Protein AF-A0A849K4A9-F1 (afdb_monomer)

Organism: NCBI:txid2733572

Mean predicted aligned error: 15.66 Å

Foldseek 3Di:
DDVVVVVVVVVVVVVPPPPPPPPPVVVVVVVVVVVVVVVVVVVVPVPPPPPPPDDDDDDDDDDDDDDDDDDDDDDDDDDDDDDDDDDDDDDDDDDDDPPPPPDPPPDVCPLLAWDDDLQVLDIDFSLPVLADALQLVQLLLLLLLVQLQVLCVVVVCNVVDDSLAGRDRDDVLSLLLLRDHVVCLVDPVVVVLCVVVPVADDDPDRHHDPGPDDPCPVSVVSSVVSSVVSCCLLQDPVVVVVCVVPPPPPCPDVPLQAQLQDPVSLVPDDPLNNVLSVQLVVLVVQLQVQQVVVVHGCLLCVSSHNHNPDPPPVVVPDSDNPDDSVSNSVSSVSSNVSCSVSVSSRSNRRSVNNVVVVVCVVCVVVSVVSNVSSVSSSVSSVVSCVVVVGDRD

Structure (mmCIF, N/CA/C/O backbone):
data_AF-A0A849K4A9-F1
#
_entry.id   AF-A0A849K4A9-F1
#
loop_
_atom_site.group_PDB
_atom_site.id
_atom_site.type_symbol
_atom_site.label_atom_id
_atom_site.label_alt_id
_atom_site.label_comp_id
_atom_site.label_asym_id
_atom_site.label_entity_id
_atom_site.label_seq_id
_atom_site.pdbx_PDB_ins_code
_atom_site.Cartn_x
_atom_site.Cartn_y
_atom_site.Cartn_z
_atom_site.occupancy
_atom_site.B_iso_or_equiv
_atom_site.auth_seq_id
_atom_site.auth_comp_id
_atom_site.auth_asym_id
_atom_site.auth_atom_id
_atom_site.pdbx_PDB_model_num
ATOM 1 N N . MET A 1 1 ? 53.215 1.691 11.918 1.00 59.56 1 MET A N 1
ATOM 2 C CA . MET A 1 1 ? 53.792 1.700 10.558 1.00 59.56 1 MET A CA 1
ATOM 3 C C . MET A 1 1 ? 54.627 2.966 10.439 1.00 59.56 1 MET A C 1
ATOM 5 O O . MET A 1 1 ? 54.140 3.990 10.894 1.00 59.56 1 MET A O 1
ATOM 9 N N . ASN A 1 2 ? 55.882 2.895 9.983 1.00 85.06 2 ASN A N 1
ATOM 10 C CA . ASN A 1 2 ? 56.719 4.096 9.792 1.00 85.06 2 ASN A CA 1
ATOM 11 C C . ASN A 1 2 ? 56.353 4.767 8.453 1.00 85.06 2 ASN A C 1
ATOM 13 O O . ASN A 1 2 ? 55.974 4.059 7.521 1.00 85.06 2 ASN A O 1
ATOM 17 N N . ASP A 1 3 ? 56.487 6.088 8.349 1.00 82.00 3 ASP A N 1
ATOM 18 C CA . ASP A 1 3 ? 56.154 6.885 7.158 1.00 82.00 3 ASP A CA 1
ATOM 19 C C . ASP A 1 3 ? 56.850 6.363 5.893 1.00 82.00 3 ASP A C 1
ATOM 21 O O . ASP A 1 3 ? 56.256 6.346 4.817 1.00 82.00 3 ASP A O 1
ATOM 25 N N . ASP A 1 4 ? 58.061 5.818 6.029 1.00 89.88 4 ASP A N 1
ATOM 26 C CA . ASP A 1 4 ? 58.781 5.187 4.918 1.00 89.88 4 ASP A CA 1
ATOM 27 C C . ASP A 1 4 ? 58.033 3.966 4.354 1.00 89.88 4 ASP A C 1
ATOM 29 O O . ASP A 1 4 ? 57.944 3.799 3.142 1.00 89.88 4 ASP A O 1
ATOM 33 N N . GLN A 1 5 ? 57.412 3.147 5.213 1.00 84.44 5 GLN A N 1
ATOM 34 C CA . GLN A 1 5 ? 56.597 2.007 4.771 1.00 84.44 5 GLN A CA 1
ATOM 35 C C . GLN A 1 5 ? 55.302 2.463 4.097 1.00 84.44 5 GLN A C 1
ATOM 37 O O . GLN A 1 5 ? 54.872 1.835 3.132 1.00 84.44 5 GLN A O 1
ATOM 42 N N . LEU A 1 6 ? 54.691 3.557 4.562 1.00 81.62 6 LEU A N 1
ATOM 43 C CA . LEU A 1 6 ? 53.508 4.127 3.916 1.00 81.62 6 LEU A CA 1
ATOM 44 C C . LEU A 1 6 ? 53.853 4.646 2.513 1.00 81.62 6 LEU A C 1
ATOM 46 O O . LEU A 1 6 ? 53.142 4.348 1.557 1.00 81.62 6 LEU A O 1
ATOM 50 N N . ILE A 1 7 ? 54.974 5.356 2.370 1.00 90.31 7 ILE A N 1
ATOM 51 C CA . ILE A 1 7 ? 55.433 5.893 1.083 1.00 90.31 7 ILE A CA 1
ATOM 52 C C . ILE A 1 7 ? 55.787 4.766 0.102 1.00 90.31 7 ILE A C 1
ATOM 54 O O . ILE A 1 7 ? 55.416 4.850 -1.070 1.00 90.31 7 ILE A O 1
ATOM 58 N N . GLU A 1 8 ? 56.460 3.705 0.559 1.00 89.56 8 GLU A N 1
ATOM 59 C CA . GLU A 1 8 ? 56.766 2.531 -0.273 1.00 89.56 8 GLU A CA 1
ATOM 60 C C . GLU A 1 8 ? 55.475 1.839 -0.745 1.00 89.56 8 GLU A C 1
ATOM 62 O O . GLU A 1 8 ? 55.341 1.503 -1.922 1.00 89.56 8 GLU A O 1
ATOM 67 N N . THR A 1 9 ? 54.487 1.709 0.148 1.00 83.50 9 THR A N 1
ATOM 68 C CA . THR A 1 9 ? 53.190 1.081 -0.157 1.00 83.50 9 THR A CA 1
ATOM 69 C C . THR A 1 9 ? 52.392 1.917 -1.159 1.00 83.50 9 THR A C 1
ATOM 71 O O . THR A 1 9 ? 51.873 1.380 -2.136 1.00 83.50 9 THR A O 1
ATOM 74 N N . MET A 1 10 ? 52.353 3.245 -0.997 1.00 80.75 10 MET A N 1
ATOM 75 C CA . MET A 1 10 ? 51.682 4.127 -1.959 1.00 80.75 10 MET A CA 1
ATOM 76 C C . MET A 1 10 ? 52.372 4.142 -3.328 1.00 80.75 10 MET A C 1
ATOM 78 O O . MET A 1 10 ? 51.694 4.210 -4.350 1.00 80.75 10 MET A O 1
ATOM 82 N N . ARG A 1 11 ? 53.708 4.049 -3.383 1.00 86.56 11 ARG A N 1
ATOM 83 C CA . ARG A 1 11 ? 54.429 3.923 -4.661 1.00 86.56 11 ARG A CA 1
ATOM 84 C C . ARG A 1 11 ? 54.171 2.584 -5.343 1.00 86.56 11 ARG A C 1
ATOM 86 O O . ARG A 1 11 ? 54.077 2.565 -6.566 1.00 86.56 11 ARG A O 1
ATOM 93 N N . GLY A 1 12 ? 54.027 1.504 -4.574 1.00 88.75 12 GLY A N 1
ATOM 94 C CA . GLY A 1 12 ? 53.605 0.202 -5.090 1.00 88.75 12 GLY A CA 1
ATOM 95 C C . GLY A 1 12 ? 52.217 0.269 -5.728 1.00 88.75 12 GLY A C 1
ATOM 96 O O . GLY A 1 12 ? 52.056 -0.129 -6.875 1.00 88.75 12 GLY A O 1
ATOM 97 N N . MET A 1 13 ? 51.247 0.883 -5.042 1.00 78.69 13 MET A N 1
ATOM 98 C CA . MET A 1 13 ? 49.883 1.048 -5.569 1.00 78.69 13 MET A CA 1
ATOM 99 C C . MET A 1 13 ? 49.820 1.960 -6.805 1.00 78.69 13 MET A C 1
ATOM 101 O O . MET A 1 13 ? 49.035 1.715 -7.712 1.00 78.69 13 MET A O 1
ATOM 105 N N . ALA A 1 14 ? 50.674 2.985 -6.886 1.00 78.12 14 ALA A N 1
ATOM 106 C CA . ALA A 1 14 ? 50.741 3.864 -8.055 1.00 78.12 14 ALA A CA 1
ATOM 107 C C . ALA A 1 14 ? 51.431 3.224 -9.277 1.00 78.12 14 ALA A C 1
ATOM 109 O O . ALA A 1 14 ? 51.260 3.710 -10.395 1.00 78.12 14 ALA A O 1
ATOM 110 N N . ALA A 1 15 ? 52.228 2.167 -9.084 1.00 76.94 15 ALA A N 1
ATOM 111 C CA . ALA A 1 15 ? 52.869 1.437 -10.178 1.00 76.94 15 ALA A CA 1
ATOM 112 C C . ALA A 1 15 ? 51.908 0.449 -10.865 1.00 76.94 15 ALA A C 1
ATOM 114 O O . ALA A 1 15 ? 52.065 0.195 -12.058 1.00 76.94 15 ALA A O 1
ATOM 115 N N . ASP A 1 16 ? 50.890 -0.020 -10.139 1.00 67.94 16 ASP A N 1
ATOM 116 C CA . ASP A 1 16 ? 49.841 -0.932 -10.608 1.00 67.94 16 ASP A CA 1
ATOM 117 C C . ASP A 1 16 ? 48.513 -0.200 -10.862 1.00 67.94 16 ASP A C 1
ATOM 119 O O . ASP A 1 16 ? 47.443 -0.710 -10.547 1.00 67.94 16 ASP A O 1
ATOM 123 N N . ILE A 1 17 ? 48.544 1.005 -11.446 1.00 54.75 17 ILE A N 1
ATOM 124 C CA . ILE A 1 17 ? 47.300 1.623 -11.928 1.00 54.75 17 ILE A CA 1
ATOM 125 C C . ILE A 1 17 ? 46.862 0.836 -13.172 1.00 54.75 17 ILE A C 1
ATOM 127 O O . ILE A 1 17 ? 47.537 0.929 -14.207 1.00 54.75 17 ILE A O 1
ATOM 131 N N . PRO A 1 18 ? 45.756 0.067 -13.119 1.00 58.69 18 PRO A N 1
ATOM 132 C CA . PRO A 1 18 ? 45.256 -0.608 -14.300 1.00 58.69 18 PRO A CA 1
ATOM 133 C C . PRO A 1 18 ? 44.933 0.453 -15.350 1.00 58.69 18 PRO A C 1
ATOM 135 O O . PRO A 1 18 ? 44.260 1.452 -15.088 1.00 58.69 18 PRO A O 1
ATOM 138 N N . THR A 1 19 ? 45.443 0.256 -16.562 1.00 60.12 19 THR A N 1
ATOM 139 C CA . THR A 1 19 ? 45.056 1.098 -17.690 1.00 60.12 19 THR A CA 1
ATOM 140 C C . THR A 1 19 ? 43.611 0.766 -18.031 1.00 60.12 19 THR A C 1
ATOM 142 O O . THR A 1 19 ? 43.327 -0.216 -18.711 1.00 60.12 19 THR A O 1
ATOM 145 N N . VAL A 1 20 ? 42.680 1.574 -17.522 1.00 57.41 20 VAL A N 1
ATOM 146 C CA . VAL A 1 20 ? 41.265 1.466 -17.875 1.00 57.41 20 VAL A CA 1
ATOM 147 C C . VAL A 1 20 ? 41.126 1.873 -19.340 1.00 57.41 20 VAL A C 1
ATOM 149 O O . VAL A 1 20 ? 41.147 3.052 -19.700 1.00 57.41 20 VAL A O 1
ATOM 152 N N . GLY A 1 21 ? 41.053 0.870 -20.212 1.00 62.38 21 GLY A N 1
ATOM 153 C CA . GLY A 1 21 ? 40.758 1.057 -21.622 1.00 62.38 21 GLY A CA 1
ATOM 154 C C . GLY A 1 21 ? 39.309 1.494 -21.779 1.00 62.38 21 GLY A C 1
ATOM 155 O O . GLY A 1 21 ? 38.412 0.661 -21.811 1.00 62.38 21 GLY A O 1
ATOM 156 N N . VAL A 1 22 ? 39.067 2.800 -21.878 1.00 67.50 22 VAL A N 1
ATOM 157 C CA . VAL A 1 22 ? 37.732 3.311 -22.206 1.00 67.50 22 VAL A CA 1
ATOM 158 C C . VAL A 1 22 ? 37.428 2.971 -23.664 1.00 67.50 22 VAL A C 1
ATOM 160 O O . VAL A 1 22 ? 38.045 3.524 -24.582 1.00 67.50 22 VAL A O 1
ATOM 163 N N . ASP A 1 23 ? 36.455 2.086 -23.882 1.00 77.81 23 ASP A N 1
ATOM 164 C CA . ASP A 1 23 ? 35.909 1.794 -25.206 1.00 77.81 23 ASP A CA 1
ATOM 165 C C . ASP A 1 23 ? 35.144 3.019 -25.733 1.00 77.81 23 ASP A C 1
ATOM 167 O O . ASP A 1 23 ? 33.958 3.245 -25.469 1.00 77.81 23 ASP A O 1
ATOM 171 N N . ARG A 1 24 ? 35.867 3.855 -26.483 1.00 72.69 24 ARG A N 1
ATOM 172 C CA . ARG A 1 24 ? 35.331 5.083 -27.074 1.00 72.69 24 ARG A CA 1
ATOM 173 C C . ARG A 1 24 ? 34.186 4.817 -28.043 1.00 72.69 24 ARG A C 1
ATOM 175 O O . ARG A 1 24 ? 33.313 5.674 -28.158 1.00 72.69 24 ARG A O 1
ATOM 182 N N . GLU A 1 25 ? 34.164 3.687 -28.747 1.00 70.94 25 GLU A N 1
ATOM 183 C CA . GLU A 1 25 ? 33.076 3.395 -29.683 1.00 70.94 25 GLU A CA 1
ATOM 184 C C . GLU A 1 25 ? 31.790 3.097 -28.921 1.00 70.94 25 GLU A C 1
ATOM 186 O O . GLU A 1 25 ? 30.754 3.693 -29.231 1.00 70.94 25 GLU A O 1
ATOM 191 N N . ARG A 1 26 ? 31.873 2.297 -27.853 1.00 61.34 26 ARG A N 1
ATOM 192 C CA . ARG A 1 26 ? 30.731 1.993 -26.983 1.00 61.34 26 ARG A CA 1
ATOM 193 C C . ARG A 1 26 ? 30.163 3.251 -26.321 1.00 61.34 26 ARG A C 1
ATOM 195 O O . ARG A 1 26 ? 28.954 3.481 -26.385 1.00 61.34 26 ARG A O 1
ATOM 202 N N . VAL A 1 27 ? 31.023 4.135 -25.803 1.00 71.00 27 VAL A N 1
ATOM 203 C CA . VAL A 1 27 ? 30.610 5.432 -25.223 1.00 71.00 27 VAL A CA 1
ATOM 204 C C . VAL A 1 27 ? 29.942 6.334 -26.270 1.00 71.00 27 VAL A C 1
ATOM 206 O O . VAL A 1 27 ? 28.906 6.951 -26.007 1.00 71.00 27 VAL A O 1
ATOM 209 N N . LEU A 1 28 ? 30.478 6.394 -27.493 1.00 79.75 28 LEU A N 1
ATOM 210 C CA . LEU A 1 28 ? 29.915 7.221 -28.566 1.00 79.75 28 LEU A CA 1
ATOM 211 C C . LEU A 1 28 ? 28.611 6.660 -29.147 1.00 79.75 28 LEU A C 1
ATOM 213 O O . LEU A 1 28 ? 27.797 7.440 -29.649 1.00 79.75 28 LEU A O 1
ATOM 217 N N . VAL A 1 29 ? 28.396 5.343 -29.110 1.00 77.12 29 VAL A N 1
ATOM 218 C CA . VAL A 1 29 ? 27.121 4.714 -29.490 1.00 77.12 29 VAL A CA 1
ATOM 219 C C . VAL A 1 29 ? 26.054 5.005 -28.432 1.00 77.12 29 VAL A C 1
ATOM 221 O O . VAL A 1 29 ? 24.976 5.488 -28.792 1.00 77.12 29 VAL A O 1
ATOM 224 N N . ARG A 1 30 ? 26.372 4.848 -27.136 1.00 70.75 30 ARG A N 1
ATOM 225 C CA . ARG A 1 30 ? 25.461 5.192 -26.022 1.00 70.75 30 ARG A CA 1
ATOM 226 C C . ARG A 1 30 ? 25.084 6.680 -26.053 1.00 70.75 30 ARG A C 1
ATOM 228 O O . ARG A 1 30 ? 23.906 7.035 -26.031 1.00 70.75 30 ARG A O 1
ATOM 235 N N . GLY A 1 31 ? 26.065 7.562 -26.264 1.00 71.56 31 GLY A N 1
ATOM 236 C CA . GLY A 1 31 ? 25.840 9.006 -26.405 1.00 71.56 31 GLY A CA 1
ATOM 237 C C . GLY A 1 31 ? 25.082 9.426 -27.675 1.00 71.56 31 GLY A C 1
ATOM 238 O O . GLY A 1 31 ? 24.541 10.534 -27.725 1.00 71.56 31 GLY A O 1
ATOM 239 N N . ARG A 1 32 ? 25.035 8.580 -28.715 1.00 81.31 32 ARG A N 1
ATOM 240 C CA . ARG A 1 32 ? 24.205 8.801 -29.913 1.00 81.31 32 ARG A CA 1
ATOM 241 C C . ARG A 1 32 ? 22.761 8.350 -29.696 1.00 81.31 32 ARG A C 1
ATOM 243 O O . ARG A 1 32 ? 21.867 9.105 -30.067 1.00 81.31 32 ARG A O 1
ATOM 250 N N . ARG A 1 33 ? 22.533 7.207 -29.034 1.00 67.06 33 ARG A N 1
ATOM 251 C CA . ARG A 1 33 ? 21.183 6.748 -28.647 1.00 67.06 33 ARG A CA 1
ATOM 252 C C . ARG A 1 33 ? 20.481 7.758 -27.731 1.00 67.06 33 ARG A C 1
ATOM 254 O O . ARG A 1 33 ? 19.383 8.196 -28.058 1.00 67.06 33 ARG A O 1
ATOM 261 N N . ARG A 1 34 ? 21.164 8.253 -26.688 1.00 69.81 34 ARG A N 1
ATOM 262 C CA . ARG A 1 34 ? 20.619 9.285 -25.777 1.00 69.81 34 ARG A CA 1
ATOM 263 C C . ARG A 1 34 ? 20.249 10.594 -26.490 1.00 69.81 34 ARG A C 1
ATOM 265 O O . ARG A 1 34 ? 19.245 11.222 -26.169 1.00 69.81 34 ARG A O 1
ATOM 272 N N . ARG A 1 35 ? 21.037 11.016 -27.488 1.00 68.62 35 ARG A N 1
ATOM 273 C CA . ARG A 1 35 ? 20.726 12.215 -28.289 1.00 68.62 35 ARG A CA 1
ATOM 274 C C . ARG A 1 35 ? 19.554 12.008 -29.248 1.00 68.62 35 ARG A C 1
ATOM 276 O O . ARG A 1 35 ? 18.816 12.960 -29.476 1.00 68.62 35 ARG A O 1
ATOM 283 N N . ALA A 1 36 ? 19.376 10.801 -29.782 1.00 60.78 36 ALA A N 1
ATOM 284 C CA . ALA A 1 36 ? 18.223 10.473 -30.616 1.00 60.78 36 ALA A CA 1
ATOM 285 C C . ALA A 1 36 ? 16.921 10.483 -29.798 1.00 60.78 36 ALA A C 1
ATOM 287 O O . ALA A 1 36 ? 15.966 11.129 -30.217 1.00 60.78 36 ALA A O 1
ATOM 288 N N . ALA A 1 37 ? 16.920 9.887 -28.599 1.00 54.66 37 ALA A N 1
ATOM 289 C CA . ALA A 1 37 ? 15.764 9.896 -27.696 1.00 54.66 37 ALA A CA 1
ATOM 290 C C . ALA A 1 37 ? 15.331 11.327 -27.313 1.00 54.66 37 ALA A C 1
ATOM 292 O O . ALA A 1 37 ? 14.165 11.693 -27.447 1.00 54.66 37 ALA A O 1
ATOM 293 N N . ARG A 1 38 ? 16.287 12.200 -26.957 1.00 59.59 38 ARG A N 1
ATOM 294 C CA . ARG A 1 38 ? 15.994 13.608 -26.617 1.00 59.59 38 ARG A CA 1
ATOM 295 C C . ARG A 1 38 ? 15.502 14.448 -27.803 1.00 59.59 38 ARG A C 1
ATOM 297 O O . ARG A 1 38 ? 14.750 15.397 -27.605 1.00 59.59 38 ARG A O 1
ATOM 304 N N . ALA A 1 39 ? 15.908 14.128 -29.033 1.00 48.66 39 ALA A N 1
ATOM 305 C CA . ALA A 1 39 ? 15.461 14.861 -30.221 1.00 48.66 39 ALA A CA 1
ATOM 306 C C . ALA A 1 39 ? 13.988 14.580 -30.574 1.00 48.66 39 ALA A C 1
ATOM 308 O O . ALA A 1 39 ? 13.310 15.470 -31.092 1.00 48.66 39 ALA A O 1
ATOM 309 N N . VAL A 1 40 ? 13.489 13.380 -30.257 1.00 53.12 40 VAL A N 1
ATOM 310 C CA . VAL A 1 40 ? 12.086 12.994 -30.473 1.00 53.12 40 VAL A CA 1
ATOM 311 C C . VAL A 1 40 ? 11.171 13.644 -29.426 1.00 53.12 40 VAL A C 1
ATOM 313 O O . VAL A 1 40 ? 10.151 14.220 -29.794 1.00 53.12 40 VAL A O 1
ATOM 316 N N . GLY A 1 41 ? 11.578 13.693 -28.151 1.00 39.69 41 GLY A N 1
ATOM 317 C CA . GLY A 1 41 ? 10.775 14.326 -27.090 1.00 39.69 41 GLY A CA 1
ATOM 318 C C . GLY A 1 41 ? 10.592 15.846 -27.244 1.00 39.69 41 GLY A C 1
ATOM 319 O O . GLY A 1 41 ? 9.509 16.379 -27.016 1.00 39.69 41 GLY A O 1
ATOM 320 N N . VAL A 1 42 ? 11.617 16.571 -27.709 1.00 44.72 42 VAL A N 1
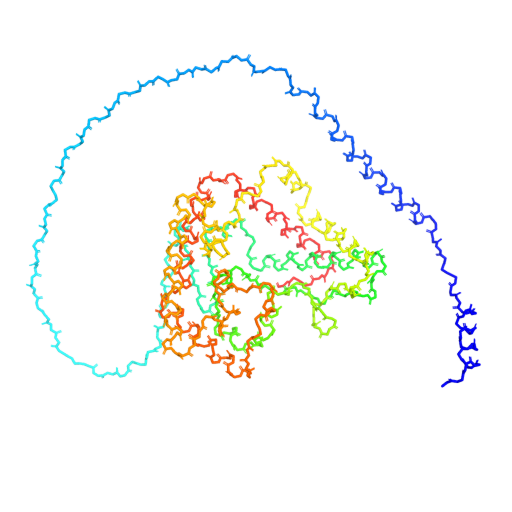ATOM 321 C CA . VAL A 1 42 ? 11.557 18.047 -27.813 1.00 44.72 42 VAL A CA 1
ATOM 322 C C . VAL A 1 42 ? 10.736 18.533 -29.020 1.00 44.72 42 VAL A C 1
ATOM 324 O O . VAL A 1 42 ? 10.240 19.660 -29.013 1.00 44.72 42 VAL A O 1
ATOM 327 N N . THR A 1 43 ? 10.534 17.704 -30.050 1.00 43.94 43 THR A N 1
ATOM 328 C CA . THR A 1 43 ? 9.702 18.086 -31.208 1.00 43.94 43 THR A CA 1
ATOM 329 C C . THR A 1 43 ? 8.205 17.824 -31.013 1.00 43.94 43 THR A C 1
ATOM 331 O O . THR A 1 43 ? 7.409 18.483 -31.680 1.00 43.94 43 THR A O 1
ATOM 334 N N . GLY A 1 44 ? 7.806 16.972 -30.061 1.00 37.75 44 GLY A N 1
ATOM 335 C CA . GLY A 1 44 ? 6.395 16.765 -29.700 1.00 37.75 44 GLY A CA 1
ATOM 336 C C . GLY A 1 44 ? 5.786 17.931 -28.909 1.00 37.75 44 GLY A C 1
ATOM 337 O O . GLY A 1 44 ? 4.706 18.415 -29.242 1.00 37.75 44 GLY A O 1
ATOM 338 N N . ALA A 1 45 ? 6.512 18.470 -27.923 1.00 39.88 45 ALA A N 1
ATOM 339 C CA . ALA A 1 45 ? 5.971 19.475 -26.999 1.00 39.88 45 ALA A CA 1
ATOM 340 C C . ALA A 1 45 ? 5.788 20.885 -27.608 1.00 39.88 45 ALA A C 1
ATOM 342 O O . ALA A 1 45 ? 4.931 21.651 -27.171 1.00 39.88 45 ALA A O 1
ATOM 343 N N . ALA A 1 46 ? 6.551 21.251 -28.644 1.00 38.81 46 ALA A N 1
ATOM 344 C CA . ALA A 1 46 ? 6.460 22.584 -29.256 1.00 38.81 46 ALA A CA 1
ATOM 345 C C . ALA A 1 46 ? 5.362 22.709 -30.336 1.00 38.81 46 ALA A C 1
ATOM 347 O O . ALA A 1 46 ? 5.012 23.824 -30.729 1.00 38.81 46 ALA A O 1
ATOM 348 N N . GLY A 1 47 ? 4.813 21.592 -30.829 1.00 34.94 47 GLY A N 1
ATOM 349 C CA . GLY A 1 47 ? 3.820 21.584 -31.911 1.00 34.94 47 GLY A CA 1
ATOM 350 C C . GLY A 1 47 ? 2.373 21.809 -31.462 1.00 34.94 47 GLY A C 1
ATOM 351 O O . GLY A 1 47 ? 1.581 22.361 -32.226 1.00 34.94 47 GLY A O 1
ATOM 352 N N . MET A 1 48 ? 2.019 21.433 -30.228 1.00 42.53 48 MET A N 1
ATOM 353 C CA . MET A 1 48 ? 0.621 21.426 -29.765 1.00 42.53 48 MET A CA 1
ATOM 354 C C . MET A 1 48 ? 0.152 22.705 -29.052 1.00 42.53 48 MET A C 1
ATOM 356 O O . MET A 1 48 ? -1.047 22.879 -28.855 1.00 42.53 48 MET A O 1
ATOM 360 N N . LEU A 1 49 ? 1.037 23.660 -28.746 1.00 42.03 49 LEU A N 1
ATOM 361 C CA . LEU A 1 49 ? 0.654 24.896 -28.039 1.00 42.03 49 LEU A CA 1
ATOM 362 C C . LEU A 1 49 ? 0.128 26.033 -28.940 1.00 42.03 49 LEU A C 1
ATOM 364 O O . LEU A 1 49 ? -0.383 27.027 -28.430 1.00 42.03 49 LEU A O 1
ATOM 368 N N . CYS A 1 50 ? 0.191 25.909 -30.272 1.00 39.44 50 CYS A N 1
ATOM 369 C CA . CYS A 1 50 ? -0.143 27.018 -31.186 1.00 39.44 50 CYS A CA 1
ATOM 370 C C . CYS A 1 50 ? -1.481 26.887 -31.942 1.00 39.44 50 CYS A C 1
ATOM 372 O O . CYS A 1 50 ? -1.832 27.803 -32.685 1.00 39.44 50 CYS A O 1
ATOM 374 N N . ALA A 1 51 ? -2.252 25.808 -31.764 1.00 39.91 51 ALA A N 1
ATOM 375 C CA . ALA A 1 51 ? -3.491 25.584 -32.529 1.00 39.91 51 ALA A CA 1
ATOM 376 C C . ALA A 1 51 ? -4.805 25.856 -31.759 1.00 39.91 51 ALA A C 1
ATOM 378 O O . ALA A 1 51 ? -5.873 25.834 -32.365 1.00 39.91 51 ALA A O 1
ATOM 379 N N . GLY A 1 52 ? -4.757 26.146 -30.452 1.00 36.38 52 GLY A N 1
ATOM 380 C CA . GLY A 1 52 ? -5.943 26.099 -29.579 1.00 36.38 52 GLY A CA 1
ATOM 381 C C . GLY A 1 52 ? -6.537 27.421 -29.070 1.00 36.38 52 GLY A C 1
ATOM 382 O O . GLY A 1 52 ? -7.352 27.369 -28.157 1.00 36.38 52 GLY A O 1
ATOM 383 N N . MET A 1 53 ? -6.161 28.606 -29.575 1.00 42.34 53 MET A N 1
ATOM 384 C CA . MET A 1 53 ? -6.596 29.891 -28.971 1.00 42.34 53 MET A CA 1
ATOM 385 C C . MET A 1 53 ? -7.304 30.881 -29.910 1.00 42.34 53 MET A C 1
ATOM 387 O O . MET A 1 53 ? -7.086 32.089 -29.820 1.00 42.34 53 MET A O 1
ATOM 391 N N . VAL A 1 54 ? -8.210 30.421 -30.780 1.00 42.59 54 VAL A N 1
ATOM 392 C CA . VAL A 1 54 ? -9.176 31.331 -31.426 1.00 42.59 54 VAL A CA 1
ATOM 393 C C . VAL A 1 54 ? -10.560 30.687 -31.505 1.00 42.59 54 VAL A C 1
ATOM 395 O O . VAL A 1 54 ? -10.874 29.997 -32.469 1.00 42.59 54 VAL A O 1
ATOM 398 N N . GLY A 1 55 ? -11.416 30.981 -30.520 1.00 38.34 55 GLY A N 1
ATOM 399 C CA . GLY A 1 55 ? -12.869 30.918 -30.710 1.00 38.34 55 GLY A CA 1
ATOM 400 C C . GLY A 1 55 ? -13.676 30.308 -29.569 1.00 38.34 55 GLY A C 1
ATOM 401 O O . GLY A 1 55 ? -14.121 29.181 -29.703 1.00 38.34 55 GLY A O 1
ATOM 402 N N . ALA A 1 56 ? -13.943 31.077 -28.507 1.00 34.12 56 ALA A N 1
ATOM 403 C CA . ALA A 1 56 ? -15.159 30.945 -27.686 1.00 34.12 56 ALA A CA 1
ATOM 404 C C . ALA A 1 56 ? -15.239 32.075 -26.642 1.00 34.12 56 ALA A C 1
ATOM 406 O O . ALA A 1 56 ? -15.160 31.856 -25.440 1.00 34.12 56 ALA A O 1
ATOM 407 N N . ALA A 1 57 ? -15.399 33.317 -27.097 1.00 38.41 57 ALA A N 1
ATOM 408 C CA . ALA A 1 57 ? -15.925 34.383 -26.252 1.00 38.41 57 ALA A CA 1
ATOM 409 C C . ALA A 1 57 ? -17.226 34.850 -26.901 1.00 38.41 57 ALA A C 1
ATOM 411 O O . ALA A 1 57 ? -17.174 35.335 -28.028 1.00 38.41 57 ALA A O 1
ATOM 412 N N . LEU A 1 58 ? -18.344 34.645 -26.189 1.00 42.78 58 LEU A N 1
ATOM 413 C CA . LEU A 1 58 ? -19.719 35.156 -26.371 1.00 42.78 58 LEU A CA 1
ATOM 414 C C . LEU A 1 58 ? -20.766 34.026 -26.319 1.00 42.78 58 LEU A C 1
ATOM 416 O O . LEU A 1 58 ? -21.203 33.548 -27.360 1.00 42.78 58 LEU A O 1
ATOM 420 N N . ALA A 1 59 ? -21.187 33.646 -25.106 1.00 39.38 59 ALA A N 1
ATOM 421 C CA . ALA A 1 59 ? -22.592 33.421 -24.716 1.00 39.38 59 ALA A CA 1
ATOM 422 C C . ALA A 1 59 ? -22.670 32.647 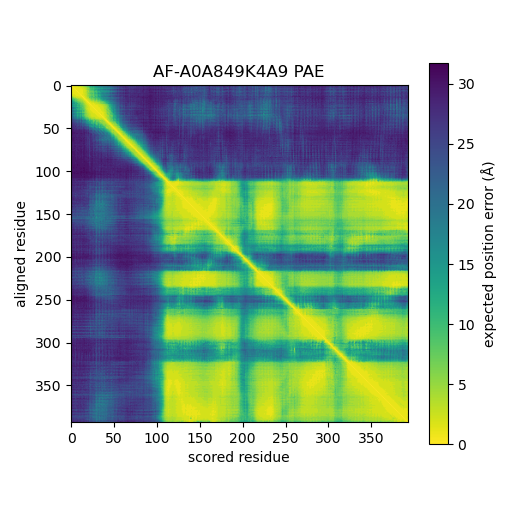-23.386 1.00 39.38 59 ALA A C 1
ATOM 424 O O . ALA A 1 59 ? -22.649 31.420 -23.371 1.00 39.38 59 ALA A O 1
ATOM 425 N N . TRP A 1 60 ? -22.833 33.358 -22.270 1.00 38.84 60 TRP A N 1
ATOM 426 C CA . TRP A 1 60 ? -23.431 32.773 -21.068 1.00 38.84 60 TRP A CA 1
ATOM 427 C C . TRP A 1 60 ? -24.863 33.293 -20.932 1.00 38.84 60 TRP A C 1
ATOM 429 O O . TRP A 1 60 ? -25.048 34.503 -20.769 1.00 38.84 60 TRP A O 1
ATOM 439 N N . PRO A 1 61 ? -25.889 32.429 -21.021 1.00 47.44 61 PRO A N 1
ATOM 440 C CA . PRO A 1 61 ? -27.222 32.777 -20.572 1.00 47.44 61 PRO A CA 1
ATOM 441 C C . PRO A 1 61 ? -27.301 32.655 -19.047 1.00 47.44 61 PRO A C 1
ATOM 443 O O . PRO A 1 61 ? -26.815 31.700 -18.450 1.00 47.44 61 PRO A O 1
ATOM 446 N N . VAL A 1 62 ? -27.954 33.636 -18.432 1.00 49.59 62 VAL A N 1
ATOM 447 C CA . VAL A 1 62 ? -28.399 33.615 -17.036 1.00 49.59 62 VAL A CA 1
ATOM 448 C C . VAL A 1 62 ? -29.668 32.754 -16.941 1.00 49.59 62 VAL A C 1
ATOM 450 O O . VAL A 1 62 ? -30.651 33.101 -17.599 1.00 49.59 62 VAL A O 1
ATOM 453 N N . PRO A 1 63 ? -29.725 31.700 -16.108 1.00 51.28 63 PRO A N 1
ATOM 454 C CA . PRO A 1 63 ? -30.982 31.157 -15.598 1.00 51.28 63 PRO A CA 1
ATOM 455 C C . PRO A 1 63 ? -31.213 31.756 -14.195 1.00 51.28 63 PRO A C 1
ATOM 457 O O . PRO A 1 63 ? -30.364 31.656 -13.321 1.00 51.28 63 PRO A O 1
ATOM 460 N N . GLY A 1 64 ? -32.279 32.498 -13.901 1.00 39.59 64 GLY A N 1
ATOM 461 C CA . GLY A 1 64 ? -33.670 32.209 -14.235 1.00 39.59 64 GLY A CA 1
ATOM 462 C C . GLY A 1 64 ? -34.290 31.455 -13.057 1.00 39.59 64 GLY A C 1
ATOM 463 O O . GLY A 1 64 ? -34.248 30.232 -13.026 1.00 39.59 64 GLY A O 1
ATOM 464 N N . GLY A 1 65 ? -34.795 32.192 -12.060 1.00 47.75 65 GLY A N 1
ATOM 465 C CA . GLY A 1 65 ? -35.353 31.637 -10.825 1.00 47.75 65 GLY A CA 1
ATOM 466 C C . GLY A 1 65 ? -36.543 30.708 -11.073 1.00 47.75 65 GLY A C 1
ATOM 467 O O . GLY A 1 65 ? -37.537 31.110 -11.677 1.00 47.75 65 GLY A O 1
ATOM 468 N N . GLY A 1 66 ? -36.429 29.473 -10.586 1.00 54.03 66 GLY A N 1
ATOM 469 C CA . GLY A 1 66 ? -37.518 28.502 -10.535 1.00 54.03 66 GLY A CA 1
ATOM 470 C C . GLY A 1 66 ? -38.369 28.651 -9.263 1.00 54.03 66 GLY A C 1
ATOM 471 O O . GLY A 1 66 ? -37.867 29.126 -8.241 1.00 54.03 66 GLY A O 1
ATOM 472 N N . PRO A 1 67 ? -39.660 28.277 -9.308 1.00 51.69 67 PRO A N 1
ATOM 473 C CA . PRO A 1 67 ? -40.575 28.389 -8.177 1.00 51.69 67 PRO A CA 1
ATOM 474 C C . PRO A 1 67 ? -40.283 27.361 -7.074 1.00 51.69 67 PRO A C 1
ATOM 476 O O . PRO A 1 67 ? -40.031 26.187 -7.334 1.00 51.69 67 PRO A O 1
ATOM 479 N N . THR A 1 68 ? -40.379 27.829 -5.830 1.00 51.81 68 THR A N 1
ATOM 480 C CA . THR A 1 68 ? -40.301 27.057 -4.586 1.00 51.81 68 THR A CA 1
ATOM 481 C C . THR A 1 68 ? -41.331 25.914 -4.565 1.00 51.81 68 THR A C 1
ATOM 483 O O . THR A 1 68 ? -42.515 26.180 -4.798 1.00 51.81 68 THR A O 1
ATOM 486 N N . PRO A 1 69 ? -40.946 24.662 -4.254 1.00 54.69 69 PRO A N 1
ATOM 487 C CA . PRO A 1 69 ? -41.908 23.580 -4.076 1.00 54.69 69 PRO A CA 1
ATOM 488 C C . PRO A 1 69 ? -42.703 23.737 -2.770 1.00 54.69 69 PRO A C 1
ATOM 490 O O . PRO A 1 69 ? -42.186 24.171 -1.740 1.00 54.69 69 PRO A O 1
ATOM 493 N N . ALA A 1 70 ? -43.989 23.384 -2.836 1.00 60.75 70 ALA A N 1
ATOM 494 C CA . ALA A 1 70 ? -44.914 23.356 -1.707 1.00 60.75 70 ALA A CA 1
ATOM 495 C C . ALA A 1 70 ? -44.591 22.199 -0.735 1.00 60.75 70 ALA A C 1
ATOM 497 O O . ALA A 1 70 ? -44.120 21.150 -1.178 1.00 60.75 70 ALA A O 1
ATOM 498 N N . PRO A 1 71 ? -44.867 22.348 0.575 1.00 54.81 71 PRO A N 1
ATOM 499 C CA . PRO A 1 71 ? -44.589 21.310 1.562 1.00 54.81 71 PRO A CA 1
ATOM 500 C C . PRO A 1 71 ? -45.518 20.096 1.400 1.00 54.81 71 PRO A C 1
ATOM 502 O O . PRO A 1 71 ? -46.729 20.238 1.221 1.00 54.81 71 PRO A O 1
ATOM 505 N N . ALA A 1 72 ? -44.935 18.899 1.493 1.00 61.16 72 ALA A N 1
ATOM 506 C CA . ALA A 1 72 ? -45.645 17.624 1.494 1.00 61.16 72 ALA A CA 1
ATOM 507 C C . ALA A 1 72 ? -46.442 17.410 2.803 1.00 61.16 72 ALA A C 1
ATOM 509 O O . ALA A 1 72 ? -46.020 17.884 3.862 1.00 61.16 72 ALA A O 1
ATOM 510 N N . PRO A 1 73 ? -47.586 16.699 2.766 1.00 55.44 73 PRO A N 1
ATOM 511 C CA . PRO A 1 73 ? -48.361 16.384 3.962 1.00 55.44 73 PRO A CA 1
ATOM 512 C C . PRO A 1 73 ? -47.693 15.284 4.800 1.00 55.44 73 PRO A C 1
ATOM 514 O O . PRO A 1 73 ? -47.127 14.330 4.272 1.00 55.44 73 PRO A O 1
ATOM 517 N N . ALA A 1 74 ? -47.805 15.420 6.121 1.00 47.38 74 ALA A N 1
ATOM 518 C CA . ALA A 1 74 ? -47.306 14.467 7.104 1.00 47.38 74 ALA A CA 1
ATOM 519 C C . ALA A 1 74 ? -47.986 13.094 6.960 1.00 47.38 74 ALA A C 1
ATOM 521 O O . ALA A 1 74 ? -49.207 12.980 7.088 1.00 47.38 74 ALA A O 1
ATOM 522 N N . ALA A 1 75 ? -47.187 12.050 6.740 1.00 47.66 75 ALA A N 1
ATOM 523 C CA . ALA A 1 75 ? -47.627 10.670 6.879 1.00 47.66 75 ALA A CA 1
ATOM 524 C C . ALA A 1 75 ? -47.640 10.292 8.368 1.00 47.66 75 ALA A C 1
ATOM 526 O O . ALA A 1 75 ? -46.639 10.422 9.070 1.00 47.66 75 ALA A O 1
ATOM 527 N N . SER A 1 76 ? -48.798 9.855 8.861 1.00 49.97 76 SER A N 1
ATOM 528 C CA . SER A 1 76 ? -48.938 9.231 10.175 1.00 49.97 76 SER A CA 1
ATOM 529 C C . SER A 1 76 ? -48.512 7.768 10.084 1.00 49.97 76 SER A C 1
ATOM 531 O O . SER A 1 76 ? -49.198 6.971 9.450 1.00 49.97 76 SER A O 1
ATOM 533 N N . THR A 1 77 ? -47.406 7.414 10.734 1.00 46.50 77 THR A N 1
ATOM 534 C CA . THR A 1 77 ? -47.016 6.017 10.949 1.00 46.50 77 THR A CA 1
ATOM 535 C C . THR A 1 77 ? -47.643 5.530 12.250 1.00 46.50 77 THR A C 1
ATOM 537 O O . THR A 1 77 ? -47.369 6.058 13.327 1.00 46.50 77 THR A O 1
ATOM 540 N N . SER A 1 78 ? -48.534 4.548 12.140 1.00 47.75 78 SER A N 1
ATOM 541 C CA . SER A 1 78 ? -49.128 3.836 13.270 1.00 47.75 78 SER A CA 1
ATOM 542 C C . SER A 1 78 ? -48.112 2.869 13.885 1.00 47.75 78 SER A C 1
ATOM 544 O O . SER A 1 78 ? -47.435 2.138 13.168 1.00 47.75 78 SER A O 1
ATOM 546 N N . ALA A 1 79 ? -48.022 2.873 15.214 1.00 51.62 79 ALA A N 1
ATOM 547 C CA . ALA A 1 79 ? -47.218 1.947 16.004 1.00 51.62 79 ALA A CA 1
ATOM 548 C C . ALA A 1 79 ? -47.847 0.537 16.032 1.00 51.62 79 ALA A C 1
ATOM 550 O O . ALA A 1 79 ? -49.072 0.445 16.151 1.00 51.62 79 ALA A O 1
ATOM 551 N N . PRO A 1 80 ? -47.057 -0.552 15.979 1.00 61.31 80 PRO A N 1
ATOM 552 C CA . PRO A 1 80 ? -47.550 -1.886 16.295 1.00 61.31 80 PRO A CA 1
ATOM 553 C C . PRO A 1 80 ? -47.517 -2.160 17.810 1.00 61.31 80 PRO A C 1
ATOM 555 O O . PRO A 1 80 ? -46.583 -1.780 18.516 1.00 61.31 80 PRO A O 1
ATOM 558 N N . GLU A 1 81 ? -48.570 -2.821 18.295 1.00 54.03 81 GLU A N 1
ATOM 559 C CA . GLU A 1 81 ? -48.734 -3.306 19.670 1.00 54.03 81 GLU A CA 1
ATOM 560 C C . GLU A 1 81 ? -47.749 -4.449 20.004 1.00 54.03 81 GLU A C 1
ATOM 562 O O . GLU A 1 81 ? -47.477 -5.292 19.145 1.00 54.03 81 GLU A O 1
ATOM 567 N N . PRO A 1 82 ? -47.245 -4.542 21.251 1.00 51.19 82 PRO A N 1
ATOM 568 C CA . PRO A 1 82 ? -46.414 -5.659 21.689 1.00 51.19 82 PRO A CA 1
ATOM 569 C C . PRO A 1 82 ? -47.268 -6.894 22.019 1.00 51.19 82 PRO A C 1
ATOM 571 O O . PRO A 1 82 ? -48.081 -6.882 22.945 1.00 51.19 82 PRO A O 1
ATOM 574 N N . SER A 1 83 ? -47.041 -7.990 21.291 1.00 51.88 83 SER A N 1
ATOM 575 C CA . SER A 1 83 ? -47.564 -9.315 21.640 1.00 51.88 83 SER A CA 1
ATOM 576 C C . SER A 1 83 ? -46.655 -9.974 22.676 1.00 51.88 83 SER A C 1
ATOM 578 O O . SER A 1 83 ? -45.450 -10.093 22.471 1.00 51.88 83 SER A O 1
ATOM 580 N N . SER A 1 84 ? -47.251 -10.396 23.788 1.00 57.91 84 SER A N 1
ATOM 581 C CA . SER A 1 84 ? -46.604 -11.113 24.889 1.00 57.91 84 SER A CA 1
ATOM 582 C C . SER A 1 84 ? -47.013 -12.583 24.815 1.00 57.91 84 SER A C 1
ATOM 584 O O . SER A 1 84 ? -48.207 -12.854 24.872 1.00 57.91 84 SER A O 1
ATOM 586 N N . ASP A 1 85 ? -46.065 -13.512 24.717 1.00 46.72 85 ASP A N 1
ATOM 587 C CA . ASP A 1 85 ? -46.275 -14.921 25.088 1.00 46.72 85 ASP A CA 1
ATOM 588 C C . ASP A 1 85 ? -44.922 -15.588 25.422 1.00 46.72 85 ASP A C 1
ATOM 590 O O . ASP A 1 85 ? -43.875 -15.049 25.049 1.00 46.72 85 ASP A O 1
ATOM 594 N N . PRO A 1 86 ? -44.899 -16.679 26.215 1.00 60.81 86 PRO A N 1
ATOM 595 C CA . PRO A 1 86 ? -43.902 -16.875 27.257 1.00 60.81 86 PRO A CA 1
ATOM 596 C C . PRO A 1 86 ? -42.889 -17.984 26.944 1.00 60.81 86 PRO A C 1
ATOM 598 O O . PRO A 1 86 ? -43.143 -18.912 26.176 1.00 60.81 86 PRO A O 1
ATOM 601 N N . SER A 1 87 ? -41.753 -17.893 27.638 1.00 53.16 87 SER A N 1
ATOM 602 C CA . SER A 1 87 ? -40.674 -18.881 27.720 1.00 53.16 87 SER A CA 1
ATOM 603 C C . SER A 1 87 ? -41.130 -20.317 27.988 1.00 53.16 87 SER A C 1
ATOM 605 O O . SER A 1 87 ? -42.022 -20.555 28.807 1.00 53.16 87 SER A O 1
ATOM 607 N N . PRO A 1 88 ? -40.330 -21.270 27.488 1.00 55.56 88 PRO A N 1
ATOM 608 C CA . PRO A 1 88 ? -39.905 -22.397 28.299 1.00 55.56 88 PRO A CA 1
ATOM 609 C C . PRO A 1 88 ? -38.373 -22.490 28.388 1.00 55.56 88 PRO A C 1
ATOM 611 O O . PRO A 1 88 ? -37.669 -22.544 27.386 1.00 55.56 88 PRO A O 1
ATOM 614 N N . ASP A 1 89 ? -37.902 -22.560 29.626 1.00 47.41 89 ASP A N 1
ATOM 615 C CA . ASP A 1 89 ? -36.668 -23.230 30.066 1.00 47.41 89 ASP A CA 1
ATOM 616 C C . ASP A 1 89 ? -37.137 -24.579 30.697 1.00 47.41 89 ASP A C 1
ATOM 618 O O . ASP A 1 89 ? -38.318 -24.634 31.081 1.00 47.41 89 ASP A O 1
ATOM 622 N N . PRO A 1 90 ? -36.328 -25.652 30.898 1.00 60.19 90 PRO A N 1
ATOM 623 C CA . PRO A 1 90 ? -34.882 -25.579 31.101 1.00 60.19 90 PRO A CA 1
ATOM 624 C C . PRO A 1 90 ? -34.015 -26.789 30.652 1.00 60.19 90 PRO A C 1
ATOM 626 O O . PRO A 1 90 ? -34.499 -27.863 30.298 1.00 60.19 90 PRO A O 1
ATOM 629 N N . SER A 1 91 ? -32.702 -26.607 30.841 1.00 49.09 91 SER A N 1
ATOM 630 C CA . SER A 1 91 ? -31.709 -27.616 31.261 1.00 49.09 91 SER A CA 1
ATOM 631 C C . SER A 1 91 ? -31.176 -28.630 30.238 1.00 49.09 91 SER A C 1
ATOM 633 O O . SER A 1 91 ? -31.809 -29.634 29.921 1.00 49.09 91 SER A O 1
ATOM 635 N N . GLY A 1 92 ? -29.896 -28.456 29.896 1.00 37.75 92 GLY A N 1
ATOM 636 C CA . GLY A 1 92 ? -29.042 -29.493 29.322 1.00 37.75 92 GLY A CA 1
ATOM 637 C C . GLY A 1 92 ? -27.566 -29.108 29.393 1.00 37.75 92 GLY A C 1
ATOM 638 O O . GLY A 1 92 ? -27.041 -28.527 28.453 1.00 37.75 92 GLY A O 1
ATOM 639 N N . ASP A 1 93 ? -26.919 -29.434 30.514 1.00 47.56 93 ASP A N 1
ATOM 640 C CA . ASP A 1 93 ? -25.467 -29.394 30.699 1.00 47.56 93 ASP A CA 1
ATOM 641 C C . ASP A 1 93 ? -24.742 -30.237 29.636 1.00 47.56 93 ASP A C 1
ATOM 643 O O . ASP A 1 93 ? -24.855 -31.465 29.619 1.00 47.56 93 ASP A O 1
ATOM 647 N N . ALA A 1 94 ? -23.930 -29.586 28.808 1.00 43.12 94 ALA A N 1
ATOM 648 C CA . ALA A 1 94 ? -22.714 -30.156 28.243 1.00 43.12 94 ALA A CA 1
ATOM 649 C C . ALA A 1 94 ? -21.765 -29.006 27.891 1.00 43.12 94 ALA A C 1
ATOM 651 O O . ALA A 1 94 ? -22.146 -28.070 27.196 1.00 43.12 94 ALA A O 1
ATOM 652 N N . ALA A 1 95 ? -20.541 -29.086 28.407 1.00 46.78 95 ALA A N 1
ATOM 653 C CA . ALA A 1 95 ? -19.447 -28.178 28.111 1.00 46.78 95 ALA A CA 1
ATOM 654 C C . ALA A 1 95 ? -19.272 -28.007 26.592 1.00 46.78 95 ALA A C 1
ATOM 656 O O . ALA A 1 95 ? -18.812 -28.924 25.913 1.00 46.78 95 ALA A O 1
ATOM 657 N N . GLN A 1 96 ? -19.650 -26.841 26.075 1.00 38.19 96 GLN A N 1
ATOM 658 C CA . GLN A 1 96 ? -19.144 -26.339 24.807 1.00 38.19 96 GLN A CA 1
ATOM 659 C C . GLN A 1 96 ? -17.921 -25.490 25.135 1.00 38.19 96 GLN A C 1
ATOM 661 O O . GLN A 1 96 ? -18.017 -24.474 25.825 1.00 38.19 96 GLN A O 1
ATOM 666 N N . GLU A 1 97 ? -16.759 -25.964 24.702 1.00 37.69 97 GLU A N 1
ATOM 667 C CA . GLU A 1 97 ? -15.577 -25.123 24.567 1.00 37.69 97 GLU A CA 1
ATOM 668 C C . GLU A 1 97 ? -15.929 -23.946 23.636 1.00 37.69 97 GLU A C 1
ATOM 670 O O . GLU A 1 97 ? -16.556 -24.173 22.598 1.00 37.69 97 GLU A O 1
ATOM 675 N N . PRO A 1 98 ? -15.574 -22.695 23.971 1.00 39.31 98 PRO A N 1
ATOM 676 C CA . PRO A 1 98 ? -15.758 -21.573 23.064 1.00 39.31 98 PRO A CA 1
ATOM 677 C C . PRO A 1 98 ? -14.654 -21.616 21.999 1.00 39.31 98 PRO A C 1
ATOM 679 O O . PRO A 1 98 ? -13.622 -20.967 22.130 1.00 39.31 98 PRO A O 1
ATOM 682 N N . THR A 1 99 ? -14.847 -22.415 20.954 1.00 39.28 99 THR A N 1
ATOM 683 C CA . THR A 1 99 ? -14.003 -22.421 19.748 1.00 39.28 99 THR A CA 1
ATOM 684 C C . THR A 1 99 ? -14.874 -22.444 18.498 1.00 39.28 99 THR A C 1
ATOM 686 O O . THR A 1 99 ? -14.776 -23.324 17.648 1.00 39.28 99 THR A O 1
ATOM 689 N N . SER A 1 100 ? -15.740 -21.443 18.368 1.00 38.09 100 SER A N 1
ATOM 690 C CA . SER A 1 100 ? -16.312 -21.080 17.076 1.00 38.09 100 SER A CA 1
ATOM 691 C C . SER A 1 100 ? -16.263 -19.564 16.891 1.00 38.09 100 SER A C 1
ATOM 693 O O . SER A 1 100 ? -17.197 -18.826 17.180 1.00 38.09 100 SER A O 1
ATOM 695 N N . TRP A 1 101 ? -15.155 -19.091 16.323 1.00 38.97 101 TRP A N 1
ATOM 696 C CA . TRP A 1 101 ? -15.101 -17.897 15.464 1.00 38.97 101 TRP A CA 1
ATOM 697 C C . TRP A 1 101 ? -15.874 -18.179 14.160 1.00 38.97 101 TRP A C 1
ATOM 699 O O . TRP A 1 101 ? -15.378 -17.973 13.060 1.00 38.97 101 TRP A O 1
ATOM 709 N N . GLU A 1 102 ? -17.068 -18.759 14.318 1.00 37.00 102 GLU A N 1
ATOM 710 C CA . GLU A 1 102 ? -17.902 -19.389 13.307 1.00 37.00 102 GLU A CA 1
ATOM 711 C C . GLU A 1 102 ? -17.957 -18.498 12.075 1.00 37.00 102 GLU A C 1
ATOM 713 O O . GLU A 1 102 ? -18.483 -17.389 12.108 1.00 37.00 102 GLU A O 1
ATOM 718 N N . THR A 1 103 ? -17.316 -19.025 11.036 1.00 38.00 103 THR A N 1
ATOM 719 C CA . THR A 1 103 ? -17.283 -18.593 9.650 1.00 38.00 103 THR A CA 1
ATOM 720 C C . THR A 1 103 ? -18.441 -17.648 9.357 1.00 38.00 103 THR A C 1
ATOM 722 O O . THR A 1 103 ? -19.591 -18.093 9.284 1.00 38.00 103 THR A O 1
ATOM 725 N N . TYR A 1 104 ? -18.146 -16.352 9.186 1.00 39.03 104 TYR A N 1
ATOM 726 C CA . TYR A 1 104 ? -19.088 -15.477 8.500 1.00 39.03 104 TYR A CA 1
ATOM 727 C C . TYR A 1 104 ? -19.457 -16.215 7.211 1.00 39.03 104 TYR A C 1
ATOM 729 O O . TYR A 1 104 ? -18.550 -16.625 6.477 1.00 39.03 104 TYR A O 1
ATOM 737 N N . PRO A 1 105 ? -20.747 -16.515 6.965 1.00 34.34 105 PRO A N 1
ATOM 738 C CA . PRO A 1 105 ? -21.111 -17.120 5.700 1.00 34.34 105 PRO A CA 1
ATOM 739 C C . PRO A 1 105 ? -20.549 -16.202 4.622 1.00 34.34 105 PRO A C 1
ATOM 741 O O . PRO A 1 105 ? -20.623 -14.984 4.786 1.00 34.34 105 PRO A O 1
ATOM 744 N N . ALA A 1 106 ? -19.978 -16.775 3.560 1.00 41.09 106 ALA A N 1
ATOM 745 C CA . ALA A 1 106 ? -19.723 -16.033 2.337 1.00 41.09 106 ALA A CA 1
ATOM 746 C C . ALA A 1 106 ? -21.075 -15.455 1.908 1.00 41.09 106 ALA A C 1
ATOM 748 O O . ALA A 1 106 ? -21.881 -16.128 1.257 1.00 41.09 106 ALA A O 1
ATOM 749 N N . SER A 1 107 ? -21.387 -14.253 2.398 1.00 39.41 107 SER A N 1
ATOM 750 C CA . SER A 1 107 ? -22.478 -13.462 1.881 1.00 39.41 107 SER A CA 1
ATOM 751 C C . SER A 1 107 ? -22.160 -13.352 0.397 1.00 39.41 107 SER A C 1
ATOM 753 O O . SER A 1 107 ? -20.983 -13.192 0.061 1.00 39.41 107 SER A O 1
ATOM 755 N N . PRO A 1 108 ? -23.131 -13.555 -0.505 1.00 41.53 108 PRO A N 1
ATOM 756 C CA . PRO A 1 108 ? -22.932 -13.185 -1.891 1.00 41.53 108 PRO A CA 1
ATOM 757 C C . PRO A 1 108 ? -22.626 -11.689 -1.871 1.00 41.53 108 PRO A C 1
ATOM 759 O O . PRO A 1 108 ? -23.533 -10.880 -1.710 1.00 41.53 108 PRO A O 1
ATOM 762 N N . ASP A 1 109 ? -21.331 -11.397 -1.879 1.00 53.88 109 ASP A N 1
ATOM 763 C CA . ASP A 1 109 ? -20.736 -10.082 -1.794 1.00 53.88 109 ASP A CA 1
ATOM 764 C C . ASP A 1 109 ? -21.319 -9.296 -2.962 1.00 53.88 109 ASP A C 1
ATOM 766 O O . ASP A 1 109 ? -21.107 -9.635 -4.129 1.00 53.88 109 ASP A O 1
ATOM 770 N N . ASP A 1 110 ? -22.179 -8.334 -2.648 1.00 61.19 110 ASP A N 1
ATOM 771 C CA . ASP A 1 110 ? -22.727 -7.406 -3.627 1.00 61.19 110 ASP A CA 1
ATOM 772 C C . ASP A 1 110 ? -21.656 -6.418 -4.111 1.00 61.19 110 ASP A C 1
ATOM 774 O O . ASP A 1 110 ? -21.931 -5.622 -5.009 1.00 61.19 110 ASP A O 1
ATOM 778 N N . GLY A 1 111 ? -20.428 -6.516 -3.579 1.00 66.69 111 GLY A N 1
ATOM 779 C CA . GLY A 1 111 ? -19.324 -5.611 -3.861 1.00 66.69 111 GLY A CA 1
ATOM 780 C C . GLY A 1 111 ? -19.506 -4.261 -3.175 1.00 66.69 111 GLY A C 1
ATOM 781 O O . GLY A 1 111 ? -18.796 -3.317 -3.509 1.00 66.69 111 GLY A O 1
ATOM 782 N N . GLU A 1 112 ? -20.467 -4.145 -2.249 1.00 79.69 112 GLU A N 1
ATOM 783 C CA . GLU A 1 112 ? -20.778 -2.895 -1.550 1.00 79.69 112 GLU A CA 1
ATOM 784 C C . GLU A 1 112 ? -20.076 -2.788 -0.182 1.00 79.69 112 GLU A C 1
ATOM 786 O O . GLU A 1 112 ? -20.072 -1.718 0.432 1.00 79.69 112 GLU A O 1
ATOM 791 N N . HIS A 1 113 ? -19.458 -3.873 0.298 1.00 88.56 113 HIS A N 1
ATOM 792 C CA . HIS A 1 113 ? -18.847 -3.962 1.624 1.00 88.56 113 HIS A CA 1
ATOM 793 C C . HIS A 1 113 ? -17.465 -4.613 1.583 1.00 88.56 113 HIS A C 1
ATOM 795 O O . HIS A 1 113 ? -17.128 -5.337 0.649 1.00 88.56 113 HIS A O 1
ATOM 801 N N . ALA A 1 114 ? -16.660 -4.361 2.616 1.00 92.12 114 ALA A N 1
ATOM 802 C CA . ALA A 1 114 ? -15.390 -5.049 2.761 1.00 92.12 114 ALA A CA 1
ATOM 803 C C . ALA A 1 114 ? -15.609 -6.463 3.308 1.00 92.12 114 ALA A C 1
ATOM 805 O O . ALA A 1 114 ? -16.504 -6.701 4.122 1.00 92.12 114 ALA A O 1
ATOM 806 N N . VAL A 1 115 ? -14.742 -7.400 2.938 1.00 92.50 115 VAL A N 1
ATOM 807 C CA . VAL A 1 115 ? -14.744 -8.754 3.505 1.00 92.50 115 VAL A CA 1
ATOM 808 C C . VAL A 1 115 ? -13.409 -9.005 4.192 1.00 92.50 115 VAL A C 1
ATOM 810 O O . VAL A 1 115 ? -12.385 -9.138 3.525 1.00 92.50 115 VAL A O 1
ATOM 813 N N . VAL A 1 116 ? -13.414 -9.076 5.526 1.00 90.75 116 VAL A N 1
ATOM 814 C CA . VAL A 1 116 ? -12.214 -9.380 6.320 1.00 90.75 116 VAL A CA 1
ATOM 815 C C . VAL A 1 116 ? -12.154 -10.874 6.646 1.00 90.75 116 VAL A C 1
ATOM 817 O O . VAL A 1 116 ? -12.989 -11.397 7.386 1.00 90.75 116 VAL A O 1
ATOM 820 N N . ASP A 1 117 ? -11.124 -11.560 6.152 1.00 89.94 117 ASP A N 1
ATOM 821 C CA . ASP A 1 117 ? -10.770 -12.918 6.565 1.00 89.94 117 ASP A CA 1
ATOM 822 C C . ASP A 1 117 ? -9.612 -12.867 7.567 1.00 89.94 117 ASP A C 1
ATOM 824 O O . ASP A 1 117 ? -8.434 -12.862 7.207 1.00 89.94 117 ASP A O 1
ATOM 828 N N . TYR A 1 118 ? -9.955 -12.870 8.855 1.00 84.69 118 TYR A N 1
ATOM 829 C CA . TYR A 1 118 ? -8.981 -12.872 9.950 1.00 84.69 118 TYR A CA 1
ATOM 830 C C . TYR A 1 118 ? -8.067 -14.104 9.972 1.00 84.69 118 TYR A C 1
ATOM 832 O O . TYR A 1 118 ? -6.979 -14.040 10.540 1.00 84.69 118 TYR A O 1
ATOM 840 N N . SER A 1 119 ? -8.507 -15.229 9.402 1.00 83.94 119 SER A N 1
ATOM 841 C CA . SER A 1 119 ? -7.728 -16.470 9.398 1.00 83.94 119 SER A CA 1
ATOM 842 C C . SER A 1 119 ? -6.674 -16.471 8.298 1.00 83.94 119 SER A C 1
ATOM 844 O O . SER A 1 119 ? -5.546 -16.896 8.535 1.00 83.94 119 SER A O 1
ATOM 846 N N . ALA A 1 120 ? -7.032 -15.942 7.127 1.00 83.19 120 ALA A N 1
ATOM 847 C CA . ALA A 1 120 ? -6.113 -15.717 6.021 1.00 83.19 120 ALA A CA 1
ATOM 848 C C . ALA A 1 120 ? -5.293 -14.429 6.192 1.00 83.19 120 ALA A C 1
ATOM 850 O O . ALA A 1 120 ? -4.315 -14.240 5.478 1.00 83.19 120 ALA A O 1
ATOM 851 N N . GLY A 1 121 ? -5.693 -13.550 7.116 1.00 83.56 121 GLY A N 1
ATOM 852 C CA . GLY A 1 121 ? -5.093 -12.231 7.285 1.00 83.56 121 GLY A CA 1
ATOM 853 C C . GLY A 1 121 ? -5.403 -11.291 6.127 1.00 83.56 121 GLY A C 1
ATOM 854 O O . GLY A 1 121 ? -4.623 -10.381 5.909 1.00 83.56 121 GLY A O 1
ATOM 855 N N . THR A 1 122 ? -6.514 -11.493 5.403 1.00 86.62 122 THR A N 1
ATOM 856 C CA . THR A 1 122 ? -6.832 -10.729 4.184 1.00 86.62 122 THR A CA 1
ATOM 857 C C . THR A 1 122 ? -8.042 -9.810 4.320 1.00 86.62 122 THR A C 1
ATOM 859 O O . THR A 1 122 ? -8.957 -10.078 5.101 1.00 86.62 122 THR A O 1
ATOM 862 N N . ILE A 1 123 ? -8.050 -8.721 3.547 1.00 89.00 123 ILE A N 1
ATOM 863 C CA . ILE A 1 123 ? -9.191 -7.812 3.381 1.00 89.00 123 ILE A CA 1
ATOM 864 C C . ILE A 1 123 ? -9.472 -7.727 1.889 1.00 89.00 123 ILE A C 1
ATOM 866 O O . ILE A 1 123 ? -8.571 -7.384 1.130 1.00 89.00 123 ILE A O 1
ATOM 870 N N . ARG A 1 124 ? -10.707 -8.025 1.486 1.00 91.19 124 ARG A N 1
ATOM 871 C CA . ARG A 1 124 ? -11.199 -7.728 0.142 1.00 91.19 124 ARG A CA 1
ATOM 872 C C . ARG A 1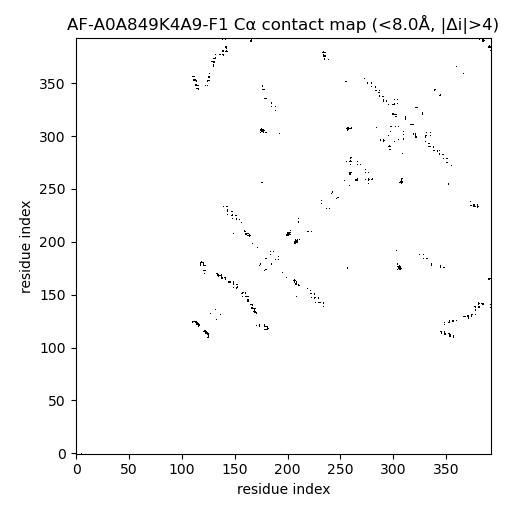 124 ? -11.985 -6.422 0.168 1.00 91.19 124 ARG A C 1
ATOM 874 O O . ARG A 1 124 ? -12.919 -6.293 0.961 1.00 91.19 124 ARG A O 1
ATOM 881 N N . LEU A 1 125 ? -11.616 -5.488 -0.698 1.00 90.31 125 LEU A N 1
ATOM 882 C CA . LEU A 1 125 ? -12.261 -4.192 -0.890 1.00 90.31 125 LEU A CA 1
ATOM 883 C C . LEU A 1 125 ? -12.895 -4.102 -2.292 1.00 90.31 125 LEU A C 1
ATOM 885 O O . LEU A 1 125 ? -12.457 -4.803 -3.206 1.00 90.31 125 LEU A O 1
ATOM 889 N N . PRO A 1 126 ? -13.900 -3.233 -2.503 1.00 92.06 126 PRO A N 1
ATOM 890 C CA . PRO A 1 126 ? -14.519 -3.028 -3.816 1.00 92.06 126 PRO A CA 1
ATOM 891 C C . PRO A 1 126 ? -13.531 -2.674 -4.942 1.00 92.06 126 PRO A C 1
ATOM 893 O O . PRO A 1 126 ? -13.726 -3.079 -6.088 1.00 92.06 126 PRO A O 1
ATOM 896 N N . GLU A 1 127 ? -12.456 -1.940 -4.643 1.00 89.69 127 GLU A N 1
ATOM 897 C CA . GLU A 1 127 ? -11.432 -1.575 -5.631 1.00 89.69 127 GLU A CA 1
ATOM 898 C C . GLU A 1 127 ? -10.574 -2.758 -6.112 1.00 89.69 127 GLU A C 1
ATOM 900 O O . GLU A 1 127 ? -9.925 -2.650 -7.155 1.00 89.69 127 GLU A O 1
ATOM 905 N N . ASP A 1 128 ? -10.568 -3.882 -5.385 1.00 90.44 128 ASP A N 1
ATOM 906 C CA . ASP A 1 128 ? -9.710 -5.037 -5.684 1.00 90.44 128 ASP A CA 1
ATOM 907 C C . ASP A 1 128 ? -10.026 -5.666 -7.035 1.00 90.44 128 ASP A C 1
ATOM 909 O O . ASP A 1 128 ? -9.146 -6.238 -7.668 1.00 90.44 128 ASP A O 1
ATOM 913 N N . ASP A 1 129 ? -11.260 -5.515 -7.516 1.00 91.06 129 ASP A N 1
ATOM 914 C CA . ASP A 1 129 ? -11.672 -6.017 -8.829 1.00 91.06 129 ASP A CA 1
ATOM 915 C C . ASP A 1 129 ? -11.013 -5.252 -10.000 1.00 91.06 129 ASP A C 1
ATOM 917 O O . ASP A 1 129 ? -11.137 -5.657 -11.161 1.00 91.06 129 ASP A O 1
ATOM 921 N N . TRP A 1 130 ? -10.312 -4.150 -9.711 1.00 91.00 130 TRP A N 1
ATOM 922 C CA . TRP A 1 130 ? -9.665 -3.272 -10.692 1.00 91.00 130 TRP A CA 1
ATOM 923 C C . TRP A 1 130 ? -8.156 -3.127 -10.479 1.00 91.00 130 TRP A C 1
ATOM 925 O O . TRP A 1 130 ? -7.501 -2.401 -11.228 1.00 91.00 130 TRP A O 1
ATOM 935 N N . ARG A 1 131 ? -7.604 -3.785 -9.457 1.00 88.62 131 ARG A N 1
ATOM 936 C CA . ARG A 1 131 ? -6.189 -3.729 -9.076 1.00 88.62 131 ARG A CA 1
ATOM 937 C C . ARG A 1 131 ? -5.546 -5.108 -9.200 1.00 88.62 131 ARG A C 1
ATOM 939 O O . ARG A 1 131 ? -6.225 -6.114 -9.367 1.00 88.62 131 ARG A O 1
ATOM 946 N N . LEU A 1 132 ? -4.217 -5.140 -9.115 1.00 89.50 132 LEU A N 1
ATOM 947 C CA . LEU A 1 132 ? -3.492 -6.397 -8.966 1.00 89.50 132 LEU A CA 1
ATOM 948 C C . LEU 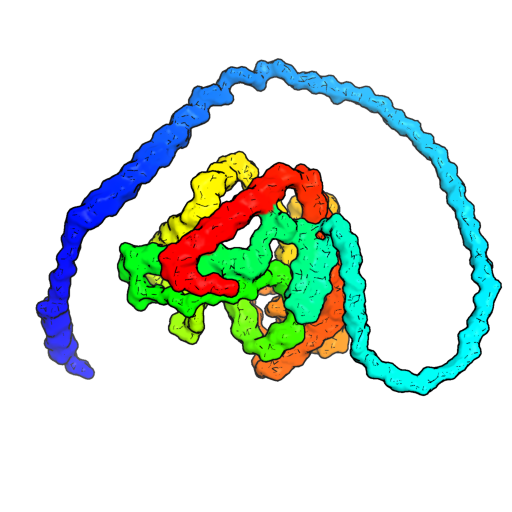A 1 132 ? -3.785 -6.994 -7.590 1.00 89.50 132 LEU A C 1
ATOM 950 O O . LEU A 1 132 ? -3.731 -6.294 -6.578 1.00 89.50 132 LEU A O 1
ATOM 954 N N . THR A 1 133 ? -4.028 -8.297 -7.547 1.00 90.94 133 THR A N 1
ATOM 955 C CA . THR A 1 133 ? -3.985 -9.070 -6.305 1.00 90.94 133 THR A CA 1
ATOM 956 C C . THR A 1 133 ? -2.566 -9.074 -5.727 1.00 90.94 133 THR A C 1
ATOM 958 O O . THR A 1 133 ? -1.591 -8.835 -6.437 1.00 90.94 133 THR A O 1
ATOM 961 N N . ALA A 1 134 ? -2.412 -9.427 -4.448 1.00 87.06 134 ALA A N 1
ATOM 962 C CA . ALA A 1 134 ? -1.094 -9.531 -3.808 1.00 87.06 134 ALA A CA 1
ATOM 963 C C . ALA A 1 134 ? -0.122 -10.469 -4.553 1.00 87.06 134 ALA A C 1
ATOM 965 O O . ALA A 1 134 ? 1.079 -10.208 -4.614 1.00 87.06 134 ALA A O 1
ATOM 966 N N . GLN A 1 135 ? -0.644 -11.554 -5.138 1.00 91.50 135 GLN A N 1
ATOM 967 C CA . GLN A 1 135 ? 0.151 -12.492 -5.932 1.00 91.50 135 GLN A CA 1
ATOM 968 C C . GLN A 1 135 ? 0.613 -11.853 -7.245 1.00 91.50 135 GLN A C 1
ATOM 970 O O . GLN A 1 135 ? 1.786 -11.930 -7.596 1.00 91.50 135 GLN A O 1
ATOM 975 N N . GLU A 1 136 ? -0.294 -11.193 -7.961 1.00 94.06 136 GLU A N 1
ATOM 976 C CA . GLU A 1 136 ? 0.025 -10.525 -9.224 1.00 94.06 136 GLU A CA 1
ATOM 977 C C . GLU A 1 136 ? 0.965 -9.331 -9.004 1.00 94.06 136 GLU A C 1
ATOM 979 O O . GLU A 1 136 ? 1.896 -9.115 -9.777 1.00 94.06 136 GLU A O 1
ATOM 984 N N . GLN A 1 137 ? 0.793 -8.592 -7.906 1.00 91.00 137 GLN A N 1
ATOM 985 C CA . GLN A 1 137 ? 1.715 -7.535 -7.504 1.00 91.00 137 GLN A CA 1
ATOM 986 C C . GLN A 1 137 ? 3.116 -8.089 -7.232 1.00 91.00 137 GLN A C 1
ATOM 988 O O . GLN A 1 137 ? 4.095 -7.483 -7.663 1.00 91.00 137 GLN A O 1
ATOM 993 N N . ALA A 1 138 ? 3.232 -9.248 -6.578 1.00 89.75 138 ALA A N 1
ATOM 994 C CA . ALA A 1 138 ? 4.518 -9.908 -6.382 1.00 89.75 138 ALA A CA 1
ATOM 995 C C . ALA A 1 138 ? 5.175 -10.341 -7.700 1.00 89.75 138 ALA A C 1
ATOM 997 O O . ALA A 1 138 ? 6.390 -10.200 -7.838 1.00 89.75 138 ALA A O 1
ATOM 998 N N . VAL A 1 139 ? 4.405 -10.803 -8.692 1.00 95.19 139 VAL A N 1
ATOM 999 C CA . VAL A 1 139 ? 4.920 -11.077 -10.049 1.00 95.19 139 VAL A CA 1
ATOM 1000 C C . VAL A 1 139 ? 5.490 -9.796 -10.670 1.00 95.19 139 VAL A C 1
ATOM 1002 O O . VAL A 1 139 ? 6.643 -9.780 -11.106 1.00 95.19 139 VAL A O 1
ATOM 1005 N N . VAL A 1 140 ? 4.727 -8.698 -10.643 1.00 94.06 140 VAL A N 1
ATOM 1006 C CA . VAL A 1 140 ? 5.158 -7.397 -11.186 1.00 94.06 140 VAL A CA 1
ATOM 1007 C C . VAL A 1 140 ? 6.395 -6.855 -10.470 1.00 94.06 140 VAL A C 1
ATOM 1009 O O . VAL A 1 140 ? 7.338 -6.410 -11.125 1.00 94.06 140 VAL A O 1
ATOM 1012 N N . GLU A 1 141 ? 6.433 -6.919 -9.142 1.00 89.88 141 GLU A N 1
ATOM 1013 C CA . GLU A 1 141 ? 7.568 -6.449 -8.346 1.00 89.88 141 GLU A CA 1
ATOM 1014 C C . GLU A 1 141 ? 8.813 -7.320 -8.569 1.00 89.88 141 GLU A C 1
ATOM 1016 O O . GLU A 1 141 ? 9.912 -6.793 -8.734 1.00 89.88 141 GLU A O 1
ATOM 1021 N N . THR A 1 142 ? 8.651 -8.640 -8.698 1.00 92.75 142 THR A N 1
ATOM 1022 C CA . THR A 1 142 ? 9.755 -9.545 -9.058 1.00 92.75 142 THR A CA 1
ATOM 1023 C C . THR A 1 142 ? 10.359 -9.166 -10.411 1.00 92.75 142 THR A C 1
ATOM 1025 O O . THR A 1 142 ? 11.583 -9.063 -10.541 1.00 92.75 142 THR A O 1
ATOM 1028 N N . ALA A 1 143 ? 9.516 -8.904 -11.416 1.00 95.69 143 ALA A N 1
ATOM 1029 C CA . ALA A 1 143 ? 9.967 -8.459 -12.732 1.00 95.69 143 ALA A CA 1
ATOM 1030 C C . ALA A 1 143 ? 10.675 -7.097 -12.661 1.00 95.69 143 ALA A C 1
ATOM 1032 O O . ALA A 1 143 ? 11.748 -6.924 -13.248 1.00 95.69 143 ALA A O 1
ATOM 1033 N N . ARG A 1 144 ? 10.126 -6.145 -11.894 1.00 94.88 144 ARG A N 1
ATOM 1034 C CA . ARG A 1 144 ? 10.725 -4.822 -11.662 1.00 94.88 144 ARG A CA 1
ATOM 1035 C C . ARG A 1 144 ? 12.119 -4.937 -11.057 1.00 94.88 144 ARG A C 1
ATOM 1037 O O . ARG A 1 144 ? 13.053 -4.331 -11.585 1.00 94.88 144 ARG A O 1
ATOM 1044 N N . GLN A 1 145 ? 12.277 -5.726 -9.995 1.00 91.00 145 GLN A N 1
ATOM 1045 C CA . GLN A 1 145 ? 13.562 -5.922 -9.321 1.00 91.00 145 GLN A CA 1
ATOM 1046 C C . GLN A 1 145 ? 14.587 -6.585 -10.236 1.00 91.00 145 GLN A C 1
ATOM 1048 O O . GLN A 1 145 ? 15.727 -6.123 -10.318 1.00 91.00 145 GLN A O 1
ATOM 1053 N N . TYR A 1 146 ? 14.181 -7.608 -10.990 1.00 94.81 146 TYR A N 1
ATOM 1054 C CA . TYR A 1 146 ? 15.052 -8.240 -11.977 1.00 94.81 146 TYR A CA 1
ATOM 1055 C C . TYR A 1 146 ? 15.560 -7.231 -13.022 1.00 94.81 146 TYR A C 1
ATOM 1057 O O . TYR A 1 146 ? 16.770 -7.124 -13.250 1.00 94.81 146 TYR A O 1
ATOM 1065 N N . LEU A 1 147 ? 14.658 -6.443 -13.621 1.00 95.44 147 LEU A N 1
ATOM 1066 C CA . LEU A 1 147 ? 15.010 -5.406 -14.599 1.00 95.44 147 LEU A CA 1
ATOM 1067 C C . LEU A 1 147 ? 15.923 -4.331 -13.996 1.00 95.44 147 LEU A C 1
ATOM 1069 O O . LEU A 1 147 ? 16.881 -3.897 -14.640 1.00 95.44 147 LEU A O 1
ATOM 1073 N N . MET A 1 148 ? 15.657 -3.927 -12.753 1.00 93.38 148 MET A N 1
ATOM 1074 C CA . MET A 1 148 ? 16.458 -2.938 -12.037 1.00 93.38 148 MET A CA 1
ATOM 1075 C C . MET A 1 148 ? 17.895 -3.431 -11.822 1.00 93.38 148 MET A C 1
ATOM 1077 O O . MET A 1 148 ? 18.841 -2.715 -12.155 1.00 93.38 148 MET A O 1
ATOM 1081 N N . VAL A 1 149 ? 18.081 -4.676 -11.367 1.00 92.12 149 VAL A N 1
ATOM 1082 C CA . VAL A 1 149 ? 19.410 -5.291 -11.196 1.00 92.12 149 VAL A CA 1
ATOM 1083 C C . VAL A 1 149 ? 20.152 -5.405 -12.531 1.00 92.12 149 VAL A C 1
ATOM 1085 O O . VAL A 1 149 ? 21.347 -5.096 -12.597 1.00 92.12 149 VAL A O 1
ATOM 1088 N N . GLN A 1 150 ? 19.468 -5.791 -13.616 1.00 95.75 150 GLN A N 1
ATOM 1089 C CA . GLN A 1 150 ? 20.067 -5.823 -14.958 1.00 95.75 150 GLN A CA 1
ATOM 1090 C C . GLN A 1 150 ? 20.556 -4.433 -15.384 1.00 95.75 150 GLN A C 1
ATOM 1092 O O . GLN A 1 150 ? 21.711 -4.273 -15.788 1.00 95.75 150 GLN A O 1
ATOM 1097 N N . CYS A 1 151 ? 19.713 -3.410 -15.240 1.00 96.25 151 CYS A N 1
ATOM 1098 C CA . CYS A 1 151 ? 20.055 -2.039 -15.604 1.00 96.25 151 CYS A CA 1
ATOM 1099 C C . CYS A 1 151 ? 21.243 -1.495 -14.790 1.00 96.25 151 CYS A C 1
ATOM 1101 O O . CYS A 1 151 ? 22.198 -0.958 -15.363 1.00 96.25 151 CYS A O 1
ATOM 1103 N N . LEU A 1 152 ? 21.245 -1.698 -13.470 1.00 92.69 152 LEU A N 1
ATOM 1104 C CA . LEU A 1 152 ? 22.337 -1.272 -12.587 1.00 92.69 152 LEU A CA 1
ATOM 1105 C C . LEU A 1 152 ? 23.643 -2.018 -12.903 1.00 92.69 152 LEU A C 1
ATOM 1107 O O . LEU A 1 152 ? 24.718 -1.411 -12.969 1.00 92.69 152 LEU A O 1
ATOM 1111 N N . THR A 1 153 ? 23.559 -3.309 -13.227 1.00 93.81 153 THR A N 1
ATOM 1112 C CA . THR A 1 153 ? 24.703 -4.092 -13.716 1.00 93.81 153 THR A CA 1
ATOM 1113 C C . THR A 1 153 ? 25.277 -3.488 -15.001 1.00 93.81 153 THR A C 1
ATOM 1115 O O . THR A 1 153 ? 26.490 -3.288 -15.120 1.00 93.81 153 THR A O 1
ATOM 1118 N N . GLU A 1 154 ? 24.425 -3.106 -15.956 1.00 95.88 154 GLU A N 1
ATOM 1119 C CA . GLU A 1 154 ? 24.841 -2.436 -17.194 1.00 95.88 154 GLU A CA 1
ATOM 1120 C C . GLU A 1 154 ? 25.387 -1.009 -17.003 1.00 95.88 154 GLU A C 1
ATOM 1122 O O . GLU A 1 154 ? 26.093 -0.483 -17.890 1.00 95.88 154 GLU A O 1
ATOM 1127 N N . ALA A 1 155 ? 25.037 -0.371 -15.885 1.00 94.56 155 ALA A N 1
ATOM 1128 C CA . ALA A 1 155 ? 25.572 0.909 -15.439 1.00 94.56 155 ALA A CA 1
ATOM 1129 C C . ALA A 1 155 ? 26.949 0.772 -14.763 1.00 94.56 155 ALA A C 1
ATOM 1131 O O . ALA A 1 155 ? 27.645 1.773 -14.605 1.00 94.56 155 ALA A O 1
ATOM 1132 N N . GLY A 1 156 ? 27.392 -0.457 -14.473 1.00 94.50 156 GLY A N 1
ATOM 1133 C CA . GLY A 1 156 ? 28.682 -0.749 -13.844 1.00 94.50 156 GLY A CA 1
ATOM 1134 C C . GLY A 1 156 ? 28.611 -0.962 -12.333 1.00 94.50 156 GLY A C 1
ATOM 1135 O O . GLY A 1 156 ? 29.662 -1.007 -11.706 1.00 94.50 156 GLY A O 1
ATOM 1136 N N . LEU A 1 157 ? 27.406 -1.114 -11.774 1.00 91.31 157 LEU A N 1
ATOM 1137 C CA . LEU A 1 157 ? 27.153 -1.342 -10.346 1.00 91.31 157 LEU A CA 1
ATOM 1138 C C . LEU A 1 157 ? 26.901 -2.825 -10.018 1.00 91.31 157 LEU A C 1
ATOM 1140 O O . LEU A 1 157 ? 26.431 -3.149 -8.939 1.00 91.31 157 LEU A O 1
ATOM 1144 N N . GLY A 1 158 ? 27.206 -3.747 -10.937 1.00 90.06 158 GLY A N 1
ATOM 1145 C CA . GLY A 1 158 ? 26.879 -5.173 -10.783 1.00 90.06 158 GLY A CA 1
ATOM 1146 C C . GLY A 1 158 ? 27.610 -5.906 -9.651 1.00 90.06 158 GLY A C 1
ATOM 1147 O O . GLY A 1 158 ? 27.213 -7.009 -9.308 1.00 90.06 158 GLY A O 1
ATOM 1148 N N . ASP A 1 159 ? 28.662 -5.316 -9.074 1.00 89.00 159 ASP A N 1
ATOM 1149 C CA . ASP A 1 159 ? 29.325 -5.859 -7.877 1.00 89.00 159 ASP A CA 1
ATOM 1150 C C . ASP A 1 159 ? 28.597 -5.454 -6.575 1.00 89.00 159 ASP A C 1
ATOM 1152 O O . ASP A 1 159 ? 28.905 -5.984 -5.509 1.00 89.00 159 ASP A O 1
ATOM 1156 N N . GLU A 1 160 ? 27.661 -4.501 -6.653 1.00 84.38 160 GLU A N 1
ATOM 1157 C CA . GLU A 1 160 ? 26.919 -3.934 -5.518 1.00 84.38 160 GLU A CA 1
ATOM 1158 C C . GLU A 1 160 ? 25.465 -4.415 -5.460 1.00 84.38 160 GLU A C 1
ATOM 1160 O O . GLU A 1 160 ? 24.803 -4.214 -4.446 1.00 84.38 160 GLU A O 1
ATOM 1165 N N . VAL A 1 161 ? 24.963 -5.041 -6.529 1.00 84.69 161 VAL A N 1
ATOM 1166 C CA . VAL A 1 161 ? 23.574 -5.502 -6.622 1.00 84.69 161 VAL A CA 1
ATOM 1167 C C . VAL A 1 161 ? 23.499 -6.961 -7.045 1.00 84.69 161 VAL A C 1
ATOM 1169 O O . VAL A 1 161 ? 24.219 -7.411 -7.935 1.00 84.69 161 VAL A O 1
ATOM 1172 N N . GLU A 1 162 ? 22.574 -7.694 -6.440 1.00 88.19 162 GLU A N 1
ATOM 1173 C CA . GLU A 1 162 ? 22.252 -9.070 -6.796 1.00 88.19 162 GLU A CA 1
ATOM 1174 C C . GLU A 1 162 ? 20.733 -9.236 -6.797 1.00 88.19 162 GLU A C 1
ATOM 1176 O O . GLU A 1 162 ? 20.033 -8.695 -5.946 1.00 88.19 162 GLU A O 1
ATOM 1181 N N . PHE A 1 163 ? 20.212 -9.985 -7.766 1.00 88.94 163 PHE A N 1
ATOM 1182 C CA . PHE A 1 163 ? 18.817 -10.401 -7.740 1.00 88.94 163 PHE A CA 1
ATOM 1183 C C . PHE A 1 163 ? 18.710 -11.670 -6.897 1.00 88.94 163 PHE A C 1
ATOM 1185 O O . PHE A 1 163 ? 19.226 -12.716 -7.295 1.00 88.94 163 PHE A O 1
ATOM 1192 N N . VAL A 1 164 ? 18.063 -11.574 -5.736 1.00 87.50 164 VAL A N 1
ATOM 1193 C CA . VAL A 1 164 ? 18.104 -12.643 -4.727 1.00 87.50 164 VAL A CA 1
ATOM 1194 C C . VAL A 1 164 ? 16.942 -13.640 -4.853 1.00 87.50 164 VAL A C 1
ATOM 1196 O O . VAL A 1 164 ? 17.007 -14.747 -4.316 1.00 87.50 164 VAL A O 1
ATOM 1199 N N . GLY A 1 165 ? 15.924 -13.324 -5.655 1.00 88.25 165 GLY A N 1
ATOM 1200 C CA . GLY A 1 165 ? 14.866 -14.263 -6.012 1.00 88.25 165 GLY A CA 1
ATOM 1201 C C . GLY A 1 165 ? 13.487 -13.618 -6.118 1.00 88.25 165 GLY A C 1
ATOM 1202 O O . GLY A 1 165 ? 13.377 -12.393 -6.148 1.00 88.25 165 GLY A O 1
ATOM 1203 N N . PRO A 1 166 ? 12.434 -14.449 -6.197 1.00 90.31 166 PRO A N 1
ATOM 1204 C CA . PRO A 1 166 ? 11.061 -13.979 -6.291 1.00 90.31 166 PRO A CA 1
ATOM 1205 C C . PRO A 1 166 ? 10.636 -13.199 -5.046 1.00 90.31 166 PRO A C 1
ATOM 1207 O O . PRO A 1 166 ? 10.935 -13.585 -3.911 1.00 90.31 166 PRO A O 1
ATOM 1210 N N . VAL A 1 167 ? 9.904 -12.113 -5.270 1.00 86.06 167 VAL A N 1
ATOM 1211 C CA . VAL A 1 167 ? 9.315 -11.293 -4.211 1.00 86.06 167 VAL A CA 1
ATOM 1212 C C . VAL A 1 167 ? 8.095 -12.034 -3.669 1.00 86.06 167 VAL A C 1
ATOM 1214 O O . VAL A 1 167 ? 7.248 -12.448 -4.456 1.00 86.06 167 VAL A O 1
ATOM 1217 N N . PRO A 1 168 ? 7.973 -12.250 -2.349 1.00 83.81 168 PRO A N 1
ATOM 1218 C CA . PRO A 1 168 ? 6.809 -12.931 -1.799 1.00 83.81 168 PRO A CA 1
ATOM 1219 C C . PRO A 1 168 ? 5.542 -12.081 -1.968 1.00 83.81 168 PRO A C 1
ATOM 1221 O O . PRO A 1 168 ? 5.586 -10.862 -1.815 1.00 83.81 168 PRO A O 1
ATOM 1224 N N . ALA A 1 169 ? 4.404 -12.737 -2.209 1.00 85.75 169 ALA A N 1
ATOM 1225 C CA . ALA A 1 169 ? 3.096 -12.088 -2.194 1.00 85.75 169 ALA A CA 1
ATOM 1226 C C . ALA A 1 169 ? 2.836 -11.415 -0.841 1.00 85.75 169 ALA A C 1
ATOM 1228 O O . ALA A 1 169 ? 2.921 -12.051 0.214 1.00 85.75 169 ALA A O 1
ATOM 1229 N N . TYR A 1 170 ? 2.530 -10.122 -0.889 1.00 78.94 170 TYR A N 1
ATOM 1230 C CA . TYR A 1 170 ? 2.280 -9.299 0.282 1.00 78.94 170 TYR A CA 1
ATOM 1231 C C . TYR A 1 170 ? 1.268 -8.203 -0.062 1.00 78.94 170 TYR A C 1
ATOM 1233 O O . TYR A 1 170 ? 1.450 -7.488 -1.043 1.00 78.94 170 TYR A O 1
ATOM 1241 N N . ASP A 1 171 ? 0.203 -8.079 0.731 1.00 76.62 171 ASP A N 1
ATOM 1242 C CA . ASP A 1 171 ? -0.798 -7.022 0.568 1.00 76.62 171 ASP A CA 1
ATOM 1243 C C . ASP A 1 171 ? -0.606 -5.959 1.651 1.00 76.62 171 ASP A C 1
ATOM 1245 O O . ASP A 1 171 ? -1.082 -6.093 2.782 1.00 76.62 171 ASP A O 1
ATOM 1249 N N . ALA A 1 172 ? 0.100 -4.885 1.301 1.00 68.94 172 ALA A N 1
ATOM 1250 C CA . ALA A 1 172 ? 0.389 -3.792 2.226 1.00 68.94 172 ALA A CA 1
ATOM 1251 C C . ALA A 1 172 ? -0.886 -3.110 2.763 1.00 68.94 172 ALA A C 1
ATOM 1253 O O . ALA A 1 172 ? -0.902 -2.617 3.891 1.00 68.94 172 ALA A O 1
ATOM 1254 N N . ARG A 1 173 ? -1.995 -3.131 2.008 1.00 69.75 173 ARG A N 1
ATOM 1255 C CA . ARG A 1 173 ? -3.246 -2.453 2.398 1.00 69.75 173 ARG A CA 1
ATOM 1256 C C . ARG A 1 173 ? -3.905 -3.105 3.608 1.00 69.75 173 ARG A C 1
ATOM 1258 O O . ARG A 1 173 ? -4.544 -2.433 4.415 1.00 69.75 173 ARG A O 1
ATOM 1265 N N . GLN A 1 174 ? -3.714 -4.413 3.768 1.00 71.50 174 GLN A N 1
ATOM 1266 C CA . GLN A 1 174 ? -4.259 -5.168 4.898 1.00 71.50 174 GLN A CA 1
ATOM 1267 C C . GLN A 1 174 ? -3.667 -4.668 6.221 1.00 71.50 174 GLN A C 1
ATOM 1269 O O . GLN A 1 174 ? -4.380 -4.548 7.223 1.00 71.50 174 GLN A O 1
ATOM 1274 N N . ARG A 1 175 ? -2.387 -4.277 6.205 1.00 70.56 175 ARG A N 1
ATOM 1275 C CA . ARG A 1 175 ? -1.718 -3.685 7.368 1.00 70.56 175 ARG A CA 1
ATOM 1276 C C . ARG A 1 175 ? -2.103 -2.237 7.609 1.00 70.56 175 ARG A C 1
ATOM 1278 O O . ARG A 1 175 ? -2.240 -1.858 8.771 1.00 70.56 175 ARG A O 1
ATOM 1285 N N . GLY A 1 176 ? -2.411 -1.486 6.553 1.00 70.50 176 GLY A N 1
ATOM 1286 C CA . GLY A 1 176 ? -2.975 -0.141 6.666 1.00 70.50 176 GLY A CA 1
ATOM 1287 C C . GLY A 1 176 ? -4.273 -0.093 7.484 1.00 70.50 176 GLY A C 1
ATOM 1288 O O . GLY A 1 176 ? -4.532 0.882 8.178 1.00 70.50 176 GLY A O 1
ATOM 1289 N N . LEU A 1 177 ? -5.050 -1.181 7.526 1.00 75.94 177 LEU A N 1
ATOM 1290 C CA . LEU A 1 177 ? -6.234 -1.316 8.392 1.00 75.94 177 LEU A CA 1
ATOM 1291 C C . LEU A 1 177 ? -5.965 -2.092 9.694 1.00 75.94 177 LEU A C 1
ATOM 1293 O O . LEU A 1 177 ? -6.889 -2.415 10.446 1.00 75.94 177 LEU A O 1
ATOM 1297 N N . GLY A 1 178 ? -4.696 -2.372 9.988 1.00 75.06 178 GLY A N 1
ATOM 1298 C CA . GLY A 1 178 ? -4.236 -3.046 11.193 1.00 75.06 178 GLY A CA 1
ATOM 1299 C C . GLY A 1 178 ? -4.673 -4.503 11.290 1.00 75.06 178 GLY A C 1
ATOM 1300 O O . GLY A 1 178 ? -4.877 -4.979 12.414 1.00 75.06 178 GLY A O 1
ATOM 1301 N N . LEU A 1 179 ? -4.870 -5.188 10.158 1.00 82.56 179 LEU A N 1
ATOM 1302 C CA . LEU A 1 179 ? -5.122 -6.623 10.143 1.00 82.56 179 LEU A CA 1
ATOM 1303 C C . LEU A 1 179 ? -3.811 -7.382 10.342 1.00 82.56 179 LEU A C 1
ATOM 1305 O O . LEU A 1 179 ? -2.877 -7.254 9.558 1.00 82.56 179 LEU A O 1
ATOM 1309 N N . TRP A 1 180 ? -3.785 -8.203 11.386 1.00 79.31 180 TRP A N 1
ATOM 1310 C CA . TRP A 1 180 ? -2.689 -9.116 11.686 1.00 79.31 180 TRP A CA 1
ATOM 1311 C C . TRP A 1 180 ? -3.270 -10.512 11.859 1.00 79.31 180 TRP A C 1
ATOM 1313 O O . TRP A 1 180 ? -4.228 -10.699 12.620 1.00 79.31 180 TRP A O 1
ATOM 1323 N N . SER A 1 181 ? -2.710 -11.495 11.160 1.00 76.12 181 SER A N 1
ATOM 1324 C CA . SER A 1 181 ? -3.053 -12.895 11.383 1.00 76.12 181 SER A CA 1
ATOM 1325 C C . SER A 1 181 ? -2.304 -13.432 12.605 1.00 76.12 181 SER A C 1
ATOM 1327 O O . SER A 1 181 ? -1.243 -12.938 12.990 1.00 76.12 181 SER A O 1
ATOM 1329 N N . SER A 1 182 ? -2.807 -14.507 13.214 1.00 72.69 182 SER A N 1
ATOM 1330 C CA . SER A 1 182 ? -2.043 -15.211 14.255 1.00 72.69 182 SER A CA 1
ATOM 1331 C C . SER A 1 182 ? -0.715 -15.763 13.728 1.00 72.69 182 SER A C 1
ATOM 1333 O O . SER A 1 182 ? 0.230 -15.916 14.493 1.00 72.69 182 SER A O 1
ATOM 1335 N N . GLN A 1 183 ? -0.640 -16.056 12.427 1.00 74.06 183 GLN A N 1
ATOM 1336 C CA . GLN A 1 183 ? 0.584 -16.520 11.785 1.00 74.06 183 GLN A CA 1
ATOM 1337 C C . GLN A 1 183 ? 1.630 -15.402 11.680 1.00 74.06 183 GLN A C 1
ATOM 1339 O O . GLN A 1 183 ? 2.817 -15.681 11.842 1.00 74.06 183 GLN A O 1
ATOM 1344 N N . ASP A 1 184 ? 1.207 -14.148 11.499 1.00 73.25 184 ASP A N 1
ATOM 1345 C CA . ASP A 1 184 ? 2.100 -12.987 11.582 1.00 73.25 184 ASP A CA 1
ATOM 1346 C C . ASP A 1 184 ? 2.682 -12.854 12.995 1.00 73.25 184 ASP A C 1
ATOM 1348 O O . ASP A 1 184 ? 3.872 -12.606 13.161 1.00 73.25 184 ASP A O 1
ATOM 1352 N N . LEU A 1 185 ? 1.888 -13.133 14.033 1.00 70.38 185 LEU A N 1
ATOM 1353 C CA . LEU A 1 185 ? 2.370 -13.117 15.422 1.00 70.38 185 LEU A CA 1
ATOM 1354 C C . LEU A 1 185 ? 3.371 -14.239 15.747 1.00 70.38 185 LEU A C 1
ATOM 1356 O O . LEU A 1 185 ? 4.146 -14.129 16.700 1.00 70.38 185 LEU A O 1
ATOM 1360 N N . ASP A 1 186 ? 3.342 -15.330 14.980 1.00 72.25 186 ASP A N 1
ATOM 1361 C CA . ASP A 1 186 ? 4.295 -16.437 15.087 1.00 72.25 186 ASP A CA 1
ATOM 1362 C C . ASP A 1 186 ? 5.570 -16.212 14.254 1.00 72.25 186 ASP A C 1
ATOM 1364 O O . ASP A 1 186 ? 6.564 -16.920 14.450 1.00 72.25 186 ASP A O 1
ATOM 1368 N N . GLY A 1 187 ? 5.554 -15.237 13.340 1.00 67.69 187 GLY A N 1
ATOM 1369 C CA . GLY A 1 187 ? 6.712 -14.817 12.559 1.00 67.69 187 GLY A CA 1
ATOM 1370 C C . GLY A 1 187 ? 7.745 -14.046 13.384 1.00 67.69 187 GLY A C 1
ATOM 1371 O O . GLY A 1 187 ? 7.511 -13.654 14.528 1.00 67.69 187 GLY A O 1
ATOM 1372 N N . ASP A 1 188 ? 8.920 -13.811 12.795 1.00 64.81 188 ASP A N 1
ATOM 1373 C CA . ASP A 1 188 ? 9.865 -12.847 13.358 1.00 64.81 188 ASP A CA 1
ATOM 1374 C C . ASP A 1 188 ? 9.238 -11.452 13.248 1.00 64.81 188 ASP A C 1
ATOM 1376 O O . ASP A 1 188 ? 9.209 -10.851 12.175 1.00 64.81 188 ASP A O 1
ATOM 1380 N N . TYR A 1 189 ? 8.672 -10.981 14.359 1.00 61.09 189 TYR A N 1
ATOM 1381 C CA . TYR A 1 189 ? 8.008 -9.687 14.465 1.00 61.09 189 TYR A CA 1
ATOM 1382 C C . TYR A 1 189 ? 8.894 -8.548 13.944 1.00 61.09 189 TYR A C 1
ATOM 1384 O O . TYR A 1 189 ? 8.401 -7.652 13.266 1.00 61.09 189 TYR A O 1
ATOM 1392 N N . ASP A 1 190 ? 10.205 -8.600 14.211 1.00 60.53 190 ASP A N 1
ATOM 1393 C CA . ASP A 1 190 ? 11.138 -7.579 13.727 1.00 60.53 190 ASP A CA 1
ATOM 1394 C C . ASP A 1 190 ? 11.282 -7.655 12.206 1.00 60.53 190 ASP A C 1
ATOM 1396 O O . ASP A 1 190 ? 11.325 -6.624 11.542 1.00 60.53 190 ASP A O 1
ATOM 1400 N N . ALA A 1 191 ? 11.264 -8.861 11.632 1.00 62.19 191 ALA A N 1
ATOM 1401 C CA . ALA A 1 191 ? 11.233 -9.035 10.184 1.00 62.19 191 ALA A CA 1
ATOM 1402 C C . ALA A 1 191 ? 9.901 -8.583 9.567 1.00 62.19 191 ALA A C 1
ATOM 1404 O O . ALA A 1 191 ? 9.884 -8.151 8.422 1.00 62.19 191 ALA A O 1
ATOM 1405 N N . LEU A 1 192 ? 8.782 -8.675 10.292 1.00 54.69 192 LEU A N 1
ATOM 1406 C CA . LEU A 1 192 ? 7.475 -8.214 9.816 1.00 54.69 192 LEU A CA 1
ATOM 1407 C C . LEU A 1 192 ? 7.329 -6.693 9.902 1.00 54.69 192 LEU A C 1
ATOM 1409 O O . LEU A 1 192 ? 6.854 -6.097 8.942 1.00 54.69 192 LEU A O 1
ATOM 1413 N N . ALA A 1 193 ? 7.793 -6.069 10.984 1.00 53.72 193 ALA A N 1
ATOM 1414 C CA . ALA A 1 193 ? 7.855 -4.614 11.109 1.00 53.72 193 ALA A CA 1
ATOM 1415 C C . ALA A 1 193 ? 8.849 -4.004 10.105 1.00 53.72 193 ALA A C 1
ATOM 1417 O O . ALA A 1 193 ? 8.559 -2.985 9.490 1.00 53.72 193 ALA A O 1
ATOM 1418 N N . ALA A 1 194 ? 9.977 -4.679 9.854 1.00 53.47 194 ALA A N 1
ATOM 1419 C CA . ALA A 1 194 ? 10.889 -4.319 8.772 1.00 53.47 194 ALA A CA 1
ATOM 1420 C C . ALA A 1 194 ? 10.327 -4.658 7.377 1.00 53.47 194 ALA A C 1
ATOM 1422 O O . ALA A 1 194 ? 10.848 -4.181 6.379 1.00 53.47 194 ALA A O 1
ATOM 1423 N N . ARG A 1 195 ? 9.269 -5.477 7.260 1.00 48.19 195 ARG A N 1
ATOM 1424 C CA . ARG A 1 195 ? 8.679 -5.846 5.959 1.00 48.19 195 ARG A CA 1
ATOM 1425 C C . ARG A 1 195 ? 7.861 -4.747 5.309 1.00 48.19 195 ARG A C 1
ATOM 1427 O O . ARG A 1 195 ? 7.806 -4.740 4.087 1.00 48.19 195 ARG A O 1
ATOM 1434 N N . ASP A 1 196 ? 7.327 -3.798 6.074 1.00 42.56 196 ASP A N 1
ATOM 1435 C CA . ASP A 1 196 ? 6.741 -2.585 5.481 1.00 42.56 196 ASP A CA 1
ATOM 1436 C C . ASP A 1 196 ? 7.809 -1.680 4.838 1.00 42.56 196 ASP A C 1
ATOM 1438 O O . ASP A 1 196 ? 7.491 -0.774 4.075 1.00 42.56 196 ASP A O 1
ATOM 1442 N N . THR A 1 197 ? 9.092 -1.987 5.060 1.00 38.25 197 THR A N 1
ATOM 1443 C CA . THR A 1 197 ? 10.240 -1.426 4.337 1.00 38.25 197 THR A CA 1
ATOM 1444 C C . THR A 1 197 ? 10.786 -2.353 3.236 1.00 38.25 197 THR A C 1
ATOM 1446 O O . THR A 1 197 ? 11.675 -1.954 2.487 1.00 38.25 197 THR A O 1
ATOM 1449 N N . LEU A 1 198 ? 10.261 -3.574 3.063 1.00 35.91 198 LEU A N 1
ATOM 1450 C CA . LEU A 1 198 ? 10.853 -4.593 2.186 1.00 35.91 198 LEU A CA 1
ATOM 1451 C C . LEU A 1 198 ? 10.229 -4.640 0.786 1.00 35.91 198 LEU A C 1
ATOM 1453 O O . LEU A 1 198 ? 9.427 -5.509 0.456 1.00 35.91 198 LEU A O 1
ATOM 1457 N N . GLY A 1 199 ? 10.747 -3.758 -0.065 1.00 34.25 199 GLY A N 1
ATOM 1458 C CA . GLY A 1 199 ? 11.235 -4.125 -1.403 1.00 34.25 199 GLY A CA 1
ATOM 1459 C C . GLY A 1 199 ? 12.749 -3.907 -1.558 1.00 34.25 199 GLY A C 1
ATOM 1460 O O . GLY A 1 199 ? 13.312 -4.219 -2.600 1.00 34.25 199 GLY A O 1
ATOM 1461 N N . VAL A 1 200 ? 13.409 -3.345 -0.536 1.00 34.09 200 VAL A N 1
ATOM 1462 C CA . VAL A 1 200 ? 14.814 -2.926 -0.550 1.00 34.09 200 VAL A CA 1
ATOM 1463 C C . VAL A 1 200 ? 15.302 -2.921 0.911 1.00 34.09 200 VAL A C 1
ATOM 1465 O O . VAL A 1 200 ? 14.592 -2.397 1.761 1.00 34.09 200 VAL A O 1
ATOM 1468 N N . GLY A 1 201 ? 16.472 -3.451 1.270 1.00 32.16 201 GLY A N 1
ATOM 1469 C CA . GLY A 1 201 ? 16.963 -3.295 2.648 1.00 32.16 201 GLY A CA 1
ATOM 1470 C C . GLY A 1 201 ? 18.329 -3.897 2.963 1.00 32.16 201 GLY A C 1
ATOM 1471 O O . GLY A 1 201 ? 18.444 -5.101 2.906 1.00 32.16 201 GLY A O 1
ATOM 1472 N N . ILE A 1 202 ? 19.300 -3.056 3.351 1.00 30.42 202 ILE A N 1
ATOM 1473 C CA . ILE A 1 202 ? 20.620 -3.245 4.017 1.00 30.42 202 ILE A CA 1
ATOM 1474 C C . ILE A 1 202 ? 21.432 -4.563 3.768 1.00 30.42 202 ILE A C 1
ATOM 1476 O O . ILE A 1 202 ? 20.914 -5.654 4.008 1.00 30.42 202 ILE A O 1
ATOM 1480 N N . PRO A 1 203 ? 22.769 -4.499 3.508 1.00 33.75 203 PRO A N 1
ATOM 1481 C CA . PRO A 1 203 ? 23.622 -5.589 2.974 1.00 33.75 203 PRO A CA 1
ATOM 1482 C C . PRO A 1 203 ? 23.718 -6.942 3.712 1.00 33.75 203 PRO A C 1
ATOM 1484 O O . PRO A 1 203 ? 24.451 -7.818 3.257 1.00 33.75 203 PRO A O 1
ATOM 1487 N N . ASP A 1 204 ? 23.030 -7.138 4.837 1.00 37.91 204 ASP A N 1
ATOM 1488 C CA . ASP A 1 204 ? 23.031 -8.394 5.603 1.00 37.91 204 ASP A CA 1
ATOM 1489 C C . ASP A 1 204 ? 21.653 -9.105 5.609 1.00 37.91 204 ASP A C 1
ATOM 1491 O O . ASP A 1 204 ? 21.491 -10.141 6.261 1.00 37.91 204 ASP A O 1
ATOM 1495 N N . GLY A 1 205 ? 20.655 -8.572 4.890 1.00 35.84 205 GLY A N 1
ATOM 1496 C CA . GLY A 1 205 ? 19.327 -9.168 4.710 1.00 35.84 205 GLY A CA 1
ATOM 1497 C C . GLY A 1 205 ? 19.189 -9.939 3.387 1.00 35.84 205 GLY A C 1
ATOM 1498 O O . GLY A 1 205 ? 19.816 -9.582 2.394 1.00 35.84 205 GLY A O 1
ATOM 1499 N N . PRO A 1 206 ? 18.363 -10.999 3.321 1.00 36.38 206 PRO A N 1
ATOM 1500 C CA . PRO A 1 206 ? 18.308 -11.899 2.171 1.00 36.38 206 PRO A CA 1
ATOM 1501 C C . PRO A 1 206 ? 17.612 -11.336 0.919 1.00 36.38 206 PRO A C 1
ATOM 1503 O O . PRO A 1 206 ? 17.268 -12.151 0.088 1.00 36.38 206 PRO A O 1
ATOM 1506 N N . ASN A 1 207 ? 17.374 -10.026 0.763 1.00 39.84 207 ASN A N 1
ATOM 1507 C CA . ASN A 1 207 ? 16.740 -9.427 -0.430 1.00 39.84 207 ASN A CA 1
ATOM 1508 C C . ASN A 1 207 ? 17.019 -7.900 -0.509 1.00 39.84 207 ASN A C 1
ATOM 1510 O O . ASN A 1 207 ? 16.083 -7.102 -0.479 1.00 39.84 207 ASN A O 1
ATOM 1514 N N . ASP A 1 208 ? 18.290 -7.472 -0.554 1.00 57.38 208 ASP A N 1
ATOM 1515 C CA . ASP A 1 208 ? 18.649 -6.043 -0.638 1.00 57.38 208 ASP A CA 1
ATOM 1516 C C . ASP A 1 208 ? 19.111 -5.585 -2.029 1.00 57.38 208 ASP A C 1
ATOM 1518 O O . ASP A 1 208 ? 20.017 -6.179 -2.609 1.00 57.38 208 ASP A O 1
ATOM 1522 N N . THR A 1 209 ? 18.587 -4.451 -2.501 1.00 42.62 209 THR A N 1
ATOM 1523 C CA . THR A 1 209 ? 19.144 -3.667 -3.620 1.00 42.62 209 THR A CA 1
ATOM 1524 C C . THR A 1 209 ? 19.379 -2.188 -3.267 1.00 42.62 209 THR A C 1
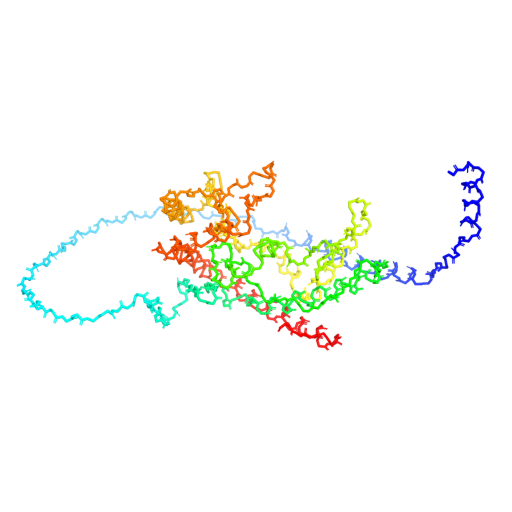ATOM 1526 O O . THR A 1 209 ? 19.454 -1.345 -4.163 1.00 42.62 209 THR A O 1
ATOM 1529 N N . SER A 1 210 ? 19.429 -1.819 -1.985 1.00 44.84 210 SER A N 1
ATOM 1530 C CA . SER A 1 210 ? 19.716 -0.451 -1.554 1.00 44.84 210 SER A CA 1
ATOM 1531 C C . SER A 1 210 ? 21.139 -0.098 -1.952 1.00 44.84 210 SER A C 1
ATOM 1533 O O . SER A 1 210 ? 22.089 -0.843 -1.714 1.00 44.84 210 SER A O 1
ATOM 1535 N N . VAL A 1 211 ? 21.280 1.049 -2.614 1.00 46.72 211 VAL A N 1
ATOM 1536 C CA . VAL A 1 211 ? 22.578 1.567 -3.029 1.00 46.72 211 VAL A CA 1
ATOM 1537 C C . VAL A 1 211 ? 23.456 1.721 -1.779 1.00 46.72 211 VAL A C 1
ATOM 1539 O O . VAL A 1 211 ? 23.087 2.481 -0.875 1.00 46.72 211 VAL A O 1
ATOM 1542 N N . PRO A 1 212 ? 24.617 1.048 -1.696 1.00 40.44 212 PRO A N 1
ATOM 1543 C CA . PRO A 1 212 ? 25.496 1.196 -0.554 1.00 40.44 212 PRO A CA 1
ATOM 1544 C C . PRO A 1 212 ? 26.070 2.619 -0.514 1.00 40.44 212 PRO A C 1
ATOM 1546 O O . PRO A 1 212 ? 27.020 2.959 -1.216 1.00 40.44 212 PRO A O 1
ATOM 1549 N N . GLY A 1 213 ? 25.530 3.448 0.379 1.00 47.03 213 GLY A N 1
ATOM 1550 C CA . GLY A 1 213 ? 26.225 4.609 0.927 1.00 47.03 213 GLY A CA 1
ATOM 1551 C C . GLY A 1 213 ? 25.595 5.969 0.635 1.00 47.03 213 GLY A C 1
ATOM 1552 O O . GLY A 1 213 ? 25.495 6.420 -0.506 1.00 47.03 213 GLY A O 1
ATOM 1553 N N . GLU A 1 214 ? 25.314 6.698 1.717 1.00 44.34 214 GLU A N 1
ATOM 1554 C CA . GLU A 1 214 ? 25.203 8.155 1.706 1.00 44.34 214 GLU A CA 1
ATOM 1555 C C . GLU A 1 214 ? 26.492 8.753 1.106 1.00 44.34 214 GLU A C 1
ATOM 1557 O O . GLU A 1 214 ? 27.549 8.776 1.741 1.00 44.34 214 GLU A O 1
ATOM 1562 N N . GLY A 1 215 ? 26.432 9.204 -0.150 1.00 55.00 215 GLY A N 1
ATOM 1563 C CA . GLY A 1 215 ? 27.563 9.856 -0.819 1.00 55.00 215 GLY A CA 1
ATOM 1564 C C . GLY A 1 215 ? 27.718 9.592 -2.316 1.00 55.00 215 GLY A C 1
ATOM 1565 O O . GLY A 1 215 ? 28.561 10.239 -2.941 1.00 55.00 215 GLY A O 1
ATOM 1566 N N . LEU A 1 216 ? 26.928 8.698 -2.912 1.00 57.91 216 LEU A N 1
ATOM 1567 C CA . LEU A 1 216 ? 27.028 8.374 -4.336 1.00 57.91 216 LEU A CA 1
ATOM 1568 C C . LEU A 1 216 ? 25.868 8.981 -5.129 1.00 57.91 216 LEU A C 1
ATOM 1570 O O . LEU A 1 216 ? 24.974 8.272 -5.578 1.00 57.91 216 LEU A O 1
ATOM 1574 N N . SER A 1 217 ? 25.925 10.292 -5.390 1.00 75.88 217 SER A N 1
ATOM 1575 C CA . SER A 1 217 ? 24.966 10.958 -6.293 1.00 75.88 217 SER A CA 1
ATOM 1576 C C . SER A 1 217 ? 24.876 10.284 -7.673 1.00 75.88 217 SER A C 1
ATOM 1578 O O . SER A 1 217 ? 23.881 10.417 -8.375 1.00 75.88 217 SER A O 1
ATOM 1580 N N . GLU A 1 218 ? 25.940 9.588 -8.096 1.00 80.50 218 GLU A N 1
ATOM 1581 C CA . GLU A 1 218 ? 25.951 8.817 -9.344 1.00 80.50 218 GLU A CA 1
ATOM 1582 C C . GLU A 1 218 ? 25.120 7.531 -9.256 1.00 80.50 218 GLU A C 1
ATOM 1584 O O . GLU A 1 218 ? 24.467 7.182 -10.236 1.00 80.50 218 GLU A O 1
ATOM 1589 N N . ALA A 1 219 ? 25.111 6.851 -8.109 1.00 82.69 219 ALA A N 1
ATOM 1590 C CA . ALA A 1 219 ? 24.353 5.619 -7.927 1.00 82.69 219 ALA A CA 1
ATOM 1591 C C . ALA A 1 219 ? 22.869 5.899 -7.644 1.00 82.69 219 ALA A C 1
ATOM 1593 O O . ALA A 1 219 ? 22.022 5.205 -8.190 1.00 82.69 219 ALA A O 1
ATOM 1594 N N . GLU A 1 220 ? 22.549 6.974 -6.916 1.00 84.62 220 GLU A N 1
ATOM 1595 C CA . GLU A 1 220 ? 21.171 7.475 -6.776 1.00 84.62 220 GLU A CA 1
ATOM 1596 C C . GLU A 1 220 ? 20.572 7.838 -8.144 1.00 84.62 220 GLU A C 1
ATOM 1598 O O . GLU A 1 220 ? 19.519 7.333 -8.519 1.00 84.62 220 GLU A O 1
ATOM 1603 N N . SER A 1 221 ? 21.297 8.615 -8.960 1.00 87.94 221 SER A N 1
ATOM 1604 C CA . SER A 1 221 ? 20.840 8.949 -10.315 1.00 87.94 221 SER A CA 1
ATOM 1605 C C . SER A 1 221 ? 20.704 7.716 -11.214 1.00 87.94 221 SER A C 1
ATOM 1607 O O . SER A 1 221 ? 19.805 7.680 -12.051 1.00 87.94 221 SER A O 1
ATOM 1609 N N . ALA A 1 222 ? 21.593 6.725 -11.087 1.00 90.56 222 ALA A N 1
ATOM 1610 C CA . ALA A 1 222 ? 21.484 5.478 -11.842 1.00 90.56 222 ALA A CA 1
ATOM 1611 C C . ALA A 1 222 ? 20.273 4.652 -11.392 1.00 90.56 222 ALA A C 1
ATOM 1613 O O . ALA A 1 222 ? 19.603 4.062 -12.232 1.00 90.56 222 ALA A O 1
ATOM 1614 N N . TRP A 1 223 ? 19.984 4.637 -10.092 1.00 89.31 223 TRP A N 1
ATOM 1615 C CA . TRP A 1 223 ? 18.815 3.978 -9.530 1.00 89.31 223 TRP A CA 1
ATOM 1616 C C . TRP A 1 223 ? 17.520 4.613 -10.039 1.00 89.31 223 TRP A C 1
ATOM 1618 O O . TRP A 1 223 ? 16.677 3.895 -10.564 1.00 89.31 223 TRP A O 1
ATOM 1628 N N . GLU A 1 224 ? 17.395 5.944 -9.996 1.00 88.19 224 GLU A N 1
ATOM 1629 C CA . GLU A 1 224 ? 16.227 6.660 -10.534 1.00 88.19 224 GLU A CA 1
ATOM 1630 C C . GLU A 1 224 ? 16.034 6.397 -12.036 1.00 88.19 224 GLU A C 1
ATOM 1632 O O . GLU A 1 224 ? 14.923 6.096 -12.478 1.00 88.19 224 GLU A O 1
ATOM 1637 N N . ASP A 1 225 ? 17.120 6.460 -12.821 1.00 92.19 225 ASP A N 1
ATOM 1638 C CA . ASP A 1 225 ? 17.097 6.151 -14.255 1.00 92.19 225 ASP A CA 1
ATOM 1639 C C . ASP A 1 225 ? 16.627 4.699 -14.490 1.00 92.19 225 ASP A C 1
ATOM 1641 O O . ASP A 1 225 ? 15.745 4.457 -15.315 1.00 92.19 225 ASP A O 1
ATOM 1645 N N . CYS A 1 226 ? 17.182 3.730 -13.753 1.00 93.94 226 CYS A N 1
ATOM 1646 C CA . CYS A 1 226 ? 16.845 2.312 -13.891 1.00 93.94 226 CYS A CA 1
ATOM 1647 C C . CYS A 1 226 ? 15.430 1.979 -13.409 1.00 93.94 226 CYS A C 1
ATOM 1649 O O . CYS A 1 226 ? 14.767 1.150 -14.031 1.00 93.94 226 CYS A O 1
ATOM 1651 N N . HIS A 1 227 ? 14.949 2.630 -12.350 1.00 90.31 227 HIS A N 1
ATOM 1652 C CA . HIS A 1 227 ? 13.570 2.522 -11.885 1.00 90.31 227 HIS A CA 1
ATOM 1653 C C . HIS A 1 227 ? 12.596 3.065 -12.940 1.00 90.31 227 HIS A C 1
ATOM 1655 O O . HIS A 1 227 ? 11.590 2.432 -13.251 1.00 90.31 227 HIS A O 1
ATOM 1661 N N . GLY A 1 228 ? 12.910 4.211 -13.553 1.00 89.44 228 GLY A N 1
ATOM 1662 C CA . GLY A 1 228 ? 12.118 4.753 -14.658 1.00 89.44 228 GLY A CA 1
ATOM 1663 C C . GLY A 1 228 ? 12.103 3.836 -15.888 1.00 89.44 228 GLY A C 1
ATOM 1664 O O . GLY A 1 228 ? 11.050 3.635 -16.493 1.00 89.44 228 GLY A O 1
ATOM 1665 N N . GLU A 1 229 ? 13.249 3.253 -16.255 1.00 93.25 229 GLU A N 1
ATOM 1666 C CA . GLU A 1 229 ? 13.344 2.310 -17.377 1.00 93.25 229 GLU A CA 1
ATOM 1667 C C . GLU A 1 229 ? 12.582 1.001 -17.105 1.00 93.25 229 GLU A C 1
ATOM 1669 O O . GLU A 1 229 ? 11.850 0.545 -17.985 1.00 93.25 229 GLU A O 1
ATOM 1674 N N . SER A 1 230 ? 12.693 0.416 -15.906 1.00 93.56 230 SER A N 1
ATOM 1675 C CA . SER A 1 230 ? 11.952 -0.802 -15.546 1.00 93.56 230 SER A CA 1
ATOM 1676 C C . SER A 1 230 ? 10.446 -0.549 -15.497 1.00 93.56 230 SER A C 1
ATOM 1678 O O . SER A 1 230 ? 9.678 -1.320 -16.072 1.00 93.56 230 SER A O 1
ATOM 1680 N N . GLN A 1 231 ? 10.015 0.572 -14.912 1.00 91.88 231 GLN A N 1
ATOM 1681 C CA . GLN A 1 231 ? 8.609 0.963 -14.878 1.00 91.88 231 GLN A CA 1
ATOM 1682 C C . GLN A 1 231 ? 8.040 1.154 -16.289 1.00 91.88 231 GLN A C 1
ATOM 1684 O O . GLN A 1 231 ? 6.928 0.704 -16.559 1.00 91.88 231 GLN A O 1
ATOM 1689 N N . ALA A 1 232 ? 8.797 1.763 -17.207 1.00 92.25 232 ALA A N 1
ATOM 1690 C CA . ALA A 1 232 ? 8.368 1.945 -18.594 1.00 92.25 232 ALA A CA 1
ATOM 1691 C C . ALA A 1 232 ? 8.236 0.618 -19.364 1.00 92.25 232 ALA A C 1
ATOM 1693 O O . ALA A 1 232 ? 7.384 0.505 -20.243 1.00 92.25 232 ALA A O 1
ATOM 1694 N N . VAL A 1 233 ? 9.064 -0.387 -19.050 1.00 95.12 233 VAL A N 1
ATOM 1695 C CA . VAL A 1 233 ? 8.928 -1.738 -19.623 1.00 95.12 233 VAL A CA 1
ATOM 1696 C C . VAL A 1 233 ? 7.654 -2.407 -19.119 1.00 95.12 233 VAL A C 1
ATOM 1698 O O . VAL A 1 233 ? 6.916 -2.973 -19.917 1.00 95.12 233 VAL A O 1
ATOM 1701 N N . LEU A 1 234 ? 7.386 -2.323 -17.815 1.00 93.94 234 LEU A N 1
ATOM 1702 C CA . LEU A 1 234 ? 6.242 -2.997 -17.206 1.00 93.94 234 LEU A CA 1
ATOM 1703 C C . LEU A 1 234 ? 4.918 -2.335 -17.580 1.00 93.94 234 LEU A C 1
ATOM 1705 O O . LEU A 1 234 ? 3.984 -3.017 -17.972 1.00 93.94 234 LEU A O 1
ATOM 1709 N N . THR A 1 235 ? 4.830 -1.012 -17.505 1.00 91.19 235 THR A N 1
ATOM 1710 C CA . THR A 1 235 ? 3.567 -0.290 -17.739 1.00 91.19 235 THR A CA 1
ATOM 1711 C C . THR A 1 235 ? 3.230 -0.065 -19.213 1.00 91.19 235 THR A C 1
ATOM 1713 O O . THR A 1 235 ? 2.100 0.295 -19.527 1.00 91.19 235 THR A O 1
ATOM 1716 N N . GLY A 1 236 ? 4.184 -0.280 -20.122 1.00 89.00 236 GLY A N 1
ATOM 1717 C CA . GLY A 1 236 ? 3.980 -0.067 -21.551 1.00 89.00 236 GLY A CA 1
ATOM 1718 C C . GLY A 1 236 ? 3.942 1.418 -21.963 1.00 89.00 236 GLY A C 1
ATOM 1719 O O . GLY A 1 236 ? 4.035 2.331 -21.138 1.00 89.00 236 GLY A O 1
ATOM 1720 N N . PRO A 1 237 ? 3.855 1.702 -23.276 1.00 79.44 237 PRO A N 1
ATOM 1721 C CA . PRO A 1 237 ? 3.875 3.068 -23.806 1.00 79.44 237 PRO A CA 1
ATOM 1722 C C . PRO A 1 237 ? 2.620 3.884 -23.456 1.00 79.44 237 PRO A C 1
ATOM 1724 O O . PRO A 1 237 ? 2.702 5.113 -23.404 1.00 79.44 237 PRO A O 1
ATOM 1727 N N . ASP A 1 238 ? 1.490 3.219 -23.213 1.00 75.75 238 ASP A N 1
ATOM 1728 C CA . ASP A 1 238 ? 0.187 3.865 -23.033 1.00 75.75 238 ASP A CA 1
ATOM 1729 C C . ASP A 1 238 ? 0.015 4.443 -21.612 1.00 75.75 238 ASP A C 1
ATOM 1731 O O . ASP A 1 238 ? -0.674 5.449 -21.422 1.00 75.75 238 ASP A O 1
ATOM 1735 N N . ALA A 1 239 ? 0.733 3.911 -20.616 1.00 73.44 239 ALA A N 1
ATOM 1736 C CA . ALA A 1 239 ? 0.716 4.422 -19.243 1.00 73.44 239 ALA A CA 1
ATOM 1737 C C . ALA A 1 239 ? 1.262 5.853 -19.116 1.00 73.44 239 ALA A C 1
ATOM 1739 O O . ALA A 1 239 ? 0.711 6.678 -18.386 1.00 73.44 239 ALA A O 1
ATOM 1740 N N . VAL A 1 240 ? 2.308 6.178 -19.886 1.00 67.06 240 VAL A N 1
ATOM 1741 C CA . VAL A 1 240 ? 2.895 7.529 -19.925 1.00 67.06 240 VAL A CA 1
ATOM 1742 C C . VAL A 1 240 ? 1.890 8.542 -20.479 1.00 67.06 240 VAL A C 1
ATOM 1744 O O . VAL A 1 240 ? 1.868 9.704 -20.063 1.00 67.06 240 VAL A O 1
ATOM 1747 N N . GLU A 1 241 ? 1.034 8.120 -21.415 1.00 67.88 241 GLU A N 1
ATOM 1748 C CA . GLU A 1 241 ? -0.027 8.974 -21.943 1.00 67.88 241 GLU A CA 1
ATOM 1749 C C . GLU A 1 241 ? -1.098 9.219 -20.873 1.00 67.88 241 GLU A C 1
ATOM 1751 O O . GLU A 1 241 ? -1.513 10.368 -20.689 1.00 67.88 241 GLU A O 1
ATOM 1756 N N . LEU A 1 242 ? -1.443 8.193 -20.087 1.00 64.31 242 LEU A N 1
ATOM 1757 C CA . LEU A 1 242 ? -2.388 8.294 -18.978 1.00 64.31 242 LEU A CA 1
ATOM 1758 C C . LEU A 1 242 ? -1.953 9.326 -17.928 1.00 64.31 242 LEU A C 1
ATOM 1760 O O . LEU A 1 242 ? -2.712 10.248 -17.627 1.00 64.31 242 LEU A O 1
ATOM 1764 N N . GLU A 1 243 ? -0.705 9.247 -17.454 1.00 65.31 243 GLU A N 1
ATOM 1765 C CA . GLU A 1 243 ? -0.132 10.230 -16.520 1.00 65.31 243 GLU A CA 1
ATOM 1766 C C . GLU A 1 243 ? -0.145 11.651 -17.109 1.00 65.31 243 GLU A C 1
ATOM 1768 O O . GLU A 1 243 ? -0.415 12.639 -16.419 1.00 65.31 243 GLU A O 1
ATOM 1773 N N . SER A 1 244 ? 0.110 11.772 -18.417 1.00 61.81 244 SER A N 1
ATOM 1774 C CA . SER A 1 244 ? 0.192 13.064 -19.101 1.00 61.81 244 SER A CA 1
ATOM 1775 C C . SER A 1 244 ? -1.162 13.734 -19.355 1.00 61.81 244 SER A C 1
ATOM 1777 O O . SER A 1 244 ? -1.223 14.964 -19.456 1.00 61.81 244 SER A O 1
ATOM 1779 N N . THR A 1 245 ? -2.255 12.964 -19.449 1.00 57.41 245 THR A N 1
ATOM 1780 C CA . THR A 1 245 ? -3.592 13.515 -19.736 1.00 57.41 245 THR A CA 1
ATOM 1781 C C . THR A 1 245 ? -4.172 14.344 -18.596 1.00 57.41 245 THR A C 1
ATOM 1783 O O . THR A 1 245 ? -5.203 14.995 -18.778 1.00 57.41 245 THR A O 1
ATOM 1786 N N . GLY A 1 246 ? -3.503 14.413 -17.441 1.00 46.12 246 GLY A N 1
ATOM 1787 C CA . GLY A 1 246 ? -3.950 15.275 -16.355 1.00 46.12 246 GLY A CA 1
ATOM 1788 C C . GLY A 1 246 ? -5.309 14.855 -15.798 1.00 46.12 246 GLY A C 1
ATOM 1789 O O . GLY A 1 246 ? -5.913 15.626 -15.049 1.00 46.12 246 GLY A O 1
ATOM 1790 N N . SER A 1 247 ? -5.742 13.614 -16.061 1.00 46.91 247 SER A N 1
ATOM 1791 C CA . SER A 1 247 ? -6.443 12.791 -15.075 1.00 46.91 247 SER A CA 1
ATOM 1792 C C . SER A 1 247 ? -5.480 12.569 -13.911 1.00 46.91 247 SER A C 1
ATOM 1794 O O . SER A 1 247 ? -5.037 11.453 -13.659 1.00 46.91 247 SER A O 1
ATOM 1796 N N . GLY A 1 248 ? -5.048 13.681 -13.296 1.00 44.62 248 GLY A N 1
ATOM 1797 C CA . GLY A 1 248 ? -4.171 13.689 -12.143 1.00 44.62 248 GLY A CA 1
ATOM 1798 C C . GLY A 1 248 ? -4.786 12.733 -11.169 1.00 44.62 248 GLY A C 1
ATOM 1799 O O . GLY A 1 248 ? -6.018 12.768 -11.092 1.00 44.62 248 GLY A O 1
ATOM 1800 N N . GLU A 1 249 ? -3.936 11.878 -10.584 1.00 44.69 249 GLU A N 1
ATOM 1801 C CA . GLU A 1 249 ? -4.322 10.794 -9.691 1.00 44.69 249 GLU A CA 1
ATOM 1802 C C . GLU A 1 249 ? -5.711 11.115 -9.166 1.00 44.69 249 GLU A C 1
ATOM 1804 O O . GLU A 1 249 ? -5.846 12.035 -8.340 1.00 44.69 249 GLU A O 1
ATOM 1809 N N . PRO A 1 250 ? -6.786 10.479 -9.696 1.00 45.31 250 PRO A N 1
ATOM 1810 C CA . PRO A 1 250 ? -8.001 10.475 -8.912 1.00 45.31 250 PRO A CA 1
ATOM 1811 C C . PRO A 1 250 ? -7.528 10.084 -7.526 1.00 45.31 250 PRO A C 1
ATOM 1813 O O . PRO A 1 250 ? -6.528 9.378 -7.398 1.00 45.31 250 PRO A O 1
ATOM 1816 N N . ALA A 1 251 ? -8.153 10.604 -6.488 1.00 47.19 251 ALA A N 1
ATOM 1817 C CA . ALA A 1 251 ? -7.757 10.255 -5.137 1.00 47.19 251 ALA A CA 1
ATOM 1818 C C . ALA A 1 251 ? -8.011 8.747 -4.847 1.00 47.19 251 ALA A C 1
ATOM 1820 O O . ALA A 1 251 ? -8.620 8.440 -3.831 1.00 47.19 251 ALA A O 1
ATOM 1821 N N . LEU A 1 252 ? -7.665 7.815 -5.756 1.00 44.44 252 LEU A N 1
ATOM 1822 C CA . LEU A 1 252 ? -6.886 6.604 -5.528 1.00 44.44 252 LEU A CA 1
ATOM 1823 C C . LEU A 1 252 ? -6.116 6.804 -4.244 1.00 44.44 252 LEU A C 1
ATOM 1825 O O . LEU A 1 252 ? -5.103 7.494 -4.179 1.00 44.44 252 LEU A O 1
ATOM 1829 N N . ALA A 1 253 ? -6.724 6.258 -3.208 1.00 47.12 253 ALA A N 1
ATOM 1830 C CA . ALA A 1 253 ? -6.307 6.435 -1.850 1.00 47.12 253 ALA A CA 1
ATOM 1831 C C . ALA A 1 253 ? -6.381 7.912 -1.388 1.00 47.12 253 ALA A C 1
ATOM 1833 O O . ALA A 1 253 ? -5.428 8.502 -0.884 1.00 47.12 253 ALA A O 1
ATOM 1834 N N . ALA A 1 254 ? -7.607 8.435 -1.279 1.00 47.28 254 ALA A N 1
ATOM 1835 C CA . ALA A 1 254 ? -8.037 8.900 0.038 1.00 47.28 254 ALA A CA 1
ATOM 1836 C C . ALA A 1 254 ? -7.996 7.689 0.972 1.00 47.28 254 ALA A C 1
ATOM 1838 O O . ALA A 1 254 ? -9.038 7.208 1.405 1.00 47.28 254 ALA A O 1
ATOM 1839 N N . ASP A 1 255 ? -6.778 7.179 1.185 1.00 55.56 255 ASP A N 1
ATOM 1840 C CA . ASP A 1 255 ? -6.478 6.141 2.125 1.00 55.56 255 ASP A CA 1
ATOM 1841 C C . ASP A 1 255 ? -6.999 6.739 3.401 1.00 55.56 255 ASP A C 1
ATOM 1843 O O . ASP A 1 255 ? -6.532 7.797 3.872 1.00 55.56 255 ASP A O 1
ATOM 1847 N N . LEU A 1 256 ? -8.080 6.134 3.869 1.00 54.88 256 LEU A N 1
ATOM 1848 C CA . LEU A 1 256 ? -8.618 6.480 5.151 1.00 54.88 256 LEU A CA 1
ATOM 1849 C C . LEU A 1 256 ? -7.435 6.475 6.128 1.00 54.88 256 LEU A C 1
ATOM 1851 O O . LEU A 1 256 ? -7.271 7.501 6.789 1.00 54.88 256 LEU A O 1
ATOM 1855 N N . GLY A 1 257 ? -6.528 5.486 5.999 1.00 54.62 257 GLY A N 1
ATOM 1856 C CA . GLY A 1 257 ? -5.123 5.482 6.410 1.00 54.62 257 GLY A CA 1
ATOM 1857 C C . GLY A 1 257 ? -4.686 6.749 7.122 1.00 54.62 257 GLY A C 1
ATOM 1858 O O . GLY A 1 257 ? -4.978 6.911 8.290 1.00 54.62 257 GLY A O 1
ATOM 1859 N N . THR A 1 258 ? -4.052 7.710 6.455 1.00 49.50 258 THR A N 1
ATOM 1860 C CA . THR A 1 258 ? -3.423 8.865 7.138 1.00 49.50 258 THR A CA 1
ATOM 1861 C C . THR A 1 258 ? -4.298 10.115 7.282 1.00 49.50 258 THR A C 1
ATOM 1863 O O . THR A 1 258 ? -4.017 10.992 8.107 1.00 49.50 258 THR A O 1
ATOM 1866 N N . SER A 1 259 ? -5.376 10.231 6.505 1.00 54.88 259 SER A N 1
ATOM 1867 C CA . SER A 1 259 ? -6.015 11.523 6.215 1.00 54.88 259 SER A CA 1
ATOM 1868 C C . SER A 1 259 ? -7.114 11.955 7.204 1.00 54.88 259 SER A C 1
ATOM 1870 O O . SER A 1 259 ? -7.562 13.107 7.179 1.00 54.88 259 SER A O 1
ATOM 1872 N N . TYR A 1 260 ? -7.525 11.090 8.137 1.00 65.38 260 TYR A N 1
ATOM 1873 C CA . TYR A 1 260 ? -8.568 11.405 9.126 1.00 65.38 260 TYR A CA 1
ATOM 1874 C C . TYR A 1 260 ? -8.066 11.902 10.493 1.00 65.38 260 TYR A C 1
ATOM 1876 O O . TYR A 1 260 ? -8.886 12.358 11.299 1.00 65.38 260 TYR A O 1
ATOM 1884 N N . ARG A 1 261 ? -6.750 11.857 10.769 1.00 61.72 261 ARG A N 1
ATOM 1885 C CA . ARG A 1 261 ? -6.194 12.139 12.110 1.00 61.72 261 ARG A CA 1
ATOM 1886 C C . ARG A 1 261 ? -6.427 13.566 12.565 1.00 61.72 261 ARG A C 1
ATOM 1888 O O . ARG A 1 261 ? -7.031 13.826 13.609 1.00 61.72 261 ARG A O 1
ATOM 1895 N N . THR A 1 262 ? -5.888 14.506 11.803 1.00 65.00 262 THR A N 1
ATOM 1896 C CA . THR A 1 262 ? -5.790 15.887 12.254 1.00 65.00 262 THR A CA 1
ATOM 1897 C C . THR A 1 262 ? -7.057 16.637 11.880 1.00 65.00 262 THR A C 1
ATOM 1899 O O . THR A 1 262 ? -7.775 16.306 10.930 1.00 65.00 262 THR A O 1
ATOM 1902 N N . GLU A 1 263 ? -7.411 17.638 12.681 1.00 73.88 263 GLU A N 1
ATOM 1903 C CA . GLU A 1 263 ? -8.471 18.561 12.275 1.00 73.88 263 GLU A CA 1
ATOM 1904 C C . GLU A 1 263 ? -8.084 19.240 10.953 1.00 73.88 263 GLU A C 1
ATOM 1906 O O . GLU A 1 263 ? -8.938 19.459 10.100 1.00 73.88 263 GLU A O 1
ATOM 1911 N N . GLU A 1 264 ? -6.791 19.495 10.757 1.00 74.00 264 GLU A N 1
ATOM 1912 C CA . GLU A 1 264 ? -6.191 20.063 9.557 1.00 74.00 264 GLU A CA 1
ATOM 1913 C C . GLU A 1 264 ? -6.410 19.184 8.316 1.00 74.00 264 GLU A C 1
ATOM 1915 O O . GLU A 1 264 ? -6.935 19.682 7.320 1.00 74.00 264 GLU A O 1
ATOM 1920 N N . ALA A 1 265 ? -6.091 17.886 8.371 1.00 69.12 265 ALA A N 1
ATOM 1921 C CA . ALA A 1 265 ? -6.291 16.968 7.244 1.00 69.12 265 ALA A CA 1
ATOM 1922 C C . ALA A 1 265 ? -7.780 16.853 6.868 1.00 69.12 265 ALA A C 1
ATOM 1924 O O . ALA A 1 265 ? -8.147 16.852 5.692 1.00 69.12 265 ALA A O 1
ATOM 1925 N N . ARG A 1 266 ? -8.669 16.900 7.869 1.00 77.75 266 ARG A N 1
ATOM 1926 C CA . ARG A 1 266 ? -10.122 16.841 7.660 1.00 77.75 266 ARG A CA 1
ATOM 1927 C C . ARG A 1 266 ? -10.722 18.116 7.072 1.00 77.75 266 ARG A C 1
ATOM 1929 O O . ARG A 1 266 ? -11.810 18.050 6.503 1.00 77.75 266 ARG A O 1
ATOM 1936 N N . GLN A 1 267 ? -10.066 19.272 7.181 1.00 78.19 267 GLN A N 1
ATOM 1937 C CA . GLN A 1 267 ? -10.601 20.533 6.646 1.00 78.19 267 GLN A CA 1
ATOM 1938 C C . GLN A 1 267 ? -10.679 20.549 5.113 1.00 78.19 267 GLN A C 1
ATOM 1940 O O . GLN A 1 267 ? -11.542 21.241 4.570 1.00 78.19 267 GLN A O 1
ATOM 1945 N N . GLY A 1 268 ? -9.818 19.785 4.432 1.00 76.62 268 GLY A N 1
ATOM 1946 C CA . GLY A 1 268 ? -9.810 19.658 2.970 1.00 76.62 268 GLY A CA 1
ATOM 1947 C C . GLY A 1 268 ? -10.821 18.653 2.413 1.00 76.62 268 GLY A C 1
ATOM 1948 O O . GLY A 1 268 ? -11.097 18.675 1.216 1.00 76.62 268 GLY A O 1
ATOM 1949 N N . LEU A 1 269 ? -11.392 17.798 3.266 1.00 79.19 269 LEU A N 1
ATOM 1950 C CA . LEU A 1 269 ? -12.309 16.739 2.856 1.00 79.19 269 LEU A CA 1
ATOM 1951 C C . LEU A 1 269 ? -13.719 17.286 2.577 1.00 79.19 269 LEU A C 1
ATOM 1953 O O . LEU A 1 269 ? -14.237 18.169 3.278 1.00 79.19 269 LEU A O 1
ATOM 1957 N N . ASP A 1 270 ? -14.393 16.710 1.584 1.00 84.25 270 ASP A N 1
ATOM 1958 C CA . ASP A 1 270 ? -15.806 16.981 1.335 1.00 84.25 270 ASP A CA 1
ATOM 1959 C C . ASP A 1 270 ? -16.686 16.523 2.531 1.00 84.25 270 ASP A C 1
ATOM 1961 O O . ASP A 1 270 ? -16.226 15.841 3.455 1.00 84.25 270 ASP A O 1
ATOM 1965 N N . PRO A 1 271 ? -17.961 16.950 2.611 1.00 86.62 271 PRO A N 1
ATOM 1966 C CA . PRO A 1 271 ? -18.828 16.606 3.737 1.00 86.62 271 PRO A CA 1
ATOM 1967 C C . PRO A 1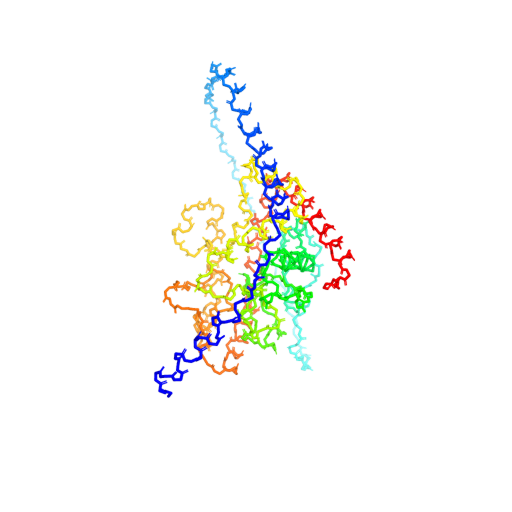 271 ? -19.004 15.102 4.007 1.00 86.62 271 PRO A C 1
ATOM 1969 O O . PRO A 1 271 ? -19.121 14.746 5.183 1.00 86.62 271 PRO A O 1
ATOM 1972 N N . ALA A 1 272 ? -19.034 14.255 2.972 1.00 81.62 272 ALA A N 1
ATOM 1973 C CA . ALA A 1 272 ? -19.219 12.813 3.119 1.00 81.62 272 ALA A CA 1
ATOM 1974 C C . ALA A 1 272 ? -17.952 12.177 3.702 1.00 81.62 272 ALA A C 1
ATOM 1976 O O . ALA A 1 272 ? -18.014 11.562 4.769 1.00 81.62 272 ALA A O 1
ATOM 1977 N N . ARG A 1 273 ? -16.777 12.470 3.131 1.00 83.38 273 ARG A N 1
ATOM 1978 C CA . ARG A 1 273 ? -15.488 11.985 3.664 1.00 83.38 273 ARG A CA 1
ATOM 1979 C C . ARG A 1 273 ? -15.210 12.469 5.088 1.00 83.38 273 ARG A C 1
ATOM 1981 O O . ARG A 1 273 ? -14.709 11.720 5.921 1.00 83.38 273 ARG A O 1
ATOM 1988 N N . ARG A 1 274 ? -15.624 13.692 5.445 1.00 85.44 274 ARG A N 1
ATOM 1989 C CA . ARG A 1 274 ? -15.544 14.167 6.843 1.00 85.44 274 ARG A CA 1
ATOM 1990 C C . ARG A 1 274 ? -16.423 13.375 7.806 1.00 85.44 274 ARG A C 1
ATOM 1992 O O . ARG A 1 274 ? -16.097 13.318 8.990 1.00 85.44 274 ARG A O 1
ATOM 1999 N N . GLN A 1 275 ? -17.567 12.860 7.355 1.00 86.94 275 GLN A N 1
ATOM 2000 C CA . GLN A 1 275 ? -18.416 12.001 8.181 1.00 86.94 275 GLN A CA 1
ATOM 2001 C C . GLN A 1 275 ? -17.741 10.652 8.419 1.00 86.94 275 GLN A C 1
ATOM 2003 O O . GLN A 1 275 ? -17.652 10.244 9.575 1.00 86.94 275 GLN A O 1
ATOM 2008 N N . VAL A 1 276 ? -17.196 10.041 7.367 1.00 86.56 276 VAL A N 1
ATOM 2009 C CA . VAL A 1 276 ? -16.433 8.790 7.453 1.00 86.56 276 VAL A CA 1
ATOM 2010 C C . VAL A 1 276 ? -15.244 8.936 8.407 1.00 86.56 276 VAL A C 1
ATOM 2012 O O . VAL A 1 276 ? -15.118 8.172 9.358 1.00 86.56 276 VAL A O 1
ATOM 2015 N N . ALA A 1 277 ? -14.457 10.007 8.268 1.00 84.75 277 ALA A N 1
ATOM 2016 C CA . ALA A 1 277 ? -13.335 10.307 9.160 1.00 84.75 277 ALA A CA 1
ATOM 2017 C C . ALA A 1 277 ? -13.739 10.424 10.646 1.00 84.75 277 ALA A C 1
ATOM 2019 O O . ALA A 1 277 ? -12.984 10.040 11.538 1.00 84.75 277 ALA A O 1
ATOM 2020 N N . ARG A 1 278 ? -14.937 10.954 10.947 1.00 87.12 278 ARG A N 1
ATOM 2021 C CA . ARG A 1 278 ? -15.447 10.995 12.331 1.00 87.12 278 ARG A CA 1
ATOM 2022 C C . ARG A 1 278 ? -15.777 9.601 12.855 1.00 87.12 278 ARG A C 1
ATOM 2024 O O . ARG A 1 278 ? -15.440 9.311 13.996 1.00 87.12 278 ARG A O 1
ATOM 2031 N N . GLN A 1 279 ? -16.405 8.764 12.032 1.00 89.69 279 GLN A N 1
ATOM 2032 C CA . GLN A 1 279 ? -16.760 7.393 12.402 1.00 89.69 279 GLN A CA 1
ATOM 2033 C C . GLN A 1 279 ? -15.514 6.525 12.600 1.00 89.69 279 GLN A C 1
ATOM 2035 O O . GLN A 1 279 ? -15.431 5.811 13.595 1.00 89.69 279 GLN A O 1
ATOM 2040 N N . ALA A 1 280 ? -14.515 6.653 11.722 1.00 86.50 280 ALA A N 1
ATOM 2041 C CA . ALA A 1 280 ? -13.228 5.976 11.867 1.00 86.50 280 ALA A CA 1
ATOM 2042 C C . ALA A 1 280 ? -12.566 6.321 13.210 1.00 86.50 280 ALA A C 1
ATOM 2044 O O . ALA A 1 280 ? -12.149 5.436 13.953 1.00 86.50 280 ALA A O 1
ATOM 2045 N N . ARG A 1 281 ? -12.569 7.605 13.593 1.00 85.94 281 ARG A N 1
ATOM 2046 C CA . ARG A 1 281 ? -12.038 8.042 14.891 1.00 85.94 281 ARG A CA 1
ATOM 2047 C C . ARG A 1 281 ? -12.793 7.447 16.081 1.00 85.94 281 ARG A C 1
ATOM 2049 O O . ARG A 1 281 ? -12.166 7.110 17.076 1.00 85.94 281 ARG A O 1
ATOM 2056 N N . GLU A 1 282 ? -14.117 7.343 16.007 1.00 89.19 282 GLU A N 1
ATOM 2057 C CA . GLU A 1 282 ? -14.915 6.706 17.065 1.00 89.19 282 GLU A CA 1
ATOM 2058 C C . GLU A 1 282 ? -14.536 5.224 17.227 1.00 89.19 282 GLU A C 1
ATOM 2060 O O . GLU A 1 282 ? -14.313 4.779 18.350 1.00 89.19 282 GLU A O 1
ATOM 2065 N N . ILE A 1 283 ? -14.357 4.496 16.117 1.00 89.25 283 ILE A N 1
ATOM 2066 C CA . ILE A 1 283 ? -13.901 3.094 16.117 1.00 89.25 283 ILE A CA 1
ATOM 2067 C C . ILE A 1 283 ? -12.510 2.955 16.755 1.00 89.25 283 ILE A C 1
ATOM 2069 O O . ILE A 1 283 ? -12.284 2.048 17.556 1.00 89.25 283 ILE A O 1
ATOM 2073 N N . VAL A 1 284 ? -11.587 3.858 16.419 1.00 86.38 284 VAL A N 1
ATOM 2074 C CA . VAL A 1 284 ? -10.229 3.873 16.982 1.00 86.38 284 VAL A CA 1
ATOM 2075 C C . VAL A 1 284 ? -10.258 4.123 18.488 1.00 86.38 284 VAL A C 1
ATOM 2077 O O . VAL A 1 284 ? -9.609 3.390 19.224 1.00 86.38 284 VAL A O 1
ATOM 2080 N N . VAL A 1 285 ? -11.048 5.089 18.969 1.00 88.31 285 VAL A N 1
ATOM 2081 C CA . VAL A 1 285 ? -11.168 5.374 20.412 1.00 88.31 285 VAL A CA 1
ATOM 2082 C C . VAL A 1 285 ? -11.677 4.154 21.186 1.00 88.31 285 VAL A C 1
ATOM 2084 O O . VAL A 1 285 ? -11.154 3.851 22.253 1.00 88.31 285 VAL A O 1
ATOM 2087 N N . GLU A 1 286 ? -12.651 3.413 20.649 1.00 93.31 286 GLU A N 1
ATOM 2088 C CA . GLU A 1 286 ? -13.126 2.174 21.285 1.00 93.31 286 GLU A CA 1
ATOM 2089 C C . GLU A 1 286 ? -12.016 1.113 21.401 1.00 93.31 286 GLU A C 1
ATOM 2091 O O . GLU A 1 286 ? -11.924 0.404 22.406 1.00 93.31 286 GLU A O 1
ATOM 2096 N N . TRP A 1 287 ? -11.162 1.007 20.381 1.00 91.69 287 TRP A N 1
ATOM 2097 C CA . TRP A 1 287 ? -10.003 0.117 20.395 1.00 91.69 287 TRP A CA 1
ATOM 2098 C C . TRP A 1 287 ? -8.933 0.574 21.396 1.00 91.69 287 TRP A C 1
ATOM 2100 O O . TRP A 1 287 ? -8.459 -0.247 22.183 1.00 91.69 287 TRP A O 1
ATOM 2110 N N . GLU A 1 288 ? -8.621 1.870 21.455 1.00 88.88 288 GLU A N 1
ATOM 2111 C CA . GLU A 1 288 ? -7.710 2.441 22.456 1.00 88.88 288 GLU A CA 1
ATOM 2112 C C . GLU A 1 288 ? -8.210 2.200 23.889 1.00 88.88 288 GLU A C 1
ATOM 2114 O O . GLU A 1 288 ? -7.426 1.834 24.767 1.00 88.88 288 GLU A O 1
ATOM 2119 N N . ASP A 1 289 ? -9.517 2.338 24.125 1.00 92.94 289 ASP A N 1
ATOM 2120 C CA . ASP A 1 289 ? -10.141 2.043 25.418 1.00 92.94 289 ASP A CA 1
ATOM 2121 C C . ASP A 1 289 ? -9.991 0.556 25.798 1.00 92.94 289 ASP A C 1
ATOM 2123 O O . ASP A 1 289 ? -9.767 0.234 26.970 1.00 92.94 289 ASP A O 1
ATOM 2127 N N . CYS A 1 290 ? -10.064 -0.361 24.824 1.00 95.06 290 CYS A N 1
ATOM 2128 C CA . CYS A 1 290 ? -9.811 -1.787 25.052 1.00 95.06 290 CYS A CA 1
ATOM 2129 C C . CYS A 1 290 ? -8.353 -2.057 25.441 1.00 95.06 290 CYS A C 1
ATOM 2131 O O . CYS A 1 290 ? -8.102 -2.758 26.423 1.00 95.06 290 CYS A O 1
ATOM 2133 N N . LEU A 1 291 ? -7.393 -1.451 24.737 1.00 91.38 291 LEU A N 1
ATOM 2134 C CA . LEU A 1 291 ? -5.973 -1.555 25.087 1.00 91.38 291 LEU A CA 1
ATOM 2135 C C . LEU A 1 291 ? -5.695 -1.017 26.492 1.00 91.38 291 LEU A C 1
ATOM 2137 O O . LEU A 1 291 ? -5.020 -1.671 27.288 1.00 91.38 291 LEU A O 1
ATOM 2141 N N . ALA A 1 292 ? -6.271 0.141 26.826 1.00 92.62 292 ALA A N 1
ATOM 2142 C CA . ALA A 1 292 ? -6.122 0.761 28.137 1.00 92.62 292 ALA A CA 1
ATOM 2143 C C . ALA A 1 292 ? -6.667 -0.128 29.265 1.00 92.62 292 ALA A C 1
ATOM 2145 O O . ALA A 1 292 ? -6.072 -0.191 30.346 1.00 92.62 292 ALA A O 1
ATOM 2146 N N . ALA A 1 293 ? -7.765 -0.853 29.024 1.00 96.19 293 ALA A N 1
ATOM 2147 C CA . ALA A 1 293 ? -8.309 -1.821 29.976 1.00 96.19 293 ALA A CA 1
ATOM 2148 C C . ALA A 1 293 ? -7.365 -3.015 30.229 1.00 96.19 293 ALA A C 1
ATOM 2150 O O . ALA A 1 293 ? -7.386 -3.589 31.320 1.00 96.19 293 ALA A O 1
ATOM 2151 N N . GLU A 1 294 ? -6.512 -3.343 29.259 1.00 95.69 294 GLU A N 1
ATOM 2152 C CA . GLU A 1 294 ? -5.473 -4.381 29.331 1.00 95.69 294 GLU A CA 1
ATOM 2153 C C . GLU A 1 294 ? -4.121 -3.832 29.834 1.00 95.69 294 GLU A C 1
ATOM 2155 O O . GLU A 1 294 ? -3.141 -4.566 29.952 1.00 95.69 294 GLU A O 1
ATOM 2160 N N . GLY A 1 295 ? -4.064 -2.543 30.187 1.00 93.38 295 GLY A N 1
ATOM 2161 C CA . GLY A 1 295 ? -2.861 -1.882 30.693 1.00 93.38 295 GLY A CA 1
ATOM 2162 C C . GLY A 1 295 ? -1.862 -1.467 29.613 1.00 93.38 295 GLY A C 1
ATOM 2163 O O . GLY A 1 295 ? -0.722 -1.155 29.956 1.00 93.38 295 GLY A O 1
ATOM 2164 N N . LEU A 1 296 ? -2.279 -1.454 28.345 1.00 89.69 296 LEU A N 1
ATOM 2165 C CA . LEU A 1 296 ? -1.495 -0.981 27.206 1.00 89.69 296 LEU A CA 1
ATOM 2166 C C . LEU A 1 296 ? -1.948 0.414 26.759 1.00 89.69 296 LEU A C 1
ATOM 2168 O O . LEU A 1 296 ? -3.054 0.862 27.055 1.00 89.69 296 LEU A O 1
ATOM 2172 N N . THR A 1 297 ? -1.094 1.107 26.016 1.00 83.94 297 THR A N 1
ATOM 2173 C CA . THR A 1 297 ? -1.405 2.366 25.330 1.00 83.94 297 THR A CA 1
ATOM 2174 C C . THR A 1 297 ? -1.281 2.199 23.815 1.00 83.94 297 THR A C 1
ATOM 2176 O O . THR A 1 297 ? -0.597 1.295 23.343 1.00 83.94 297 THR A O 1
ATOM 2179 N N . ALA A 1 298 ? -1.885 3.096 23.027 1.00 69.75 298 ALA A N 1
ATOM 2180 C CA . ALA A 1 298 ? -1.748 3.082 21.564 1.00 69.75 298 ALA A CA 1
ATOM 2181 C C . ALA A 1 298 ? -0.281 3.200 21.097 1.00 69.75 298 ALA A C 1
ATOM 2183 O O . ALA A 1 298 ? 0.101 2.639 20.075 1.00 69.75 298 ALA A O 1
ATOM 2184 N N . MET A 1 299 ? 0.568 3.892 21.865 1.00 68.06 299 MET A N 1
ATOM 2185 C CA . MET A 1 299 ? 2.004 3.958 21.582 1.00 68.06 299 MET A CA 1
ATOM 2186 C C . MET A 1 299 ? 2.689 2.600 21.740 1.00 68.06 299 MET A C 1
ATOM 2188 O O . MET A 1 299 ? 3.575 2.275 20.946 1.00 68.06 299 MET A O 1
ATOM 2192 N N . ASP A 1 300 ? 2.257 1.806 22.724 1.00 67.56 300 ASP A N 1
ATOM 2193 C CA . ASP A 1 300 ? 2.807 0.473 22.972 1.00 67.56 300 ASP A CA 1
ATOM 2194 C C . ASP A 1 300 ? 2.519 -0.484 21.818 1.00 67.56 300 ASP A C 1
ATOM 2196 O O . ASP A 1 300 ? 3.213 -1.475 21.699 1.00 67.56 300 ASP A O 1
ATOM 2200 N N . VAL A 1 301 ? 1.546 -0.197 20.951 1.00 60.97 301 VAL A N 1
ATOM 2201 C CA . VAL A 1 301 ? 1.175 -1.027 19.791 1.00 60.97 301 VAL A CA 1
ATOM 2202 C C . VAL A 1 301 ? 1.435 -0.322 18.460 1.00 60.97 301 VAL A C 1
ATOM 2204 O O . VAL A 1 301 ? 0.949 -0.783 17.440 1.00 60.97 301 VAL A O 1
ATOM 2207 N N . SER A 1 302 ? 2.181 0.787 18.449 1.00 62.88 302 SER A N 1
ATOM 2208 C CA . SER A 1 302 ? 2.272 1.732 17.319 1.00 62.88 302 SER A CA 1
ATOM 2209 C C . SER A 1 302 ? 2.604 1.129 15.949 1.00 62.88 302 SER A C 1
ATOM 2211 O O . SER A 1 302 ? 2.081 1.609 14.950 1.00 62.88 302 SER A O 1
ATOM 2213 N N . ALA A 1 303 ? 3.390 0.052 15.902 1.00 58.31 303 ALA A N 1
ATOM 2214 C CA . ALA A 1 303 ? 3.709 -0.681 14.672 1.00 58.31 303 ALA A CA 1
ATOM 2215 C C . ALA A 1 303 ? 2.581 -1.606 14.166 1.00 58.31 303 ALA A C 1
ATOM 2217 O O . ALA A 1 303 ? 2.656 -2.111 13.057 1.00 58.31 303 ALA A O 1
ATOM 2218 N N . MET A 1 304 ? 1.557 -1.859 14.982 1.00 58.00 304 MET A N 1
ATOM 2219 C CA . MET A 1 304 ? 0.421 -2.735 14.669 1.00 58.00 304 MET A CA 1
ATOM 2220 C C . MET A 1 304 ? -0.870 -1.979 14.426 1.00 58.00 304 MET A C 1
ATOM 2222 O O . MET A 1 304 ? -1.902 -2.571 14.104 1.00 58.00 304 MET A O 1
ATOM 2226 N N . VAL A 1 305 ? -0.854 -0.674 14.625 1.00 60.81 305 VAL A N 1
ATOM 2227 C CA . VAL A 1 305 ? -2.057 0.123 14.502 1.00 60.81 305 VAL A CA 1
ATOM 2228 C C . VAL A 1 305 ? -2.339 0.370 13.030 1.00 60.81 305 VAL A C 1
ATOM 2230 O O . VAL A 1 305 ? -1.372 0.535 12.292 1.00 60.81 305 VAL A O 1
ATOM 2233 N N . PRO A 1 306 ? -3.617 0.400 12.598 1.00 58.25 306 PRO A N 1
ATOM 2234 C CA . PRO A 1 306 ? -3.940 0.888 11.268 1.00 58.25 306 PRO A CA 1
ATOM 2235 C C . PRO A 1 306 ? -3.122 2.138 10.926 1.00 58.25 306 PRO A C 1
ATOM 2237 O O . PRO A 1 306 ? -2.926 3.016 11.788 1.00 58.25 306 PRO A O 1
ATOM 2240 N N . ASP A 1 307 ? -2.648 2.203 9.685 1.00 52.12 307 ASP A N 1
ATOM 2241 C CA . ASP A 1 307 ? -1.986 3.378 9.156 1.00 52.12 307 ASP A CA 1
ATOM 2242 C C . ASP A 1 307 ? -2.830 4.601 9.478 1.00 52.12 307 ASP A C 1
ATOM 2244 O O . ASP A 1 307 ? -4.065 4.590 9.492 1.00 52.12 307 ASP A O 1
ATOM 2248 N N . GLY A 1 308 ? -2.128 5.652 9.883 1.00 45.78 308 GLY A N 1
ATOM 2249 C CA . GLY A 1 308 ? -2.770 6.858 10.361 1.00 45.78 308 GLY A CA 1
ATOM 2250 C C . GLY A 1 308 ? -3.594 6.737 11.652 1.00 45.78 308 GLY A C 1
ATOM 2251 O O . GLY A 1 308 ? -4.409 7.609 11.922 1.00 45.78 308 GLY A O 1
ATOM 2252 N N . VAL A 1 309 ? -3.278 5.828 12.582 1.00 50.06 309 VAL A N 1
ATOM 2253 C CA . VAL A 1 309 ? -3.703 5.983 13.997 1.00 50.06 309 VAL A CA 1
ATOM 2254 C C . VAL A 1 309 ? -2.637 6.547 14.962 1.00 50.06 309 VAL A C 1
ATOM 2256 O O . VAL A 1 309 ? -2.949 7.492 15.677 1.00 50.06 309 VAL A O 1
ATOM 2259 N N . VAL A 1 310 ? -1.373 6.094 14.947 1.00 48.28 310 VAL A N 1
ATOM 2260 C CA . VAL A 1 310 ? -0.285 6.714 15.755 1.00 48.28 310 VAL A CA 1
ATOM 2261 C C . VAL A 1 310 ? 0.525 7.797 15.025 1.00 48.28 310 VAL A C 1
ATOM 2263 O O . VAL A 1 310 ? 1.263 7.494 14.086 1.00 48.28 310 VAL A O 1
ATOM 2266 N N . ASP A 1 311 ? 0.419 9.062 15.457 1.00 48.31 311 ASP A N 1
ATOM 2267 C CA . ASP A 1 311 ? 1.322 10.143 15.020 1.00 48.31 311 ASP A CA 1
ATOM 2268 C C . ASP A 1 311 ? 2.736 9.867 15.530 1.00 48.31 311 ASP A C 1
ATOM 2270 O O . ASP A 1 311 ? 3.143 10.286 16.615 1.00 48.31 311 ASP A O 1
ATOM 2274 N N . LEU A 1 312 ? 3.484 9.132 14.719 1.00 48.19 312 LEU A N 1
ATOM 2275 C CA . LEU A 1 312 ? 4.927 9.091 14.798 1.00 48.19 312 LEU A CA 1
ATOM 2276 C C . LEU A 1 312 ? 5.382 10.445 14.271 1.00 48.19 312 LEU A C 1
ATOM 2278 O O . LEU A 1 312 ? 5.483 10.659 13.067 1.00 48.19 312 LEU A O 1
ATOM 2282 N N . ASP A 1 313 ? 5.558 11.403 15.178 1.00 48.22 313 ASP A N 1
ATOM 2283 C CA . ASP A 1 313 ? 6.343 12.593 14.873 1.00 48.22 313 ASP A CA 1
ATOM 2284 C C . ASP A 1 313 ? 7.635 12.091 14.210 1.00 48.22 313 ASP A C 1
ATOM 2286 O O . ASP A 1 313 ? 8.329 11.271 14.810 1.00 48.22 313 ASP A O 1
ATOM 2290 N N . GLU A 1 314 ? 7.950 12.514 12.981 1.00 52.12 314 GLU A N 1
ATOM 2291 C CA . GLU A 1 314 ? 9.180 12.098 12.282 1.00 52.12 314 GLU A CA 1
ATOM 2292 C C . GLU A 1 314 ? 10.429 12.321 13.159 1.00 52.12 314 GLU A C 1
ATOM 2294 O O . GLU A 1 314 ? 11.444 11.643 13.008 1.00 52.12 314 GLU A O 1
ATOM 2299 N N . SER A 1 315 ? 10.360 13.243 14.130 1.00 49.81 315 SER A N 1
ATOM 2300 C CA . SER A 1 315 ? 11.426 13.493 15.101 1.00 49.81 315 SER A CA 1
ATOM 2301 C C . SER A 1 315 ? 11.488 12.510 16.280 1.00 49.81 315 SER A C 1
ATOM 2303 O O . SER A 1 315 ? 12.483 12.501 17.009 1.00 49.81 315 SER A O 1
ATOM 2305 N N . SER A 1 316 ? 10.466 11.673 16.478 1.00 53.06 316 SER A N 1
ATOM 2306 C CA . SER A 1 316 ? 10.388 10.691 17.569 1.00 53.06 316 SER A CA 1
ATOM 2307 C C . SER A 1 316 ? 11.176 9.398 17.315 1.00 53.06 316 SER A C 1
ATOM 2309 O O . SER A 1 316 ? 11.352 8.608 18.244 1.00 53.06 316 SER A O 1
ATOM 2311 N N . GLY A 1 317 ? 11.763 9.248 16.119 1.00 54.25 317 GLY A N 1
ATOM 2312 C CA . GLY A 1 317 ? 12.445 8.028 15.688 1.00 54.25 317 GLY A CA 1
ATOM 2313 C C . GLY A 1 317 ? 11.443 6.927 15.345 1.00 54.25 317 GLY A C 1
ATOM 2314 O O . GLY A 1 317 ? 10.290 6.978 15.770 1.00 54.25 317 GLY A O 1
ATOM 2315 N N . GLU A 1 318 ? 11.866 5.939 14.554 1.00 53.44 318 GLU A N 1
ATOM 2316 C CA . GLU A 1 318 ? 11.011 4.789 14.254 1.00 53.44 318 GLU A CA 1
ATOM 2317 C C . GLU A 1 318 ? 10.499 4.180 15.565 1.00 53.44 318 GLU A C 1
ATOM 2319 O O . GLU A 1 318 ? 11.308 3.968 16.481 1.00 53.44 318 GLU A O 1
ATOM 2324 N N . PRO A 1 319 ? 9.183 3.930 15.696 1.00 51.78 319 PRO A N 1
ATOM 2325 C CA . PRO A 1 319 ? 8.607 3.359 16.900 1.00 51.78 319 PRO A CA 1
ATOM 2326 C C . PRO A 1 319 ? 9.243 2.003 17.150 1.00 51.78 319 PRO A C 1
ATOM 2328 O O . PRO A 1 319 ? 8.861 0.973 16.600 1.00 51.78 319 PRO A O 1
ATOM 2331 N N . THR A 1 320 ? 10.252 2.003 18.007 1.00 53.56 320 THR A N 1
ATOM 2332 C CA . THR A 1 320 ? 10.863 0.769 18.446 1.00 53.56 320 THR A CA 1
ATOM 2333 C C . THR A 1 320 ? 9.966 0.266 19.552 1.00 53.56 320 THR A C 1
ATOM 2335 O O . THR A 1 320 ? 9.909 0.864 20.627 1.00 53.56 320 THR A O 1
ATOM 2338 N N . LEU A 1 321 ? 9.241 -0.817 19.293 1.00 59.97 321 LEU A N 1
ATOM 2339 C CA . LEU A 1 321 ? 8.580 -1.563 20.353 1.00 59.97 321 LEU A CA 1
ATOM 2340 C C . LEU A 1 321 ? 9.620 -1.921 21.415 1.00 59.97 321 LEU A C 1
ATOM 2342 O O . LEU A 1 321 ? 10.505 -2.752 21.195 1.00 59.97 321 LEU A O 1
ATOM 2346 N N . VAL A 1 322 ? 9.549 -1.234 22.553 1.00 59.28 322 VAL A N 1
ATOM 2347 C CA . VAL A 1 322 ? 10.507 -1.400 23.640 1.00 59.28 322 VAL A CA 1
ATOM 2348 C C . VAL A 1 322 ? 10.123 -2.648 24.419 1.00 59.28 322 VAL A C 1
ATOM 2350 O O . VAL A 1 322 ? 9.057 -2.705 25.021 1.00 59.28 322 VAL A O 1
ATOM 2353 N N . GLY A 1 323 ? 11.006 -3.643 24.434 1.00 73.94 323 GLY A N 1
ATOM 2354 C CA . GLY A 1 323 ? 10.794 -4.867 25.199 1.00 73.94 323 GLY A CA 1
ATOM 2355 C C . GLY A 1 323 ? 11.538 -6.063 24.622 1.00 73.94 323 GLY A C 1
ATOM 2356 O O . GLY A 1 323 ? 12.217 -5.988 23.599 1.00 73.94 323 GLY A O 1
ATOM 2357 N N . THR A 1 324 ? 11.424 -7.185 25.314 1.00 82.12 324 THR A N 1
ATOM 2358 C CA . THR A 1 324 ? 11.814 -8.510 24.831 1.00 82.12 324 THR A CA 1
ATOM 2359 C C . THR A 1 324 ? 10.857 -8.995 23.736 1.00 82.12 324 THR A C 1
ATOM 2361 O O . THR A 1 324 ? 9.730 -8.520 23.625 1.00 82.12 324 THR A O 1
ATOM 2364 N N . ALA A 1 325 ? 11.274 -9.988 22.942 1.00 78.00 325 ALA A N 1
ATOM 2365 C CA . ALA A 1 325 ? 10.401 -10.608 21.938 1.00 78.00 325 ALA A CA 1
ATOM 2366 C C . ALA A 1 325 ? 9.082 -11.136 22.538 1.00 78.00 325 ALA A C 1
ATOM 2368 O O . ALA A 1 325 ? 8.033 -10.996 21.919 1.00 78.00 325 ALA A O 1
ATOM 2369 N N . GLU A 1 326 ? 9.128 -11.667 23.763 1.00 81.00 326 GLU A N 1
ATOM 2370 C CA . GLU A 1 326 ? 7.944 -12.143 24.488 1.00 81.00 326 GLU A CA 1
ATOM 2371 C C . GLU A 1 326 ? 6.996 -10.997 24.865 1.00 81.00 326 GLU A C 1
ATOM 2373 O O . GLU A 1 326 ? 5.792 -11.100 24.657 1.00 81.00 326 GLU A O 1
ATOM 2378 N N . GLU A 1 327 ? 7.528 -9.880 25.375 1.00 80.94 327 GLU A N 1
ATOM 2379 C CA . GLU A 1 327 ? 6.716 -8.698 25.703 1.00 80.94 327 GLU A CA 1
ATOM 2380 C C . GLU A 1 327 ? 6.045 -8.126 24.448 1.00 80.94 327 GLU A C 1
ATOM 2382 O O . GLU A 1 327 ? 4.861 -7.798 24.480 1.00 80.94 327 GLU A O 1
ATOM 2387 N N . ARG A 1 328 ? 6.760 -8.080 23.317 1.00 77.69 328 ARG A N 1
ATOM 2388 C CA . ARG A 1 328 ? 6.193 -7.631 22.035 1.00 77.69 328 ARG A CA 1
ATOM 2389 C C . ARG A 1 328 ? 5.102 -8.566 21.526 1.00 77.69 328 ARG A C 1
ATOM 2391 O O . ARG A 1 328 ? 4.050 -8.094 21.105 1.00 77.69 328 ARG A O 1
ATOM 2398 N N . ARG A 1 329 ? 5.314 -9.881 21.627 1.00 81.44 329 ARG A N 1
ATOM 2399 C CA . ARG A 1 329 ? 4.292 -10.879 21.296 1.00 81.44 329 ARG A CA 1
ATOM 2400 C C . ARG A 1 329 ? 3.047 -10.703 22.164 1.00 81.44 329 ARG A C 1
ATOM 2402 O O . ARG A 1 329 ? 1.942 -10.687 21.635 1.00 81.44 329 ARG A O 1
ATOM 2409 N N . GLN A 1 330 ? 3.214 -10.508 23.471 1.00 84.50 330 GLN A N 1
ATOM 2410 C CA . GLN A 1 330 ? 2.094 -10.290 24.385 1.00 84.50 330 GLN A CA 1
ATOM 2411 C C . GLN A 1 330 ? 1.289 -9.036 24.013 1.00 84.50 330 GLN A C 1
ATOM 2413 O O . GLN A 1 330 ? 0.060 -9.071 24.006 1.00 84.50 330 GLN A O 1
ATOM 2418 N N . VAL A 1 331 ? 1.970 -7.936 23.692 1.00 84.00 331 VAL A N 1
ATOM 2419 C CA . VAL A 1 331 ? 1.339 -6.696 23.220 1.00 84.00 331 VAL A CA 1
ATOM 2420 C C . VAL A 1 331 ? 0.533 -6.945 21.941 1.00 84.00 331 VAL A C 1
ATOM 2422 O O . VAL A 1 331 ? -0.624 -6.535 21.854 1.00 84.00 331 VAL A O 1
ATOM 2425 N N . ALA A 1 332 ? 1.102 -7.681 20.987 1.00 82.62 332 ALA A N 1
ATOM 2426 C CA . ALA A 1 332 ? 0.446 -8.016 19.730 1.00 82.62 332 ALA A CA 1
ATOM 2427 C C . ALA A 1 332 ? -0.788 -8.914 19.911 1.00 82.62 332 ALA A C 1
ATOM 2429 O O . ALA A 1 332 ? -1.838 -8.684 19.312 1.00 82.62 332 ALA A O 1
ATOM 2430 N N . GLU A 1 333 ? -0.705 -9.904 20.801 1.00 85.81 333 GLU A N 1
ATOM 2431 C CA . GLU A 1 333 ? -1.836 -10.768 21.152 1.00 85.81 333 GLU A CA 1
ATOM 2432 C C . GLU A 1 333 ? -2.988 -9.982 21.803 1.00 85.81 333 GLU A C 1
ATOM 2434 O O . GLU A 1 333 ? -4.161 -10.301 21.585 1.00 85.81 333 GLU A O 1
ATOM 2439 N N . VAL A 1 334 ? -2.680 -8.955 22.605 1.00 88.62 334 VAL A N 1
ATOM 2440 C CA . VAL A 1 334 ? -3.692 -8.054 23.181 1.00 88.62 334 VAL A CA 1
ATOM 2441 C C . VAL A 1 334 ? -4.332 -7.188 22.096 1.00 88.62 334 VAL A C 1
ATOM 2443 O O . VAL A 1 334 ? -5.560 -7.104 22.055 1.00 88.62 334 VAL A O 1
ATOM 2446 N N . ASP A 1 335 ? -3.536 -6.597 21.201 1.00 85.62 335 ASP A N 1
ATOM 2447 C CA . ASP A 1 335 ? -4.036 -5.788 20.084 1.00 85.62 335 ASP A CA 1
ATOM 2448 C C . ASP A 1 335 ? -5.003 -6.574 19.190 1.00 85.62 335 ASP A C 1
ATOM 2450 O O . ASP A 1 335 ? -6.162 -6.177 19.017 1.00 85.62 335 ASP A O 1
ATOM 2454 N N . VAL A 1 336 ? -4.562 -7.734 18.693 1.00 86.62 336 VAL A N 1
ATOM 2455 C CA . VAL A 1 336 ? -5.369 -8.601 17.825 1.00 86.62 336 VAL A CA 1
ATOM 2456 C C . VAL A 1 336 ? -6.660 -9.007 18.525 1.00 86.62 336 VAL A C 1
ATOM 2458 O O . VAL A 1 336 ? -7.739 -8.912 17.936 1.00 86.62 336 VAL A O 1
ATOM 2461 N N . ARG A 1 337 ? -6.591 -9.384 19.808 1.00 89.7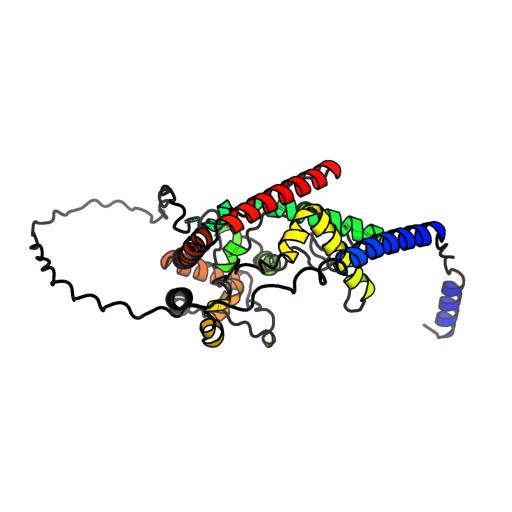5 337 ARG A N 1
ATOM 2462 C CA . ARG A 1 337 ? -7.783 -9.730 20.592 1.00 89.75 337 ARG A CA 1
ATOM 2463 C C . ARG A 1 337 ? -8.747 -8.550 20.724 1.00 89.75 337 ARG A C 1
ATOM 2465 O O . ARG A 1 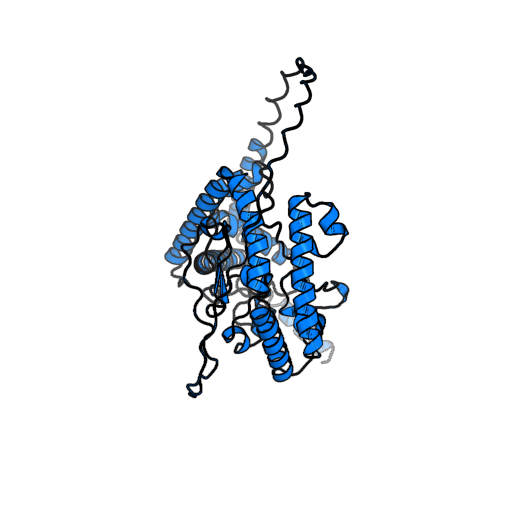337 ? -9.951 -8.745 20.541 1.00 89.75 337 ARG A O 1
ATOM 2472 N N . CYS A 1 338 ? -8.253 -7.350 21.033 1.00 91.62 338 CYS A N 1
ATOM 2473 C CA . CYS A 1 338 ? -9.081 -6.148 21.137 1.00 91.62 338 CYS A CA 1
ATOM 2474 C C . CYS A 1 338 ? -9.774 -5.835 19.806 1.00 91.62 338 CYS A C 1
ATOM 2476 O O . CYS A 1 338 ? -10.998 -5.687 19.775 1.00 91.62 338 CYS A O 1
ATOM 2478 N N . LYS A 1 339 ? -9.030 -5.827 18.694 1.00 90.19 339 LYS A N 1
ATOM 2479 C CA . LYS A 1 339 ? -9.582 -5.573 17.356 1.00 90.19 339 LYS A CA 1
ATOM 2480 C C . LYS A 1 339 ? -10.613 -6.611 16.933 1.00 90.19 339 LYS A C 1
ATOM 2482 O O . LYS A 1 339 ? -11.652 -6.240 16.393 1.00 90.19 339 LYS A O 1
ATOM 2487 N N . GLN A 1 340 ? -10.356 -7.894 17.185 1.00 90.19 340 GLN A N 1
ATOM 2488 C CA . GLN A 1 340 ? -11.302 -8.969 16.874 1.00 90.19 340 GLN A CA 1
ATOM 2489 C C . GLN A 1 340 ? -12.572 -8.861 17.722 1.00 90.19 340 GLN A C 1
ATOM 2491 O O . GLN A 1 340 ? -13.675 -8.973 17.194 1.00 90.19 340 GLN A O 1
ATOM 2496 N N . THR A 1 341 ? -12.435 -8.581 19.022 1.00 93.69 341 THR A N 1
ATOM 2497 C CA . THR A 1 341 ? -13.581 -8.443 19.939 1.00 93.69 341 THR A CA 1
ATOM 2498 C C . THR A 1 341 ? -14.482 -7.271 19.549 1.00 93.69 341 THR A C 1
ATOM 2500 O O . THR A 1 341 ? -15.705 -7.376 19.629 1.00 93.69 341 THR A O 1
ATOM 2503 N N . LEU A 1 342 ? -13.887 -6.156 19.124 1.00 94.50 342 LEU A N 1
ATOM 2504 C CA . LEU A 1 342 ? -14.605 -4.938 18.743 1.00 94.50 342 LEU A CA 1
ATOM 2505 C C . LEU A 1 342 ? -15.029 -4.904 17.266 1.00 94.50 342 LEU A C 1
ATOM 2507 O O . LEU A 1 342 ? -15.739 -3.981 16.855 1.00 94.50 342 LEU A O 1
ATOM 2511 N N . GLY A 1 343 ? -14.573 -5.868 16.460 1.00 93.38 343 GLY A N 1
ATOM 2512 C CA . GLY A 1 343 ? -14.712 -5.833 15.005 1.00 93.38 343 GLY A CA 1
ATOM 2513 C C . GLY A 1 343 ? -14.047 -4.603 14.375 1.00 93.38 343 GLY A C 1
ATOM 2514 O O . GLY A 1 343 ? -14.541 -4.097 13.373 1.00 93.38 343 GLY A O 1
ATOM 2515 N N . THR A 1 344 ? -12.970 -4.083 14.976 1.00 90.31 344 THR A N 1
ATOM 2516 C CA . THR A 1 344 ? -12.321 -2.818 14.587 1.00 90.31 344 THR A CA 1
ATOM 2517 C C . THR A 1 344 ? -11.932 -2.817 13.111 1.00 90.31 344 THR A C 1
ATOM 2519 O O . THR A 1 344 ? -12.321 -1.904 12.391 1.00 90.31 344 THR A O 1
ATOM 2522 N N . VAL A 1 345 ? -11.229 -3.860 12.648 1.00 90.00 345 VAL A N 1
ATOM 2523 C CA . VAL A 1 345 ? -10.761 -3.959 11.253 1.00 90.00 345 VAL A CA 1
ATOM 2524 C C . VAL A 1 345 ? -11.939 -3.993 10.279 1.00 90.00 345 VAL A C 1
ATOM 2526 O O . VAL A 1 345 ? -11.964 -3.193 9.355 1.00 90.00 345 VAL A O 1
ATOM 2529 N N . GLN A 1 346 ? -12.947 -4.843 10.514 1.00 93.31 346 GLN A N 1
ATOM 2530 C CA . GLN A 1 346 ? -14.134 -4.920 9.653 1.00 93.31 346 GLN A CA 1
ATOM 2531 C C . GLN A 1 346 ? -14.864 -3.575 9.576 1.00 93.31 346 GLN A C 1
ATOM 2533 O O . GLN A 1 346 ? -15.182 -3.112 8.490 1.00 93.31 346 GLN A O 1
ATOM 2538 N N . ARG A 1 347 ? -15.072 -2.902 10.714 1.00 93.19 347 ARG A N 1
ATOM 2539 C CA . ARG A 1 347 ? -15.764 -1.606 10.747 1.00 93.19 347 ARG A CA 1
ATOM 2540 C C . ARG A 1 347 ? -14.992 -0.510 10.011 1.00 93.19 347 ARG A C 1
ATOM 2542 O O . ARG A 1 347 ? -15.619 0.341 9.392 1.00 93.19 347 ARG A O 1
ATOM 2549 N N . LEU A 1 348 ? -13.660 -0.501 10.100 1.00 89.06 348 LEU A N 1
ATOM 2550 C CA . LEU A 1 348 ? -12.827 0.438 9.343 1.00 89.06 348 LEU A CA 1
ATOM 2551 C C . LEU A 1 348 ? -12.828 0.100 7.846 1.00 89.06 348 LEU A C 1
ATOM 2553 O O . LEU A 1 348 ? -12.987 1.000 7.028 1.00 89.06 348 LEU A O 1
ATOM 2557 N N . ALA A 1 349 ? -12.727 -1.182 7.498 1.00 89.94 349 ALA A N 1
ATOM 2558 C CA . ALA A 1 349 ? -12.770 -1.646 6.117 1.00 89.94 349 ALA A CA 1
ATOM 2559 C C . ALA A 1 349 ? -14.124 -1.337 5.451 1.00 89.94 349 ALA A C 1
ATOM 2561 O O . ALA A 1 349 ? -14.152 -0.887 4.314 1.00 89.94 349 ALA A O 1
ATOM 2562 N N . ASP A 1 350 ? -15.245 -1.480 6.164 1.00 91.88 350 ASP A N 1
ATOM 2563 C CA . ASP A 1 350 ? -16.579 -1.126 5.656 1.00 91.88 350 ASP A CA 1
ATOM 2564 C C . ASP A 1 350 ? -16.721 0.374 5.367 1.00 91.88 350 ASP A C 1
ATOM 2566 O O . ASP A 1 350 ? -17.399 0.772 4.418 1.00 91.88 350 ASP A O 1
ATOM 2570 N N . LEU A 1 351 ? -16.088 1.219 6.187 1.00 89.94 351 LEU A N 1
ATOM 2571 C CA . LEU A 1 351 ? -16.038 2.659 5.945 1.00 89.94 351 LEU A CA 1
ATOM 2572 C C . LEU A 1 351 ? -15.230 2.987 4.686 1.00 89.94 351 LEU A C 1
ATOM 2574 O O . LEU A 1 351 ? -15.638 3.874 3.936 1.00 89.94 351 LEU A O 1
ATOM 2578 N N . ASP A 1 352 ? -14.124 2.279 4.455 1.00 87.38 352 ASP A N 1
ATOM 2579 C CA . ASP A 1 352 ? -13.309 2.443 3.251 1.00 87.38 352 ASP A CA 1
ATOM 2580 C C . ASP A 1 352 ? -14.053 1.956 2.004 1.00 87.38 352 ASP A C 1
ATOM 2582 O O . ASP A 1 352 ? -14.219 2.703 1.040 1.00 87.38 352 ASP A O 1
ATOM 2586 N N . ALA A 1 353 ? -14.633 0.756 2.070 1.00 90.38 353 ALA A N 1
ATOM 2587 C CA . ALA A 1 353 ? -15.454 0.189 1.007 1.00 90.38 353 ALA A CA 1
ATOM 2588 C C . ALA A 1 353 ? -16.604 1.122 0.603 1.00 90.38 353 ALA A C 1
ATOM 2590 O O . ALA A 1 353 ? -16.823 1.342 -0.585 1.00 90.38 353 ALA A O 1
ATOM 2591 N N . ALA A 1 354 ? -17.293 1.745 1.565 1.00 89.25 354 ALA A N 1
ATOM 2592 C CA . ALA A 1 354 ? -18.357 2.700 1.262 1.00 89.25 354 ALA A CA 1
ATOM 2593 C C . ALA A 1 354 ? -17.854 3.918 0.463 1.00 89.25 354 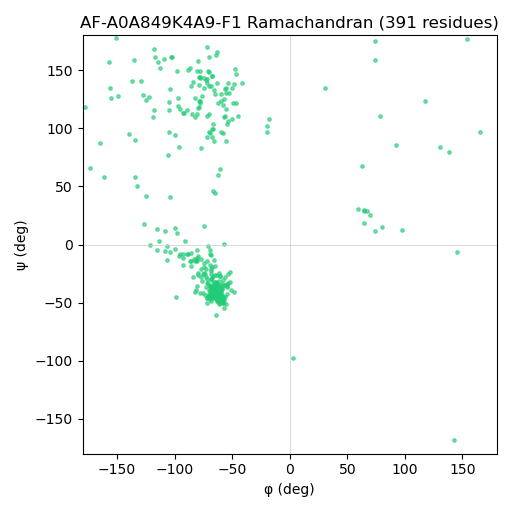ALA A C 1
ATOM 2595 O O . ALA A 1 354 ? -18.536 4.377 -0.454 1.00 89.25 354 ALA A O 1
ATOM 2596 N N . VAL A 1 355 ? -16.657 4.430 0.778 1.00 86.88 355 VAL A N 1
ATOM 2597 C CA . VAL A 1 355 ? -16.028 5.521 0.014 1.00 86.88 355 VAL A CA 1
ATOM 2598 C C . VAL A 1 355 ? -15.637 5.044 -1.385 1.00 86.88 355 VAL A C 1
ATOM 2600 O O . VAL A 1 355 ? -15.881 5.759 -2.358 1.00 86.88 355 VAL A O 1
ATOM 2603 N N . GLN A 1 356 ? -15.077 3.838 -1.500 1.00 89.25 356 GLN A N 1
ATOM 2604 C CA . GLN A 1 356 ? -14.676 3.263 -2.782 1.00 89.25 356 GLN A CA 1
ATOM 2605 C C . GLN A 1 356 ? -15.869 3.012 -3.708 1.00 89.25 356 GLN A C 1
ATOM 2607 O O . GLN A 1 356 ? -15.797 3.345 -4.885 1.00 89.25 356 GLN A O 1
ATOM 2612 N N . VAL A 1 357 ? -16.990 2.489 -3.202 1.00 90.31 357 VAL A N 1
ATOM 2613 C CA . VAL A 1 357 ? -18.209 2.252 -3.999 1.00 90.31 357 VAL A CA 1
ATOM 2614 C C . VAL A 1 357 ? -18.722 3.550 -4.621 1.00 90.31 357 VAL A C 1
ATOM 2616 O O . VAL A 1 357 ? -19.061 3.581 -5.807 1.00 90.31 357 VAL A O 1
ATOM 2619 N N . GLU A 1 358 ? -18.761 4.636 -3.843 1.00 87.94 358 GLU A N 1
ATOM 2620 C CA . GLU A 1 358 ? -19.156 5.950 -4.356 1.00 87.94 358 GLU A CA 1
ATOM 2621 C C . GLU A 1 358 ? -18.176 6.461 -5.424 1.00 87.94 358 GLU A C 1
ATOM 2623 O O . GLU A 1 358 ? -18.614 6.999 -6.445 1.00 87.94 358 GLU A O 1
ATOM 2628 N N . ASP A 1 359 ? -16.869 6.270 -5.220 1.00 85.38 359 ASP A N 1
ATOM 2629 C CA . ASP A 1 359 ? -15.834 6.714 -6.158 1.00 85.38 359 ASP A CA 1
ATOM 2630 C C . ASP A 1 359 ? -15.841 5.913 -7.471 1.00 85.38 359 ASP A C 1
ATOM 2632 O O . ASP A 1 359 ? -15.819 6.503 -8.554 1.00 85.38 359 ASP A O 1
ATOM 2636 N N . ILE A 1 360 ? -15.987 4.588 -7.389 1.00 87.94 360 ILE A N 1
ATOM 2637 C CA . ILE A 1 360 ? -16.141 3.686 -8.540 1.00 87.94 360 ILE A CA 1
ATOM 2638 C C . ILE A 1 360 ? -17.376 4.072 -9.354 1.00 87.94 360 ILE A C 1
ATOM 2640 O O . ILE A 1 360 ? -17.305 4.206 -10.578 1.00 87.94 360 ILE A O 1
ATOM 2644 N N . ALA A 1 361 ? -18.509 4.313 -8.689 1.00 90.00 361 ALA A N 1
ATOM 2645 C CA . ALA A 1 361 ? -19.736 4.727 -9.360 1.00 90.00 361 ALA A CA 1
ATOM 2646 C C . ALA A 1 361 ? -19.613 6.113 -10.021 1.00 90.00 361 ALA A C 1
ATOM 2648 O O . ALA A 1 361 ? -20.242 6.363 -11.055 1.00 90.00 361 ALA A O 1
ATOM 2649 N N . ALA A 1 362 ? -18.822 7.017 -9.438 1.00 88.31 362 ALA A N 1
ATOM 2650 C CA . ALA A 1 362 ? -18.582 8.351 -9.978 1.00 88.31 362 ALA A CA 1
ATOM 2651 C C . ALA A 1 362 ? -17.601 8.356 -11.165 1.00 88.31 362 ALA A C 1
ATOM 2653 O O . ALA A 1 362 ? -17.714 9.229 -12.031 1.00 88.31 362 ALA A O 1
ATOM 2654 N N . HIS A 1 363 ? -16.681 7.386 -11.236 1.00 89.06 363 HIS A N 1
ATOM 2655 C CA . HIS A 1 363 ? -15.575 7.371 -12.199 1.00 89.06 363 HIS A CA 1
ATOM 2656 C C . HIS A 1 363 ? -15.390 6.021 -12.930 1.00 89.06 363 HIS A C 1
ATOM 2658 O O . HIS A 1 363 ? -14.264 5.532 -13.017 1.00 89.06 363 HIS A O 1
ATOM 2664 N N . PRO A 1 364 ? -16.431 5.411 -13.530 1.00 92.06 364 PRO A N 1
ATOM 2665 C CA . PRO A 1 364 ? -16.329 4.062 -14.101 1.00 92.06 364 PRO A CA 1
ATOM 2666 C C . PRO A 1 364 ? -15.260 3.936 -15.200 1.00 92.06 364 PRO A C 1
ATOM 2668 O O . PRO A 1 364 ? -14.537 2.946 -15.240 1.00 92.06 364 PRO A O 1
ATOM 2671 N N . GLU A 1 365 ? -15.103 4.961 -16.048 1.00 88.31 365 GLU A N 1
ATOM 2672 C CA . GLU A 1 365 ? -14.084 4.975 -17.112 1.00 88.31 365 GLU A CA 1
ATOM 2673 C C . GLU A 1 365 ? -12.655 4.924 -16.546 1.00 88.31 365 GLU A C 1
ATOM 2675 O O . GLU A 1 365 ? -11.775 4.314 -17.146 1.00 88.31 365 GLU A O 1
ATOM 2680 N N . HIS A 1 366 ? -12.415 5.524 -15.374 1.00 85.81 366 HIS A N 1
ATOM 2681 C CA . HIS A 1 366 ? -11.102 5.484 -14.730 1.00 85.81 366 HIS A CA 1
ATOM 2682 C C . HIS A 1 366 ? -10.744 4.066 -14.271 1.00 85.81 366 HIS A C 1
ATOM 2684 O O . HIS A 1 366 ? -9.635 3.600 -14.523 1.00 85.81 366 HIS A O 1
ATOM 2690 N N . PHE A 1 367 ? -11.683 3.370 -13.631 1.00 88.00 367 PHE A N 1
ATOM 2691 C CA . PHE A 1 367 ? -11.456 2.010 -13.149 1.00 88.00 367 PHE A CA 1
ATOM 2692 C C . PHE A 1 367 ? -11.317 1.010 -14.304 1.00 88.00 367 PHE A C 1
ATOM 2694 O O . PHE A 1 367 ? -10.460 0.131 -14.249 1.00 88.00 367 PHE A O 1
ATOM 2701 N N . GLU A 1 368 ? -12.072 1.181 -15.395 1.00 90.31 368 GLU A N 1
ATOM 2702 C CA . GLU A 1 368 ? -11.881 0.382 -16.614 1.00 90.31 368 GLU A CA 1
ATOM 2703 C C . GLU A 1 368 ? -10.459 0.511 -17.169 1.00 90.31 368 GLU A C 1
ATOM 2705 O O . GLU A 1 368 ? -9.819 -0.509 -17.432 1.00 90.31 368 GLU A O 1
ATOM 2710 N N . VAL A 1 369 ? -9.948 1.741 -17.259 1.00 87.75 369 VAL A N 1
ATOM 2711 C CA . VAL A 1 369 ? -8.561 2.018 -17.650 1.00 87.75 369 VAL A CA 1
ATOM 2712 C C . VAL A 1 369 ? -7.566 1.397 -16.670 1.00 87.75 369 VAL A C 1
ATOM 2714 O O . VAL A 1 369 ? -6.587 0.792 -17.099 1.00 87.75 369 VAL A O 1
ATOM 2717 N N . LEU A 1 370 ? -7.805 1.507 -15.359 1.00 87.31 370 LEU A N 1
ATOM 2718 C CA . LEU A 1 370 ? -6.926 0.926 -14.342 1.00 87.31 370 LEU A CA 1
ATOM 2719 C C . LEU A 1 370 ? -6.823 -0.599 -14.482 1.00 87.31 370 LEU A C 1
ATOM 2721 O O . LEU A 1 370 ? -5.731 -1.157 -14.381 1.00 87.31 370 LEU A O 1
ATOM 2725 N N . ARG A 1 371 ? -7.936 -1.277 -14.769 1.00 91.31 371 ARG A N 1
ATOM 2726 C CA . ARG A 1 371 ? -7.943 -2.724 -15.013 1.00 91.31 371 ARG A CA 1
ATOM 2727 C C . ARG A 1 371 ? -7.202 -3.103 -16.290 1.00 91.31 371 ARG A C 1
ATOM 2729 O O . ARG A 1 371 ? -6.506 -4.111 -16.303 1.00 91.31 371 ARG A O 1
ATOM 2736 N N . GLU A 1 372 ? -7.348 -2.329 -17.362 1.00 91.31 372 GLU A N 1
ATOM 2737 C CA . GLU A 1 372 ? -6.587 -2.565 -18.597 1.00 91.31 372 GLU A CA 1
ATOM 2738 C C . GLU A 1 372 ? -5.083 -2.383 -18.358 1.00 91.31 372 GLU A C 1
ATOM 2740 O O . GLU A 1 372 ? -4.298 -3.258 -18.719 1.00 91.31 372 GLU A O 1
ATOM 2745 N N . LEU A 1 373 ? -4.700 -1.311 -17.659 1.00 89.75 373 LEU A N 1
ATOM 2746 C CA . LEU A 1 373 ? -3.312 -1.016 -17.312 1.00 89.75 373 LEU A CA 1
ATOM 2747 C C . LEU A 1 373 ? -2.694 -2.095 -16.415 1.00 89.75 373 LEU A C 1
ATOM 2749 O O . LEU A 1 373 ? -1.571 -2.531 -16.655 1.00 89.75 373 LEU A O 1
ATOM 2753 N N . THR A 1 374 ? -3.403 -2.535 -15.374 1.00 90.56 374 THR A N 1
ATOM 2754 C CA . THR A 1 374 ? -2.894 -3.576 -14.469 1.00 90.56 374 THR A CA 1
ATOM 2755 C C . THR A 1 374 ? -2.789 -4.927 -15.171 1.00 90.56 374 THR A C 1
ATOM 2757 O O . THR A 1 374 ? -1.784 -5.613 -14.996 1.00 90.56 374 THR A O 1
ATOM 2760 N N . ALA A 1 375 ? -3.745 -5.278 -16.037 1.00 93.94 375 ALA A N 1
ATOM 2761 C CA . ALA A 1 375 ? -3.666 -6.487 -16.854 1.00 93.94 375 ALA A CA 1
ATOM 2762 C C . ALA A 1 375 ? -2.476 -6.464 -17.831 1.00 93.94 375 ALA A C 1
ATOM 2764 O O . ALA A 1 375 ? -1.780 -7.470 -17.966 1.00 93.94 375 ALA A O 1
ATOM 2765 N N . GLU A 1 376 ? -2.217 -5.331 -18.492 1.00 94.44 376 GLU A N 1
ATOM 2766 C CA . GLU A 1 376 ? -1.040 -5.168 -19.355 1.00 94.44 376 GLU A CA 1
ATOM 2767 C C . GLU A 1 376 ? 0.261 -5.251 -18.548 1.00 94.44 376 GLU A C 1
ATOM 2769 O O . GLU A 1 376 ? 1.188 -5.959 -18.939 1.00 94.44 376 GLU A O 1
ATOM 2774 N N . MET A 1 377 ? 0.311 -4.589 -17.390 1.00 94.38 377 MET A N 1
ATOM 2775 C CA . MET A 1 377 ? 1.481 -4.604 -16.517 1.00 94.38 377 MET A CA 1
ATOM 2776 C C . MET A 1 377 ? 1.826 -6.007 -16.021 1.00 94.38 377 MET A C 1
ATOM 2778 O O . MET A 1 377 ? 3.000 -6.380 -16.006 1.00 94.38 377 MET A O 1
ATOM 2782 N N . LEU A 1 378 ? 0.812 -6.792 -15.652 1.00 96.38 378 LEU A N 1
ATOM 2783 C CA . LEU A 1 378 ? 0.988 -8.188 -15.273 1.00 96.38 378 LEU A CA 1
ATOM 2784 C C . LEU A 1 378 ? 1.510 -9.025 -16.446 1.00 96.38 378 LEU A C 1
ATOM 2786 O O . LEU A 1 378 ? 2.501 -9.728 -16.281 1.00 96.38 378 LEU A O 1
ATOM 2790 N N . ALA A 1 379 ? 0.908 -8.902 -17.632 1.00 97.06 379 ALA A N 1
ATOM 2791 C CA . ALA A 1 379 ? 1.351 -9.641 -18.814 1.00 97.06 379 ALA A CA 1
ATOM 2792 C C . ALA A 1 379 ? 2.813 -9.324 -19.183 1.00 97.06 379 ALA A C 1
ATOM 2794 O O . ALA A 1 379 ? 3.604 -10.231 -19.433 1.00 97.06 379 ALA A O 1
ATOM 2795 N N . ASN A 1 380 ? 3.205 -8.046 -19.146 1.00 96.56 380 ASN A N 1
ATOM 2796 C CA . ASN A 1 380 ? 4.587 -7.630 -19.394 1.00 96.56 380 ASN A CA 1
ATOM 2797 C C . ASN A 1 380 ? 5.554 -8.184 -18.335 1.00 96.56 380 ASN A C 1
ATOM 2799 O O . ASN A 1 380 ? 6.680 -8.564 -18.662 1.00 96.56 380 ASN A O 1
ATOM 2803 N N . ALA A 1 381 ? 5.137 -8.234 -17.067 1.00 97.12 381 ALA A N 1
ATOM 2804 C CA . ALA A 1 381 ? 5.937 -8.821 -15.997 1.00 97.12 381 ALA A CA 1
ATOM 2805 C C . ALA A 1 381 ? 6.141 -10.331 -16.191 1.00 97.12 381 ALA A C 1
ATOM 2807 O O . ALA A 1 381 ? 7.270 -10.810 -16.074 1.00 97.12 381 ALA A O 1
ATOM 2808 N N . GLU A 1 382 ? 5.076 -11.066 -16.521 1.00 97.88 382 GLU A N 1
ATOM 2809 C CA . GLU A 1 382 ? 5.134 -12.500 -16.823 1.00 97.88 382 GLU A CA 1
ATOM 2810 C C . GLU A 1 382 ? 6.087 -12.782 -17.995 1.00 97.88 382 GLU A C 1
ATOM 2812 O O . GLU A 1 382 ? 6.970 -13.633 -17.867 1.00 97.88 382 GLU A O 1
ATOM 2817 N N . ASP A 1 383 ? 5.989 -12.013 -19.085 1.00 98.06 383 ASP A N 1
ATOM 2818 C CA . ASP A 1 383 ? 6.870 -12.131 -20.255 1.00 98.06 383 ASP A CA 1
ATOM 2819 C C . ASP A 1 383 ? 8.350 -11.906 -19.887 1.00 98.06 383 ASP A C 1
ATOM 2821 O O . ASP A 1 383 ? 9.227 -12.675 -20.297 1.00 98.06 383 ASP A O 1
ATOM 2825 N N . VAL A 1 384 ? 8.644 -10.875 -19.083 1.00 97.75 384 VAL A N 1
ATOM 2826 C CA . VAL A 1 384 ? 10.006 -10.574 -18.606 1.00 97.75 384 VAL A CA 1
ATOM 2827 C C . VAL A 1 384 ? 10.575 -11.736 -17.794 1.00 97.75 384 VAL A C 1
ATOM 2829 O O . VAL A 1 384 ? 11.724 -12.133 -18.007 1.00 97.75 384 VAL A O 1
ATOM 2832 N N . LEU A 1 385 ? 9.793 -12.283 -16.861 1.00 97.25 385 LEU A N 1
ATOM 2833 C CA . LEU A 1 385 ? 10.243 -13.373 -15.994 1.00 97.25 385 LEU A CA 1
ATOM 2834 C C . LEU A 1 385 ? 10.399 -14.687 -16.767 1.00 97.25 385 LEU A C 1
ATOM 2836 O O . LEU A 1 385 ? 11.390 -15.395 -16.557 1.00 97.25 385 LEU A O 1
ATOM 2840 N N . GLU A 1 386 ? 9.491 -14.985 -17.701 1.00 97.75 386 GLU A N 1
ATOM 2841 C CA . GLU A 1 386 ? 9.585 -16.159 -18.573 1.00 97.75 386 GLU A CA 1
ATOM 2842 C C . GLU A 1 386 ? 10.832 -16.092 -19.468 1.00 97.75 386 GLU A C 1
ATOM 2844 O O . GLU A 1 386 ? 11.601 -17.058 -19.518 1.00 97.75 386 GLU A O 1
ATOM 2849 N N . GLU A 1 387 ? 11.088 -14.957 -20.133 1.00 97.69 387 GLU A N 1
ATOM 2850 C CA . GLU A 1 387 ? 12.277 -14.775 -20.980 1.00 97.69 387 GLU A CA 1
ATOM 2851 C C . GLU A 1 387 ? 13.576 -14.896 -20.168 1.00 97.69 387 GLU A C 1
ATOM 2853 O O . GLU A 1 387 ? 14.556 -15.498 -20.624 1.00 97.69 387 GLU A O 1
ATOM 2858 N N . ALA A 1 388 ? 13.574 -14.366 -18.944 1.00 97.31 388 ALA A N 1
ATOM 2859 C CA . ALA A 1 388 ? 14.706 -14.427 -18.029 1.00 97.31 388 ALA A CA 1
ATOM 2860 C C . ALA A 1 388 ? 14.921 -15.816 -17.398 1.00 97.31 388 ALA A C 1
ATOM 2862 O O . ALA A 1 388 ? 15.996 -16.077 -16.848 1.00 97.31 388 ALA A O 1
ATOM 2863 N N . GLY A 1 389 ? 13.925 -16.708 -17.464 1.00 97.38 389 GLY A N 1
ATOM 2864 C CA . GLY A 1 389 ? 13.928 -17.983 -16.748 1.00 97.38 389 GLY A CA 1
ATOM 2865 C C . GLY A 1 389 ? 13.911 -17.816 -15.224 1.00 97.38 389 GLY A C 1
ATOM 2866 O O . GLY A 1 389 ? 14.481 -18.649 -14.517 1.00 97.38 389 GLY A O 1
ATOM 2867 N N . VAL A 1 390 ? 13.308 -16.730 -14.732 1.00 95.31 390 VAL A N 1
ATOM 2868 C CA . VAL A 1 390 ? 13.117 -16.455 -13.303 1.00 95.31 390 VAL A CA 1
ATOM 2869 C C . VAL A 1 390 ? 11.828 -17.135 -12.840 1.00 95.31 390 VAL A C 1
ATOM 2871 O O . VAL A 1 390 ? 10.817 -17.116 -13.537 1.00 95.31 390 VAL A O 1
ATOM 2874 N N . GLU A 1 391 ? 11.867 -17.780 -11.673 1.00 94.75 391 GLU A N 1
ATOM 2875 C CA . GLU A 1 391 ? 10.679 -18.391 -11.069 1.00 94.75 391 GLU A CA 1
ATOM 2876 C C . GLU A 1 391 ? 9.665 -17.303 -10.690 1.00 94.75 391 GLU A C 1
ATOM 2878 O O . GLU A 1 391 ? 10.031 -16.286 -10.104 1.00 94.75 391 GLU A O 1
ATOM 2883 N N . MET A 1 392 ? 8.395 -17.503 -11.042 1.00 94.88 392 MET A N 1
ATOM 2884 C CA . MET A 1 392 ? 7.322 -16.626 -10.578 1.00 94.88 392 MET A CA 1
ATOM 2885 C C . MET A 1 392 ? 6.961 -16.976 -9.122 1.00 94.88 392 MET A C 1
ATOM 2887 O O . MET A 1 392 ? 7.008 -18.162 -8.784 1.00 94.88 392 MET A O 1
ATOM 2891 N N . PRO A 1 393 ? 6.628 -15.980 -8.279 1.00 87.31 393 PRO A N 1
ATOM 2892 C CA . PRO A 1 393 ? 6.234 -16.184 -6.883 1.00 87.31 393 PRO A CA 1
ATOM 2893 C C . PRO A 1 393 ? 5.070 -17.154 -6.662 1.00 87.31 393 PRO A C 1
ATOM 2895 O O . PRO A 1 393 ? 4.252 -17.351 -7.594 1.00 87.31 393 PRO A O 1
#

Nearest PDB structures (foldseek):
  7ung-assembly1_B1  TM=1.549E-01  e=8.230E+00  Homo sapiens

Solvent-accessible surface area (backbone atoms only — not comparable to full-atom values): 23746 Å² total; per-residue (Å²): 135,57,70,68,59,53,53,54,50,52,52,54,56,64,71,64,62,76,82,79,79,76,61,62,65,62,54,54,50,54,57,46,53,57,51,53,58,55,56,57,59,62,60,58,69,70,64,69,77,79,80,80,86,84,88,87,88,90,84,83,84,85,84,77,90,76,84,84,82,80,85,79,83,85,81,84,82,81,83,83,82,88,86,86,84,83,88,84,85,84,90,79,95,69,93,73,77,96,79,69,91,65,72,75,72,86,62,85,74,83,52,62,51,38,48,68,38,65,86,79,36,43,64,48,46,46,63,54,86,35,48,69,50,36,60,51,44,15,37,35,49,29,30,39,51,47,45,29,42,53,44,38,33,76,71,69,44,46,93,73,41,62,77,73,66,57,35,73,62,60,59,70,68,32,42,34,50,34,50,66,22,72,67,55,68,72,43,62,56,70,61,55,66,50,42,85,54,61,86,38,41,60,100,88,46,90,57,32,64,52,78,92,58,98,83,45,71,68,57,55,52,47,48,54,51,24,50,54,53,29,48,48,60,30,47,38,80,64,46,61,51,51,65,66,68,61,67,54,78,61,69,80,69,72,43,63,34,62,46,44,64,46,74,70,54,37,68,79,45,54,78,65,58,41,50,50,33,52,52,49,49,53,51,49,50,56,44,46,54,45,36,45,75,73,74,41,53,64,76,70,43,45,88,58,42,26,40,47,66,63,86,71,51,85,87,73,52,82,82,69,76,85,67,54,76,66,56,50,44,52,50,49,56,49,50,50,49,40,33,63,75,67,39,39,43,53,58,48,38,34,53,49,15,46,53,43,45,55,49,48,73,74,38,54,70,58,47,55,50,40,34,53,47,43,53,49,21,40,52,40,14,52,53,51,25,60,77,70,69,49,71,75,99

pLDDT: mean 71.54, std 19.97, range [30.42, 98.06]

Radius of gyration: 29.52 Å; Cα contacts (8 Å, |Δi|>4): 341; chains: 1; bounding box: 108×65×64 Å

Sequence (393 aa):
MNDDQLIETMRGMAADIPTVGVDRERVLVRGRRRRAARAVGVTGAAGMLCAGMVGAALAWPVPGGGPTPAPAPAASTSAPEPSSDPSPDPSGDAAQEPTSWETYPASPDDGEHAVVDYSAGTIRLPEDDWRLTAQEQAVVETARQYLMVQCLTEAGLGDEVEFVGPVPAYDARQRGLGLWSSQDLDGDYDALAARDTLGVGIPDGPNDTSVPGEGLSEAESAWEDCHGESQAVLTGPDAVELESTGSGEPALAADLGTSYRTEEARQGLDPARRQVARQAREIVVEWEDCLAAEGLTAMDVSAMVPDGVVDLDESSGEPTLVGTAEERRQVAEVDVRCKQTLGTVQRLADLDAAVQVEDIAAHPEHFEVLRELTAEMLANAEDVLEEAGVEMP

Secondary structure (DSSP, 8-state):
--HHHHHHHHHHHHHT-------HHHHHHHHHHHHHHHHHHHHHHTTSSSSS-S---S--PPP-PPPPPPPPPPP--PPPPPP--------------S------------SSS-EEETTTTEEE-GGGGGS--HHHHHHHHHHHHHHHHHHHIIIIITTT-----PPPP--HHHHHTT---HHHHHS-HHHHHGGGGTTS--TTSTT----S-TT-HHHHHHHHHHHHHHHHHHHHHHHHHHHHTT-----TT--HHHHTSSHHHHHTS-HHHHHHHHHHHHHHHHHHHHHHHTT--GGGGTTTS-TTSS---GGG-S----S-HHHHHHHHHHHHHHHHHHTHHHHHHHHHHHHHHHHHHH-HHHHHHHHHHHHHHHHHHHHHHHHHTPPP-